Protein AF-A0A950TVG2-F1 (afdb_monomer_lite)

Structure (mmCIF, N/CA/C/O backbone):
data_AF-A0A950TVG2-F1
#
_entry.id   AF-A0A950TVG2-F1
#
loop_
_atom_site.group_PDB
_atom_site.id
_atom_site.type_symbol
_atom_site.label_atom_id
_atom_site.label_alt_id
_atom_site.label_comp_id
_atom_site.label_asym_id
_atom_site.label_entity_id
_atom_site.label_seq_id
_atom_site.pdbx_PDB_ins_code
_atom_site.Cartn_x
_atom_site.Cartn_y
_atom_site.Cartn_z
_atom_site.occupancy
_atom_site.B_iso_or_equiv
_atom_site.auth_seq_id
_atom_site.auth_comp_id
_atom_site.auth_asym_id
_atom_site.auth_atom_id
_atom_site.pdbx_PDB_model_num
ATOM 1 N N . MET A 1 1 ? 34.216 -17.137 -32.056 1.00 52.84 1 MET A N 1
ATOM 2 C CA . MET A 1 1 ? 33.214 -16.244 -32.670 1.00 52.84 1 MET A CA 1
ATOM 3 C C . MET A 1 1 ? 33.890 -15.614 -33.871 1.00 52.84 1 MET A C 1
ATOM 5 O O . MET A 1 1 ? 35.059 -15.266 -33.741 1.00 52.84 1 MET A O 1
ATOM 9 N N . GLY A 1 2 ? 33.256 -15.628 -35.041 1.00 78.75 2 GLY A N 1
ATOM 10 C CA . GLY A 1 2 ? 33.835 -15.012 -36.239 1.00 78.75 2 GLY A CA 1
ATOM 11 C C . GLY A 1 2 ? 33.693 -13.486 -36.206 1.00 78.75 2 GLY A C 1
ATOM 12 O O . GLY A 1 2 ? 33.194 -12.920 -35.232 1.00 78.75 2 GLY A O 1
ATOM 13 N N . GLN A 1 3 ? 34.116 -12.828 -37.278 1.00 86.56 3 GLN A N 1
ATOM 14 C CA . GLN A 1 3 ? 33.964 -11.392 -37.488 1.00 86.56 3 GLN A CA 1
ATOM 15 C C . GLN A 1 3 ? 33.377 -11.175 -38.884 1.00 86.56 3 GLN A C 1
ATOM 17 O O . GLN A 1 3 ? 33.799 -11.843 -39.829 1.00 86.56 3 GLN A O 1
ATOM 22 N N . VAL A 1 4 ? 32.410 -10.268 -39.004 1.00 89.62 4 VAL A N 1
ATOM 23 C CA . VAL A 1 4 ? 31.927 -9.765 -40.290 1.00 89.62 4 VAL A CA 1
ATOM 24 C C . VAL A 1 4 ? 32.723 -8.510 -40.616 1.00 89.62 4 VAL A C 1
ATOM 26 O O . VAL A 1 4 ? 32.740 -7.557 -39.838 1.00 89.62 4 VAL A O 1
ATOM 29 N N . THR A 1 5 ? 33.392 -8.501 -41.763 1.00 90.12 5 THR A N 1
ATOM 30 C CA . THR A 1 5 ? 34.040 -7.295 -42.282 1.00 90.12 5 THR A CA 1
ATOM 31 C C . THR A 1 5 ? 33.168 -6.716 -43.379 1.00 90.12 5 THR A C 1
ATOM 33 O O . THR A 1 5 ? 33.023 -7.319 -44.440 1.00 90.12 5 THR A O 1
ATOM 36 N N . VAL A 1 6 ? 32.605 -5.542 -43.118 1.00 88.25 6 VAL A N 1
ATOM 37 C CA . VAL A 1 6 ? 31.889 -4.749 -44.112 1.00 88.25 6 VAL A CA 1
ATOM 38 C C . VAL A 1 6 ? 32.933 -4.015 -44.958 1.00 88.25 6 VAL A C 1
ATOM 40 O O . VAL A 1 6 ? 33.687 -3.211 -44.406 1.00 88.25 6 VAL A O 1
ATOM 43 N N . PRO A 1 7 ? 33.051 -4.324 -46.263 1.00 83.06 7 PRO A N 1
ATOM 44 C CA . PRO A 1 7 ? 34.129 -3.817 -47.103 1.00 83.06 7 PRO A CA 1
ATOM 45 C C . PRO A 1 7 ? 34.011 -2.314 -47.364 1.00 83.06 7 PRO A C 1
ATOM 47 O O . PRO A 1 7 ? 32.918 -1.753 -47.374 1.00 83.06 7 PRO A O 1
ATOM 50 N N . GLY A 1 8 ? 35.167 -1.694 -47.609 1.00 77.81 8 GLY A N 1
ATOM 51 C CA . GLY A 1 8 ? 35.314 -0.251 -47.535 1.00 77.81 8 GLY A CA 1
ATOM 52 C C . GLY A 1 8 ? 36.521 0.336 -48.263 1.00 77.81 8 GLY A C 1
ATOM 53 O O . GLY A 1 8 ? 37.560 -0.329 -48.318 1.00 77.81 8 GLY A O 1
ATOM 54 N N . PRO A 1 9 ? 36.452 1.572 -48.806 1.00 73.00 9 PRO A N 1
ATOM 55 C CA . PRO A 1 9 ? 37.584 2.233 -49.450 1.00 73.00 9 PRO A CA 1
ATOM 56 C C . PRO A 1 9 ? 38.725 2.557 -48.473 1.00 73.00 9 PRO A C 1
ATOM 58 O O . PRO A 1 9 ? 39.849 2.758 -48.932 1.00 73.00 9 PRO A O 1
ATOM 61 N N . SER A 1 10 ? 38.473 2.569 -47.158 1.00 73.75 10 SER A N 1
ATOM 62 C CA . SER A 1 10 ? 39.481 2.798 -46.112 1.00 73.75 10 SER A CA 1
ATOM 63 C C . SER A 1 10 ? 39.837 1.529 -45.324 1.00 73.75 10 SER A C 1
ATOM 65 O O . SER A 1 10 ? 40.475 1.614 -44.276 1.00 73.75 10 SER A O 1
ATOM 67 N N . GLY A 1 11 ? 39.484 0.345 -45.835 1.00 77.69 11 GLY A N 1
ATOM 68 C CA . GLY A 1 11 ? 39.763 -0.943 -45.191 1.00 77.69 11 GLY A CA 1
ATOM 69 C C . GLY A 1 11 ? 38.554 -1.594 -44.516 1.00 77.69 11 GLY A C 1
ATOM 70 O O . GLY A 1 11 ? 38.667 -2.750 -44.108 1.00 77.69 11 GLY A O 1
ATOM 71 N N . GLY A 1 12 ? 37.402 -0.916 -44.476 1.00 84.00 12 GLY A N 1
ATOM 72 C CA . GLY A 1 12 ? 36.137 -1.472 -44.000 1.00 84.00 12 GLY A CA 1
ATOM 73 C C . GLY A 1 12 ? 35.923 -1.393 -42.488 1.00 84.00 12 GLY A C 1
ATOM 74 O O . GLY A 1 12 ? 36.811 -1.018 -41.721 1.00 84.00 12 GLY A O 1
ATOM 75 N N . ILE A 1 13 ? 34.718 -1.773 -42.058 1.00 87.50 13 ILE A N 1
ATOM 76 C CA . ILE A 1 13 ? 34.316 -1.846 -40.646 1.00 87.50 13 ILE A CA 1
ATOM 77 C C . ILE A 1 13 ? 34.235 -3.309 -40.236 1.00 87.50 13 ILE A C 1
ATOM 79 O O . ILE A 1 13 ? 33.638 -4.130 -40.929 1.00 87.50 13 ILE A O 1
ATOM 83 N N . ALA A 1 14 ? 34.824 -3.644 -39.094 1.00 88.12 14 ALA A N 1
ATOM 84 C CA . ALA A 1 14 ? 34.854 -5.008 -38.597 1.00 88.12 14 ALA A CA 1
ATOM 85 C C . ALA A 1 14 ? 33.947 -5.146 -37.364 1.00 88.12 14 ALA A C 1
ATOM 87 O O . ALA A 1 14 ? 34.221 -4.561 -36.319 1.00 88.12 14 ALA A O 1
ATOM 88 N N . VAL A 1 15 ? 32.884 -5.940 -37.487 1.00 86.94 15 VAL A N 1
ATOM 89 C CA . VAL A 1 15 ? 31.846 -6.149 -36.464 1.00 86.94 15 VAL A CA 1
ATOM 90 C C . VAL A 1 15 ? 31.840 -7.619 -36.046 1.00 86.94 15 VAL A C 1
ATOM 92 O O . VAL A 1 15 ? 32.118 -8.503 -36.855 1.00 86.94 15 VAL A O 1
ATOM 95 N N . ALA A 1 16 ? 31.571 -7.917 -34.775 1.00 82.56 16 ALA A N 1
ATOM 96 C CA . ALA A 1 16 ? 31.514 -9.301 -34.304 1.00 82.56 16 ALA A CA 1
ATOM 97 C C . ALA A 1 16 ? 30.439 -10.107 -35.064 1.00 82.56 16 ALA A C 1
ATOM 99 O O . ALA A 1 16 ? 29.314 -9.642 -35.222 1.00 82.56 16 ALA A O 1
ATOM 100 N N . SER A 1 17 ? 30.770 -11.322 -35.533 1.00 75.06 17 SER A N 1
ATOM 101 C CA . SER A 1 17 ? 29.791 -12.230 -36.151 1.00 75.06 17 SER A CA 1
ATOM 102 C C . SER A 1 17 ? 29.142 -13.088 -35.063 1.00 75.06 17 SER A C 1
ATOM 104 O O . SER A 1 17 ? 29.500 -14.253 -34.832 1.00 75.06 17 SER A O 1
ATOM 106 N N . ASP A 1 18 ? 28.232 -12.480 -34.328 1.00 76.12 18 ASP A N 1
ATOM 107 C CA . ASP A 1 18 ? 27.400 -13.139 -33.334 1.00 76.12 18 ASP A CA 1
ATOM 108 C C . ASP A 1 18 ? 25.918 -12.984 -33.704 1.00 76.12 18 ASP A C 1
ATOM 110 O O . ASP A 1 18 ? 25.566 -12.468 -34.764 1.00 76.12 18 ASP A O 1
ATOM 114 N N . SER A 1 19 ? 25.032 -13.488 -32.849 1.00 73.38 19 SER A N 1
ATOM 115 C CA . SER A 1 19 ? 23.588 -13.329 -33.026 1.00 73.38 19 SER A CA 1
ATOM 116 C C . SER A 1 19 ? 23.080 -11.956 -32.572 1.00 73.38 19 SER A C 1
ATOM 118 O O . SER A 1 19 ? 21.878 -11.808 -32.357 1.00 73.38 19 SER A O 1
ATOM 120 N N . SER A 1 20 ? 23.962 -10.973 -32.352 1.00 82.06 20 SER A N 1
ATOM 121 C CA . SER A 1 20 ? 23.538 -9.611 -32.037 1.00 82.06 20 SER A CA 1
ATOM 122 C C . SER A 1 20 ? 22.941 -8.929 -33.269 1.00 82.06 20 SER A C 1
ATOM 124 O O . SER A 1 20 ? 23.146 -9.336 -34.421 1.00 82.06 20 SER A O 1
ATOM 126 N N . GLN A 1 21 ? 22.191 -7.858 -33.019 1.00 84.12 21 GLN A N 1
ATOM 127 C CA . GLN A 1 21 ? 21.591 -7.068 -34.085 1.00 84.12 21 GLN A CA 1
ATOM 128 C C . GLN A 1 21 ? 22.659 -6.378 -34.939 1.00 84.12 21 GLN A C 1
ATOM 130 O O . GLN A 1 21 ? 22.559 -6.425 -36.160 1.00 84.12 21 GLN A O 1
ATOM 135 N N . SER A 1 22 ? 23.731 -5.874 -34.319 1.00 85.19 22 SER A N 1
ATOM 136 C CA . SER A 1 22 ? 24.897 -5.327 -35.020 1.00 85.19 22 SER A CA 1
ATOM 137 C C . SER A 1 22 ? 25.578 -6.354 -35.923 1.00 85.19 22 SER A C 1
ATOM 139 O O . SER A 1 22 ? 25.860 -6.061 -37.082 1.00 85.19 22 SER A O 1
ATOM 141 N N . GLY A 1 23 ? 25.778 -7.590 -35.447 1.00 86.94 23 GLY A N 1
ATOM 142 C CA . GLY A 1 23 ? 26.325 -8.675 -36.269 1.00 86.94 23 GLY A CA 1
ATOM 143 C C . GLY A 1 23 ? 25.435 -9.013 -37.473 1.00 86.94 23 GLY A C 1
ATOM 144 O O . GLY A 1 23 ? 25.929 -9.207 -38.584 1.00 86.94 23 GLY A O 1
ATOM 145 N N . THR A 1 24 ? 24.113 -9.011 -37.275 1.00 89.12 24 THR A N 1
ATOM 146 C CA . THR A 1 24 ? 23.127 -9.256 -38.342 1.00 89.12 24 THR A CA 1
ATOM 147 C C . THR A 1 24 ? 23.095 -8.117 -39.365 1.00 89.12 24 THR A C 1
ATOM 149 O O . THR A 1 24 ? 23.131 -8.384 -40.566 1.00 89.12 24 THR A O 1
ATOM 152 N N . ILE A 1 25 ? 23.070 -6.859 -38.909 1.00 89.69 25 ILE A N 1
ATOM 153 C CA . ILE A 1 25 ? 23.100 -5.659 -39.761 1.00 89.69 25 ILE A CA 1
ATOM 154 C C . ILE A 1 25 ? 24.397 -5.630 -40.571 1.00 89.69 25 ILE A C 1
ATOM 156 O O . ILE A 1 25 ? 24.358 -5.463 -41.788 1.00 89.69 25 ILE A O 1
ATOM 160 N N . ALA A 1 26 ? 25.543 -5.876 -39.932 1.00 89.81 26 ALA A N 1
ATOM 161 C CA . ALA A 1 26 ? 26.829 -5.943 -40.616 1.00 89.81 26 ALA A CA 1
ATOM 162 C C . ALA A 1 26 ? 26.844 -7.026 -41.705 1.00 89.81 26 ALA A C 1
ATOM 164 O O . ALA A 1 26 ? 27.325 -6.769 -42.807 1.00 89.81 26 ALA A O 1
ATOM 165 N N . GLN A 1 27 ? 26.289 -8.215 -41.436 1.00 89.94 27 GLN A N 1
ATOM 166 C CA . GLN A 1 27 ? 26.218 -9.287 -42.434 1.00 89.94 27 GLN A CA 1
ATOM 167 C C . GLN A 1 27 ? 25.320 -8.910 -43.617 1.00 89.94 27 GLN A C 1
ATOM 169 O O . GLN A 1 27 ? 25.718 -9.101 -44.763 1.00 89.94 27 GLN A O 1
ATOM 174 N N . GLN A 1 28 ? 24.150 -8.321 -43.354 1.00 88.50 28 GLN A N 1
ATOM 175 C CA . GLN A 1 28 ? 23.240 -7.846 -44.401 1.00 88.50 28 GLN A CA 1
ATOM 176 C C . GLN A 1 28 ? 23.903 -6.796 -45.296 1.00 88.50 28 GLN A C 1
ATOM 178 O O . GLN A 1 28 ? 23.812 -6.887 -46.519 1.00 88.50 28 GLN A O 1
ATOM 183 N N . ILE A 1 29 ? 24.607 -5.835 -44.695 1.00 87.94 29 ILE A N 1
ATOM 184 C CA . ILE A 1 29 ? 25.330 -4.799 -45.437 1.00 87.94 29 ILE A CA 1
ATOM 185 C C . ILE A 1 29 ? 26.474 -5.417 -46.252 1.00 87.94 29 ILE A C 1
ATOM 187 O O . ILE A 1 29 ? 26.649 -5.071 -47.418 1.00 87.94 29 ILE A O 1
ATOM 191 N N . ALA A 1 30 ? 27.251 -6.338 -45.672 1.00 88.12 30 ALA A N 1
ATOM 192 C CA . ALA A 1 30 ? 28.355 -6.993 -46.371 1.00 88.12 30 ALA A CA 1
ATOM 193 C C . ALA A 1 30 ? 27.876 -7.781 -47.605 1.00 88.12 30 ALA A C 1
ATOM 195 O O . ALA A 1 30 ? 28.489 -7.682 -48.671 1.00 88.12 30 ALA A O 1
ATOM 196 N N . ASP A 1 31 ? 26.768 -8.516 -47.476 1.00 87.56 31 ASP A N 1
ATOM 197 C CA . ASP A 1 31 ? 26.175 -9.287 -48.573 1.00 87.56 31 ASP A CA 1
ATOM 198 C C . ASP A 1 31 ? 25.616 -8.369 -49.676 1.00 87.56 31 ASP A C 1
ATOM 200 O O . ASP A 1 31 ? 25.844 -8.627 -50.863 1.00 87.56 31 ASP A O 1
ATOM 204 N N . ALA A 1 32 ? 24.946 -7.273 -49.299 1.00 83.31 32 ALA A N 1
ATOM 205 C CA . ALA A 1 32 ? 24.424 -6.278 -50.239 1.00 83.31 32 ALA A CA 1
ATOM 206 C C . ALA A 1 32 ? 25.548 -5.598 -51.034 1.00 83.31 32 ALA A C 1
ATOM 208 O O . ALA A 1 32 ? 25.529 -5.599 -52.267 1.00 83.31 32 ALA A O 1
ATOM 209 N N . ILE A 1 33 ? 26.607 -5.149 -50.350 1.00 82.38 33 ILE A N 1
ATOM 210 C CA . ILE A 1 33 ? 27.756 -4.519 -51.012 1.00 82.38 33 ILE A CA 1
ATOM 211 C C . ILE A 1 33 ? 28.419 -5.485 -52.000 1.00 82.38 33 ILE A C 1
ATOM 213 O O . ILE A 1 33 ? 28.783 -5.079 -53.109 1.00 82.38 33 ILE A O 1
ATOM 217 N N . ALA A 1 34 ? 28.562 -6.765 -51.643 1.00 84.25 34 ALA A N 1
ATOM 218 C CA . ALA A 1 34 ? 29.117 -7.772 -52.546 1.00 84.25 34 ALA A CA 1
ATOM 219 C C . ALA A 1 34 ? 28.264 -7.932 -53.819 1.00 84.25 34 ALA A C 1
ATOM 221 O O . ALA A 1 34 ? 28.804 -8.034 -54.929 1.00 84.25 34 ALA A O 1
ATOM 222 N N . LEU A 1 35 ? 26.936 -7.902 -53.681 1.00 82.25 35 LEU A N 1
ATOM 223 C CA . LEU A 1 35 ? 26.003 -7.982 -54.804 1.00 82.25 35 LEU A CA 1
ATOM 224 C C . LEU A 1 35 ? 26.043 -6.719 -55.679 1.00 82.25 35 LEU A C 1
ATOM 226 O O . LEU A 1 35 ? 26.136 -6.822 -56.909 1.00 82.25 35 LEU A O 1
ATOM 230 N N . ALA A 1 36 ? 26.041 -5.532 -55.072 1.00 79.12 36 ALA A N 1
ATOM 231 C CA . ALA A 1 36 ? 26.144 -4.257 -55.777 1.00 79.12 36 ALA A CA 1
ATOM 232 C C . ALA A 1 36 ? 27.475 -4.125 -56.532 1.00 79.12 36 ALA A C 1
ATOM 234 O O . ALA A 1 36 ? 27.498 -3.635 -57.668 1.00 79.12 36 ALA A O 1
ATOM 235 N N . GLN A 1 37 ? 28.577 -4.614 -55.953 1.00 81.19 37 GLN A N 1
ATOM 236 C CA . GLN A 1 37 ? 29.888 -4.647 -56.600 1.00 81.19 37 GLN A CA 1
ATOM 237 C C . GLN A 1 37 ? 29.888 -5.564 -57.828 1.00 81.19 37 GLN A C 1
ATOM 239 O O . GLN A 1 37 ? 30.325 -5.145 -58.902 1.00 81.19 37 GLN A O 1
ATOM 244 N N . ALA A 1 38 ? 29.352 -6.783 -57.709 1.00 82.19 38 ALA A N 1
ATOM 245 C CA . ALA A 1 38 ? 29.231 -7.711 -58.835 1.00 82.19 38 ALA A CA 1
ATOM 246 C C . ALA A 1 38 ? 28.334 -7.158 -59.960 1.00 82.19 38 ALA A C 1
ATOM 248 O O . ALA A 1 38 ? 28.569 -7.429 -61.138 1.00 82.19 38 ALA A O 1
ATOM 249 N N . GLY A 1 39 ? 27.321 -6.363 -59.602 1.00 75.56 39 GLY A N 1
ATOM 250 C CA . GLY A 1 39 ? 26.391 -5.727 -60.533 1.00 75.56 39 GLY A CA 1
ATOM 251 C C . GLY A 1 39 ? 26.840 -4.380 -61.113 1.00 75.56 39 GLY A C 1
ATOM 252 O O . GLY A 1 39 ? 26.119 -3.839 -61.950 1.00 75.56 39 GLY A O 1
ATOM 253 N N . GLY A 1 40 ? 27.978 -3.821 -60.680 1.00 74.62 40 GLY A N 1
ATOM 254 C CA . GLY A 1 40 ? 28.456 -2.496 -61.105 1.00 74.62 40 GLY A CA 1
ATOM 255 C C . GLY A 1 40 ? 27.598 -1.320 -60.613 1.00 74.62 40 GLY A C 1
ATOM 256 O O . GLY A 1 40 ? 27.560 -0.280 -61.267 1.00 74.62 40 GLY A O 1
ATOM 257 N N . LYS A 1 41 ? 26.881 -1.494 -59.495 1.00 73.88 41 LYS A N 1
ATOM 258 C CA . LYS A 1 41 ? 25.924 -0.525 -58.914 1.00 73.88 41 LYS A CA 1
ATOM 259 C C . LYS A 1 41 ? 26.393 0.085 -57.592 1.00 73.88 41 LYS A C 1
ATOM 261 O O . LYS A 1 41 ? 25.688 0.891 -56.994 1.00 73.88 41 LYS A O 1
ATOM 266 N N . LEU A 1 42 ? 27.583 -0.295 -57.138 1.00 76.81 42 LEU A N 1
ATOM 267 C CA . LEU A 1 42 ? 28.188 0.230 -55.923 1.00 76.81 42 LEU A CA 1
ATOM 268 C C . LEU A 1 42 ? 28.667 1.673 -56.131 1.00 76.81 42 LEU A C 1
ATOM 270 O O . LEU A 1 42 ? 29.474 1.925 -57.029 1.00 76.81 42 LEU A O 1
ATOM 274 N N . ASN A 1 43 ? 28.235 2.60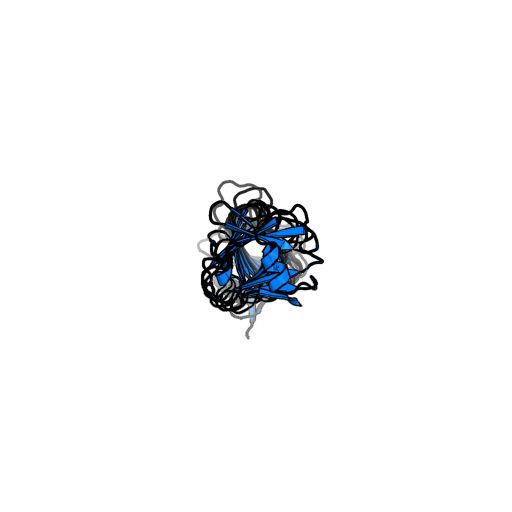1 -55.274 1.00 73.62 43 ASN A N 1
ATOM 275 C CA . ASN A 1 43 ? 28.821 3.935 -55.206 1.00 73.62 43 ASN A CA 1
ATOM 276 C C . ASN A 1 43 ? 29.764 4.033 -53.998 1.00 73.62 43 ASN A C 1
ATOM 278 O O . ASN A 1 43 ? 29.342 4.244 -52.861 1.00 73.62 43 ASN A O 1
ATOM 282 N N . SER A 1 44 ? 31.062 3.867 -54.248 1.00 74.38 44 SER A N 1
ATOM 283 C CA . SER A 1 44 ? 32.106 4.007 -53.232 1.00 74.38 44 SER A CA 1
ATOM 284 C C . SER A 1 44 ? 32.831 5.340 -53.398 1.00 74.38 44 SER A C 1
ATOM 286 O O . SER A 1 44 ? 33.485 5.553 -54.426 1.00 74.38 44 SER A O 1
ATOM 288 N N . GLN A 1 45 ? 32.765 6.217 -52.395 1.00 70.38 45 GLN A N 1
ATOM 289 C CA . GLN A 1 45 ? 33.484 7.491 -52.408 1.00 70.38 45 GLN A CA 1
ATOM 290 C C . GLN A 1 45 ? 34.264 7.712 -51.112 1.00 70.38 45 GLN A C 1
ATOM 292 O O . GLN A 1 45 ? 33.765 7.523 -50.003 1.00 70.38 45 GLN A O 1
ATOM 297 N N . LEU A 1 46 ? 35.509 8.163 -51.267 1.00 70.56 46 LEU A N 1
ATOM 298 C CA . LEU A 1 46 ? 36.252 8.786 -50.180 1.00 70.56 46 LEU A CA 1
ATOM 299 C C . LEU A 1 46 ? 35.773 10.239 -50.084 1.00 70.56 46 LEU A C 1
ATOM 301 O O . LEU A 1 46 ? 35.987 11.008 -51.021 1.00 70.56 46 LEU A O 1
ATOM 305 N N . VAL A 1 47 ? 35.102 10.607 -48.992 1.00 69.75 47 VAL A N 1
ATOM 306 C CA . VAL A 1 47 ? 34.478 11.932 -48.856 1.00 69.75 47 VAL A CA 1
ATOM 307 C C . VAL A 1 47 ? 35.305 12.793 -47.915 1.00 69.75 47 VAL A C 1
ATOM 309 O O . VAL A 1 47 ? 35.281 12.613 -46.702 1.00 69.75 47 VAL A O 1
ATOM 312 N N . THR A 1 48 ? 36.014 13.777 -48.464 1.00 62.34 48 THR A N 1
ATOM 313 C CA . THR A 1 48 ? 36.843 14.713 -47.692 1.00 62.34 48 THR A CA 1
ATOM 314 C C . THR A 1 48 ? 36.098 16.027 -47.421 1.00 62.34 48 THR A C 1
ATOM 316 O O . THR A 1 48 ? 36.508 17.077 -47.896 1.00 62.34 48 THR A O 1
ATOM 319 N N . GLY A 1 49 ? 34.999 15.944 -46.660 1.00 60.03 49 GLY A N 1
ATOM 320 C CA . GLY A 1 49 ? 34.319 17.058 -45.977 1.00 60.03 49 GLY A CA 1
ATOM 321 C C . GLY A 1 49 ? 33.504 18.058 -46.814 1.00 60.03 49 GLY A C 1
ATOM 322 O O . GLY A 1 49 ? 34.020 18.713 -47.710 1.00 60.03 49 GLY A O 1
ATOM 323 N N . GLY A 1 50 ? 32.233 18.260 -46.433 1.00 60.19 50 GLY A N 1
ATOM 324 C CA . GLY A 1 50 ? 31.372 19.346 -46.935 1.00 60.19 50 GLY A CA 1
ATOM 325 C C . GLY A 1 50 ? 30.583 19.046 -48.214 1.00 60.19 50 GLY A C 1
ATOM 326 O O . GLY A 1 50 ? 29.971 19.960 -48.767 1.00 60.19 50 GLY A O 1
ATOM 327 N N . GLU A 1 51 ? 30.574 17.797 -48.682 1.00 64.81 51 GLU A N 1
ATOM 328 C CA . GLU A 1 51 ? 29.946 17.416 -49.950 1.00 64.81 51 GLU A CA 1
ATOM 329 C C . GLU A 1 51 ? 28.641 16.624 -49.761 1.00 64.81 51 GLU A C 1
ATOM 331 O O . GLU A 1 51 ? 28.475 15.843 -48.821 1.00 64.81 51 GLU A O 1
ATOM 336 N N . SER A 1 52 ? 27.697 16.829 -50.684 1.00 69.31 52 SER A N 1
ATOM 337 C CA . SER A 1 52 ? 26.540 15.949 -50.862 1.00 69.31 52 SER A CA 1
ATOM 338 C C . SER A 1 52 ? 26.950 14.822 -51.800 1.00 69.31 52 SER A C 1
ATOM 340 O O . SER A 1 52 ? 27.471 15.102 -52.881 1.00 69.31 52 SER A O 1
ATOM 342 N N . LEU A 1 53 ? 26.664 13.568 -51.441 1.00 75.44 53 LEU A N 1
ATOM 343 C CA . LEU A 1 53 ? 26.876 12.460 -52.376 1.00 75.44 53 LEU A CA 1
ATOM 344 C C . LEU A 1 53 ? 26.057 12.683 -53.654 1.00 75.44 53 LEU A C 1
ATOM 346 O O . LEU A 1 53 ? 24.962 13.253 -53.621 1.00 75.44 53 LEU A O 1
ATOM 350 N N . ALA A 1 54 ? 26.576 12.200 -54.783 1.00 73.38 54 ALA A N 1
ATOM 351 C CA . ALA A 1 54 ? 25.804 12.133 -56.018 1.00 73.38 54 ALA A CA 1
ATOM 352 C C . ALA A 1 54 ? 24.581 11.215 -55.841 1.00 73.38 54 ALA A C 1
ATOM 354 O O . ALA A 1 54 ? 24.583 10.308 -55.005 1.00 73.38 54 ALA A O 1
ATOM 355 N N . ALA A 1 55 ? 23.537 11.426 -56.644 1.00 74.06 55 ALA A N 1
ATOM 356 C CA . ALA A 1 55 ? 22.390 10.523 -56.671 1.00 74.06 55 ALA A CA 1
ATOM 357 C C . ALA A 1 55 ? 22.824 9.092 -57.061 1.00 74.06 55 ALA A C 1
ATOM 359 O O . ALA A 1 55 ? 23.775 8.935 -57.834 1.00 74.06 55 ALA A O 1
ATOM 360 N N . PRO A 1 56 ? 22.142 8.056 -56.549 1.00 72.88 56 PRO A N 1
ATOM 361 C CA . PRO A 1 56 ? 22.487 6.672 -56.852 1.00 72.88 56 PRO A CA 1
ATOM 362 C C . PRO A 1 56 ? 22.315 6.343 -58.346 1.00 72.88 56 PRO A C 1
ATOM 364 O O . PRO A 1 56 ? 21.522 6.969 -59.055 1.00 72.88 56 PRO A O 1
ATOM 367 N N . ILE A 1 57 ? 23.048 5.340 -58.839 1.00 67.69 57 ILE A N 1
ATOM 368 C CA . ILE A 1 57 ? 23.007 4.920 -60.248 1.00 67.69 57 ILE A CA 1
ATOM 369 C C . ILE A 1 57 ? 21.711 4.131 -60.506 1.00 67.69 57 ILE A C 1
ATOM 371 O O . ILE A 1 57 ? 21.583 2.967 -60.156 1.00 67.69 57 ILE A O 1
ATOM 375 N N . THR A 1 58 ? 20.718 4.742 -61.154 1.00 62.28 58 THR A N 1
ATOM 376 C CA . THR A 1 58 ? 19.366 4.155 -61.290 1.00 62.28 58 THR A CA 1
ATOM 377 C C . THR A 1 58 ? 19.161 3.218 -62.490 1.00 62.28 58 THR A C 1
ATOM 379 O O . THR A 1 58 ? 18.031 2.803 -62.758 1.00 62.28 58 THR A O 1
ATOM 382 N N . SER A 1 59 ? 20.204 2.838 -63.240 1.00 53.28 59 SER A N 1
ATOM 383 C CA . SER A 1 59 ? 20.027 2.005 -64.439 1.00 53.28 59 SER A CA 1
ATOM 384 C C . SER A 1 59 ? 19.766 0.522 -64.105 1.00 53.28 59 SER A C 1
ATOM 386 O O . SER A 1 59 ? 20.676 -0.306 -64.097 1.00 53.28 59 SER A O 1
ATOM 388 N N . GLY A 1 60 ? 18.495 0.171 -63.882 1.00 48.25 60 GLY A N 1
ATOM 389 C CA . GLY A 1 60 ? 17.958 -1.174 -64.139 1.00 48.25 60 GLY A CA 1
ATOM 390 C C . GLY A 1 60 ? 18.133 -2.256 -63.062 1.00 48.25 60 GLY A C 1
ATOM 391 O O . GLY A 1 60 ? 18.159 -3.435 -63.405 1.00 48.25 60 GLY A O 1
ATOM 392 N N . GLY A 1 61 ? 18.231 -1.933 -61.768 1.00 51.16 61 GLY A N 1
ATOM 393 C CA . GLY A 1 61 ? 17.926 -2.929 -60.724 1.00 51.16 61 GLY A CA 1
ATOM 394 C C . GLY A 1 61 ? 17.856 -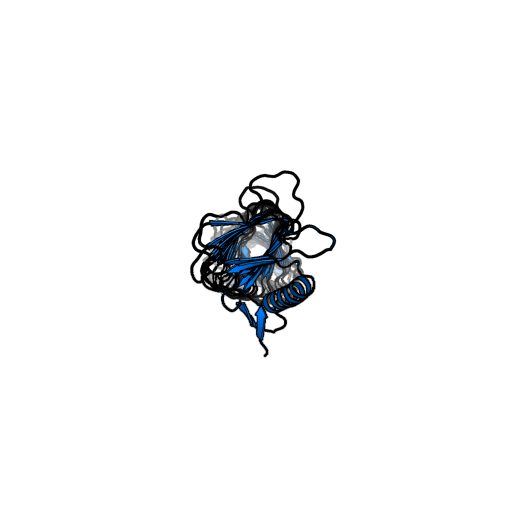2.371 -59.305 1.00 51.16 61 GLY A C 1
ATOM 395 O O . GLY A 1 61 ? 17.825 -1.160 -59.135 1.00 51.16 61 GLY A O 1
ATOM 396 N N . THR A 1 62 ? 17.752 -3.271 -58.323 1.00 50.03 62 THR A N 1
ATOM 397 C CA . THR A 1 62 ? 17.086 -3.012 -57.034 1.00 50.03 62 THR A CA 1
ATOM 398 C C . THR A 1 62 ? 17.952 -2.455 -55.903 1.00 50.03 62 THR A C 1
ATOM 400 O O . THR A 1 62 ? 17.371 -1.944 -54.955 1.00 50.03 62 THR A O 1
ATOM 403 N N . GLU A 1 63 ? 19.285 -2.497 -55.972 1.00 58.38 63 GLU A N 1
ATOM 404 C CA . GLU A 1 63 ? 20.164 -2.127 -54.845 1.00 58.38 63 GLU A CA 1
ATOM 405 C C . GLU A 1 63 ? 21.232 -1.114 -55.276 1.00 58.38 63 GLU A C 1
ATOM 407 O O . GLU A 1 63 ? 21.963 -1.346 -56.242 1.00 58.38 63 GLU A O 1
ATOM 412 N N . ASN A 1 64 ? 21.262 0.026 -54.580 1.00 63.41 64 ASN A N 1
ATOM 413 C CA . ASN A 1 64 ? 22.269 1.074 -54.694 1.00 63.41 64 ASN A CA 1
ATOM 414 C C . ASN A 1 64 ? 22.834 1.326 -53.295 1.00 63.41 64 ASN A C 1
ATOM 416 O O . ASN A 1 64 ? 22.086 1.722 -52.394 1.00 63.41 64 ASN A O 1
ATOM 420 N N . ASP A 1 65 ? 24.145 1.155 -53.146 1.00 67.06 65 ASP A N 1
ATOM 421 C CA . ASP A 1 65 ? 24.816 1.183 -51.845 1.00 67.06 65 ASP A CA 1
ATOM 422 C C . ASP A 1 65 ? 25.840 2.317 -51.799 1.00 67.06 65 ASP A C 1
ATOM 424 O O . ASP A 1 65 ? 26.562 2.547 -52.777 1.00 67.06 65 ASP A O 1
ATOM 428 N N . ALA A 1 66 ? 25.887 3.033 -50.674 1.00 63.91 66 ALA A N 1
ATOM 429 C CA . ALA A 1 66 ? 26.852 4.092 -50.411 1.00 63.91 66 ALA A CA 1
ATOM 430 C C . ALA A 1 66 ? 27.900 3.618 -49.403 1.00 63.91 66 ALA A C 1
ATOM 432 O O . ALA A 1 66 ? 27.577 3.193 -48.294 1.00 63.91 66 ALA A O 1
ATOM 433 N N . ILE A 1 67 ? 29.172 3.781 -49.755 1.00 65.44 67 ILE A N 1
ATOM 434 C CA . ILE A 1 67 ? 30.279 3.604 -48.814 1.00 65.44 67 ILE A CA 1
ATOM 435 C C . ILE A 1 67 ? 31.009 4.936 -48.653 1.00 65.44 67 ILE A C 1
ATOM 437 O O . ILE A 1 67 ? 31.498 5.493 -49.640 1.00 65.44 67 ILE A O 1
ATOM 441 N N . LEU A 1 68 ? 31.078 5.426 -47.414 1.00 66.38 68 LEU A N 1
ATOM 442 C CA . LEU A 1 68 ? 31.734 6.665 -47.011 1.00 66.38 68 LEU A CA 1
ATOM 443 C C . LEU A 1 68 ? 33.051 6.350 -46.286 1.00 66.38 68 LEU A C 1
ATOM 445 O O . LEU A 1 68 ? 33.061 5.915 -45.134 1.00 66.38 68 LEU A O 1
ATOM 449 N N . GLY A 1 69 ? 34.179 6.621 -46.944 1.00 62.47 69 GLY A N 1
ATOM 450 C CA . GLY A 1 69 ? 35.508 6.537 -46.328 1.00 62.47 69 GLY A CA 1
ATOM 451 C C . GLY A 1 69 ? 36.067 7.902 -45.931 1.00 62.47 69 GLY A C 1
ATOM 452 O O . GLY A 1 69 ? 35.959 8.854 -46.705 1.00 62.47 69 GLY A O 1
ATOM 453 N N . GLY A 1 70 ? 36.726 7.991 -44.766 1.00 57.56 70 GLY A N 1
ATOM 454 C CA . GLY A 1 70 ? 37.579 9.137 -44.407 1.00 57.56 70 GLY A CA 1
ATOM 455 C C . GLY A 1 70 ? 36.846 10.458 -44.138 1.00 57.56 70 GLY A C 1
ATOM 456 O O . GLY A 1 70 ? 37.432 11.524 -44.327 1.00 57.56 70 GLY A O 1
ATOM 457 N N . VAL A 1 71 ? 35.580 10.396 -43.715 1.00 61.75 71 VAL A N 1
ATOM 458 C CA . VAL A 1 71 ? 34.736 11.582 -43.525 1.00 61.75 71 VAL A CA 1
ATOM 459 C C . VAL A 1 71 ? 35.255 12.465 -42.390 1.00 61.75 71 VAL A C 1
ATOM 461 O O . VAL A 1 71 ? 35.392 12.024 -41.254 1.00 61.75 71 VAL A O 1
ATOM 464 N N . VAL A 1 72 ? 35.484 13.744 -42.693 1.00 59.81 72 VAL A N 1
ATOM 465 C CA . VAL A 1 72 ? 35.690 14.810 -41.704 1.00 59.81 72 VAL A CA 1
ATOM 466 C C . VAL A 1 72 ? 34.679 15.915 -42.005 1.00 59.81 72 VAL A C 1
ATOM 468 O O . VAL A 1 72 ? 34.760 16.549 -43.054 1.00 59.81 72 VAL A O 1
ATOM 471 N N . GLY A 1 73 ? 33.711 16.148 -41.114 1.00 71.62 73 GLY A N 1
ATOM 472 C CA . GLY A 1 73 ? 32.659 17.161 -41.291 1.00 71.62 73 GLY A CA 1
ATOM 473 C C . GLY A 1 73 ? 31.281 16.588 -41.650 1.00 71.62 73 GLY A C 1
ATOM 474 O O . GLY A 1 73 ? 30.977 15.444 -41.318 1.00 71.62 73 GLY A O 1
ATOM 475 N N . ALA A 1 74 ? 30.431 17.408 -42.282 1.00 84.31 74 ALA A N 1
ATOM 476 C CA . ALA A 1 74 ? 29.036 17.070 -42.578 1.00 84.31 74 ALA A CA 1
ATOM 477 C C . ALA A 1 74 ? 28.836 16.511 -43.994 1.00 84.31 74 ALA A C 1
ATOM 479 O O . ALA A 1 74 ? 29.345 17.078 -44.963 1.00 84.31 74 ALA A O 1
ATOM 480 N N . VAL A 1 75 ? 28.059 15.430 -44.098 1.00 86.25 75 VAL A N 1
ATOM 481 C CA . VAL A 1 75 ? 27.713 14.727 -45.340 1.00 86.25 75 VAL A CA 1
ATOM 482 C C . VAL A 1 75 ? 26.205 14.502 -45.399 1.00 86.25 75 VAL A C 1
ATOM 484 O O . VAL A 1 75 ? 25.586 14.058 -44.433 1.00 86.25 75 VAL A O 1
ATOM 487 N N . THR A 1 76 ? 25.606 14.787 -46.556 1.00 88.31 76 THR A N 1
ATOM 488 C CA . THR A 1 76 ? 24.203 14.452 -46.843 1.00 88.31 76 THR A CA 1
ATOM 489 C C . THR A 1 76 ? 24.145 13.346 -47.889 1.00 88.31 76 THR A C 1
ATOM 491 O O . THR A 1 76 ? 24.703 13.485 -48.980 1.00 88.31 76 THR A O 1
ATOM 494 N N . VAL A 1 77 ? 23.462 12.254 -47.551 1.00 86.94 77 VAL A N 1
ATOM 495 C CA . VAL A 1 77 ? 23.200 11.117 -48.434 1.00 86.94 77 VAL A CA 1
ATOM 496 C C . VAL A 1 77 ? 21.820 11.312 -49.078 1.00 86.94 77 VAL A C 1
ATOM 498 O O . VAL A 1 77 ? 20.819 11.356 -48.359 1.00 86.94 77 VAL A O 1
ATOM 501 N N . PRO A 1 78 ? 21.727 11.453 -50.414 1.00 84.81 78 PRO A N 1
ATOM 502 C CA . PRO A 1 78 ? 20.447 11.551 -51.112 1.00 84.81 78 PRO A CA 1
ATOM 503 C C . PRO A 1 78 ? 19.548 10.329 -50.888 1.00 84.81 78 PRO A C 1
ATOM 505 O O . PRO A 1 78 ? 20.019 9.234 -50.599 1.00 84.81 78 PRO A O 1
ATOM 508 N N . ALA A 1 79 ? 18.242 10.481 -51.104 1.00 83.62 79 ALA A N 1
ATOM 509 C CA . ALA A 1 79 ? 17.327 9.343 -51.081 1.00 83.62 79 ALA A CA 1
ATOM 510 C C . ALA A 1 79 ? 17.669 8.303 -52.171 1.00 83.62 79 ALA A C 1
ATOM 512 O O . ALA A 1 79 ? 18.126 8.651 -53.263 1.00 83.62 79 ALA A O 1
ATOM 513 N N . GLY A 1 80 ? 17.385 7.029 -51.884 1.00 79.50 80 GLY A N 1
ATOM 514 C CA . GLY A 1 80 ? 17.572 5.908 -52.813 1.00 79.50 80 GLY A CA 1
ATOM 515 C C . GLY A 1 80 ? 18.814 5.052 -52.554 1.00 79.50 80 GLY A C 1
ATOM 516 O O . GLY A 1 80 ? 18.961 4.023 -53.210 1.00 79.50 80 GLY A O 1
ATOM 517 N N . TYR A 1 81 ? 19.669 5.444 -51.606 1.00 81.62 81 TYR A N 1
ATOM 518 C CA . TYR A 1 81 ? 20.678 4.555 -51.030 1.00 81.62 81 TYR A CA 1
ATOM 519 C C . TYR A 1 81 ? 20.047 3.688 -49.942 1.00 81.62 81 TYR A C 1
ATOM 521 O O . TYR A 1 81 ? 19.404 4.224 -49.040 1.00 81.62 81 TYR A O 1
ATOM 529 N N . GLN A 1 82 ? 20.227 2.369 -50.025 1.00 82.31 82 GLN A N 1
ATOM 530 C CA . GLN A 1 82 ? 19.714 1.445 -49.006 1.00 82.31 82 GLN A CA 1
ATOM 531 C C . GLN A 1 82 ? 20.670 1.311 -47.823 1.00 82.31 82 GLN A C 1
ATOM 533 O O . GLN A 1 82 ? 20.226 1.300 -46.676 1.00 82.31 82 GLN A O 1
ATOM 538 N N . PHE A 1 83 ? 21.974 1.257 -48.100 1.00 86.38 83 PHE A N 1
ATOM 539 C CA . PHE A 1 83 ? 23.016 1.092 -47.094 1.00 86.38 83 PHE A CA 1
ATOM 540 C C . PHE A 1 83 ? 24.013 2.248 -47.136 1.00 86.38 83 PHE A C 1
ATOM 542 O O . PHE A 1 83 ? 24.381 2.721 -48.214 1.00 86.38 83 PHE A O 1
ATOM 549 N N . VAL A 1 84 ? 24.441 2.696 -45.956 1.00 87.12 84 VAL A N 1
ATOM 550 C CA . VAL A 1 84 ? 25.482 3.709 -45.761 1.00 87.12 84 VAL A CA 1
ATOM 551 C C . VAL A 1 84 ? 26.508 3.151 -44.779 1.00 87.12 84 VAL A C 1
ATOM 553 O O . VAL A 1 84 ? 26.148 2.723 -43.688 1.00 87.12 84 VAL A O 1
ATOM 556 N N . VAL A 1 85 ? 27.787 3.162 -45.142 1.00 88.56 85 VAL A N 1
ATOM 557 C CA . VAL A 1 85 ? 28.880 2.695 -44.270 1.00 88.56 85 VAL A CA 1
ATOM 558 C C . VAL A 1 85 ? 29.810 3.861 -43.963 1.00 88.56 85 VAL A C 1
ATOM 560 O O . VAL A 1 85 ? 30.323 4.470 -44.894 1.00 88.56 85 VAL A O 1
ATOM 563 N N . ASN A 1 86 ? 30.014 4.185 -42.685 1.00 86.50 86 ASN A N 1
ATOM 564 C CA . ASN A 1 86 ? 30.850 5.289 -42.212 1.00 86.50 86 ASN A CA 1
ATOM 565 C C . ASN A 1 86 ? 32.171 4.792 -41.601 1.00 86.50 86 ASN A C 1
ATOM 567 O O . ASN A 1 86 ? 32.234 4.432 -40.424 1.00 86.50 86 ASN A O 1
ATOM 571 N N . GLU A 1 87 ? 33.245 4.846 -42.388 1.00 84.06 87 GLU A N 1
ATOM 572 C CA . GLU A 1 87 ? 34.620 4.503 -41.982 1.00 84.06 87 GLU A CA 1
ATOM 573 C C . GLU A 1 87 ? 35.424 5.728 -41.511 1.00 84.06 87 GLU A C 1
ATOM 575 O O . GLU A 1 87 ? 36.645 5.800 -41.685 1.00 84.06 87 GLU A O 1
ATOM 580 N N . ALA A 1 88 ? 34.760 6.755 -40.980 1.00 78.56 88 ALA A N 1
ATOM 581 C CA . ALA A 1 88 ? 35.458 7.920 -40.455 1.00 78.56 88 ALA A CA 1
ATOM 582 C C . ALA A 1 88 ? 36.374 7.536 -39.280 1.00 78.56 88 ALA A C 1
ATOM 584 O O . ALA A 1 88 ? 35.991 6.798 -38.376 1.00 78.56 88 ALA A O 1
ATOM 585 N N . SER A 1 89 ? 37.592 8.079 -39.273 1.00 80.62 89 SER A N 1
ATOM 586 C CA . SER A 1 89 ? 38.544 7.930 -38.164 1.00 80.62 89 SER A CA 1
ATOM 587 C C . SER A 1 89 ? 38.371 8.998 -37.075 1.00 80.62 89 SER A C 1
ATOM 589 O O . SER A 1 89 ? 39.157 9.055 -36.132 1.00 80.62 89 SER A O 1
ATOM 591 N N . ALA A 1 90 ? 37.391 9.887 -37.236 1.00 84.69 90 ALA A N 1
ATOM 592 C CA . ALA A 1 90 ? 37.006 10.945 -36.310 1.00 84.69 90 ALA A CA 1
ATOM 593 C C . ALA A 1 90 ? 35.480 11.152 -36.393 1.00 84.69 90 ALA A C 1
ATOM 595 O O . ALA A 1 90 ? 34.888 10.751 -37.398 1.00 84.69 90 ALA A O 1
ATOM 596 N N . PRO A 1 91 ? 34.839 11.788 -35.395 1.00 87.69 91 PRO A N 1
ATOM 597 C CA . PRO A 1 91 ? 33.404 12.047 -35.438 1.00 87.69 91 PRO A CA 1
ATOM 598 C C . PRO A 1 91 ? 32.969 12.785 -36.711 1.00 87.69 91 PRO A C 1
ATOM 600 O O . PRO A 1 91 ? 33.517 13.836 -37.055 1.00 87.69 91 PRO A O 1
ATOM 603 N N . ALA A 1 92 ? 31.961 12.241 -37.392 1.00 85.75 92 ALA A N 1
ATOM 604 C CA . ALA A 1 92 ? 31.375 12.797 -38.610 1.00 85.75 92 ALA A CA 1
ATOM 605 C C . ALA A 1 92 ? 29.895 13.142 -38.404 1.00 85.75 92 ALA A C 1
ATOM 607 O O . ALA A 1 92 ? 29.238 12.563 -37.538 1.00 85.75 92 ALA A O 1
ATOM 608 N N . THR A 1 93 ? 29.364 14.053 -39.224 1.00 90.81 93 THR A N 1
ATOM 609 C CA . THR A 1 93 ? 27.928 14.363 -39.255 1.00 90.81 93 THR A CA 1
ATOM 610 C C . THR A 1 93 ? 27.302 13.771 -40.513 1.00 90.81 93 THR A C 1
ATOM 612 O O . THR A 1 93 ? 27.705 14.135 -41.616 1.00 90.81 93 THR A O 1
ATOM 615 N N . ILE A 1 94 ? 26.311 12.889 -40.376 1.00 90.69 94 ILE A N 1
ATOM 616 C CA . ILE A 1 94 ? 25.667 12.201 -41.505 1.00 90.69 94 ILE A CA 1
ATOM 617 C C . ILE A 1 94 ? 24.158 12.420 -41.468 1.00 90.69 94 ILE A C 1
ATOM 619 O O . ILE A 1 94 ? 23.508 12.160 -40.456 1.00 90.69 94 ILE A O 1
ATOM 623 N N . THR A 1 95 ? 23.602 12.836 -42.604 1.00 92.50 95 THR A N 1
ATOM 624 C CA . THR A 1 95 ? 22.156 12.951 -42.820 1.00 92.50 95 THR A CA 1
ATOM 625 C C . THR A 1 95 ? 21.702 11.968 -43.895 1.00 92.50 95 THR A C 1
ATOM 627 O O . THR A 1 95 ? 22.267 11.973 -44.990 1.00 92.50 95 THR A O 1
ATOM 630 N N . ALA A 1 96 ? 20.678 11.154 -43.619 1.00 91.00 96 ALA A N 1
ATOM 631 C CA . ALA A 1 96 ? 20.110 10.198 -44.578 1.00 91.00 96 ALA A CA 1
ATOM 632 C C . ALA A 1 96 ? 18.602 9.949 -44.352 1.00 91.00 96 ALA A C 1
ATOM 634 O O . ALA A 1 96 ? 18.017 10.372 -43.354 1.00 91.00 96 ALA A O 1
ATOM 635 N N . SER A 1 97 ? 17.946 9.265 -45.293 1.00 92.31 97 SER A N 1
ATOM 636 C CA . SER A 1 97 ? 16.514 8.934 -45.211 1.00 92.31 97 SER A CA 1
ATOM 637 C C . SER A 1 97 ? 16.218 7.553 -45.789 1.00 92.31 97 SER A C 1
ATOM 639 O O . SER A 1 97 ? 16.686 7.266 -46.892 1.00 92.31 97 SER A O 1
ATOM 641 N N . ASN A 1 98 ? 15.381 6.762 -45.112 1.00 90.88 98 ASN A N 1
ATOM 642 C CA . ASN A 1 98 ? 15.032 5.380 -45.478 1.00 90.88 98 ASN A CA 1
ATOM 643 C C . ASN A 1 98 ? 16.266 4.515 -45.788 1.00 90.88 98 ASN A C 1
ATOM 645 O O . ASN A 1 98 ? 16.301 3.826 -46.807 1.00 90.88 98 ASN A O 1
ATOM 649 N N . ALA A 1 99 ? 17.287 4.606 -44.935 1.00 89.25 99 ALA A N 1
ATOM 650 C CA . ALA A 1 99 ? 18.568 3.938 -45.129 1.00 89.25 99 ALA A CA 1
ATOM 651 C C . ALA A 1 99 ? 19.019 3.210 -43.858 1.00 89.25 99 ALA A C 1
ATOM 653 O O . ALA A 1 99 ? 18.664 3.594 -42.742 1.00 89.25 99 ALA A O 1
ATOM 654 N N . THR A 1 100 ? 19.837 2.179 -44.039 1.00 91.56 100 THR A N 1
ATOM 655 C CA . THR A 1 100 ? 20.550 1.479 -42.969 1.00 91.56 100 THR A CA 1
ATOM 656 C C . THR A 1 100 ? 21.989 1.990 -42.923 1.00 91.56 100 THR A C 1
ATOM 658 O O . THR A 1 100 ? 22.759 1.775 -43.856 1.00 91.56 100 THR A O 1
ATOM 661 N N . LEU A 1 101 ? 22.342 2.699 -41.855 1.00 92.25 101 LEU A N 1
ATOM 662 C CA . LEU A 1 101 ? 23.649 3.303 -41.622 1.00 92.25 101 LEU A CA 1
ATOM 663 C C . LEU A 1 101 ? 24.439 2.472 -40.605 1.00 92.25 101 LEU A C 1
ATOM 665 O O . LEU A 1 101 ? 23.961 2.273 -39.495 1.00 92.25 101 LEU A O 1
ATOM 669 N N . LEU A 1 102 ? 25.651 2.048 -40.964 1.00 91.88 102 LEU A N 1
ATOM 670 C CA . LEU A 1 102 ? 26.626 1.425 -40.065 1.00 91.88 102 LEU A CA 1
ATOM 671 C C . LEU A 1 102 ? 27.836 2.346 -39.892 1.00 91.88 102 LEU A C 1
ATOM 673 O O . LEU A 1 102 ? 28.420 2.787 -40.881 1.00 91.88 102 LEU A O 1
ATOM 677 N N . SER A 1 103 ? 28.241 2.611 -38.653 1.00 90.00 103 SER A N 1
ATOM 678 C CA . SER A 1 103 ? 29.374 3.472 -38.308 1.00 90.00 103 SER A CA 1
ATOM 679 C C . SER A 1 103 ? 30.419 2.751 -37.460 1.00 90.00 103 SER A C 1
ATOM 681 O O . SER A 1 103 ? 30.126 1.798 -36.742 1.00 90.00 103 SER A O 1
ATOM 683 N N . GLY A 1 104 ? 31.668 3.214 -37.560 1.00 84.81 104 GLY A N 1
ATOM 684 C CA . GLY A 1 104 ? 32.753 2.811 -36.666 1.00 84.81 104 GLY A CA 1
ATOM 685 C C . GLY A 1 104 ? 32.631 3.420 -35.261 1.00 84.81 104 GLY A C 1
ATOM 686 O O . GLY A 1 104 ? 31.757 4.233 -34.989 1.00 84.81 104 GLY A O 1
ATOM 687 N N . THR A 1 105 ? 33.565 3.074 -34.373 1.00 87.00 105 THR A N 1
ATOM 688 C CA . THR A 1 105 ? 33.472 3.305 -32.915 1.00 87.00 105 THR A CA 1
ATOM 689 C C . THR A 1 105 ? 33.968 4.671 -32.420 1.00 87.00 105 THR A C 1
ATOM 691 O O . THR A 1 105 ? 34.304 4.817 -31.246 1.00 87.00 105 THR A O 1
ATOM 694 N N . VAL A 1 106 ? 34.146 5.653 -33.304 1.00 87.56 106 VAL A N 1
ATOM 695 C CA . VAL A 1 106 ? 34.758 6.951 -32.953 1.00 87.56 106 VAL A CA 1
ATOM 696 C C . VAL A 1 106 ? 33.741 8.000 -32.491 1.00 87.56 106 VAL A C 1
ATOM 698 O O . VAL A 1 106 ? 34.146 9.107 -32.141 1.00 87.56 106 VAL A O 1
ATOM 701 N N . GLY A 1 107 ? 32.449 7.664 -32.465 1.00 88.69 107 GLY A N 1
ATOM 702 C CA . GLY A 1 107 ? 31.354 8.604 -32.236 1.00 88.69 107 GLY A CA 1
ATOM 703 C C . GLY A 1 107 ? 30.918 9.342 -33.509 1.00 88.69 107 GLY A C 1
ATOM 704 O O . GLY A 1 107 ? 31.581 9.290 -34.549 1.00 88.69 107 GLY A O 1
ATOM 705 N N . GLY A 1 108 ? 29.809 10.077 -33.437 1.00 91.56 108 GLY A N 1
ATOM 706 C CA . GLY A 1 108 ? 29.285 10.825 -34.580 1.00 91.56 108 GLY A CA 1
ATOM 707 C C . GLY A 1 108 ? 27.997 11.590 -34.296 1.00 91.56 108 GLY A C 1
ATOM 708 O O . GLY A 1 108 ? 27.425 11.516 -33.212 1.00 91.56 108 GLY A O 1
ATOM 709 N N . THR A 1 109 ? 27.559 12.368 -35.284 1.00 94.12 109 THR A N 1
ATOM 710 C CA . THR A 1 109 ? 26.266 13.063 -35.288 1.00 94.12 109 THR A CA 1
ATOM 711 C C . THR A 1 109 ? 25.405 12.521 -36.428 1.00 94.12 109 THR A C 1
ATOM 713 O O . THR A 1 109 ? 25.794 12.618 -37.590 1.00 94.12 109 THR A O 1
ATOM 716 N N . PHE A 1 110 ? 24.228 11.981 -36.135 1.00 94.81 110 PHE A N 1
ATOM 717 C CA . PHE A 1 110 ? 23.394 11.296 -37.125 1.00 94.81 110 PHE A CA 1
ATOM 718 C C . PHE A 1 110 ? 21.996 11.905 -37.186 1.00 94.81 110 PHE A C 1
ATOM 720 O O . PHE A 1 110 ? 21.337 12.052 -36.162 1.00 94.81 110 PHE A O 1
ATOM 727 N N . PHE A 1 111 ? 21.529 12.234 -38.389 1.00 94.31 111 PHE A N 1
ATOM 728 C CA . PHE A 1 111 ? 20.171 12.712 -38.649 1.00 94.31 111 PHE A CA 1
ATOM 729 C C . PHE A 1 111 ? 19.497 11.779 -39.652 1.00 94.31 111 PHE A C 1
ATOM 731 O O . PHE A 1 111 ? 19.816 11.808 -40.843 1.00 94.31 111 PHE A O 1
ATOM 738 N N . LEU A 1 112 ? 18.565 10.950 -39.190 1.00 94.19 112 LEU A N 1
ATOM 739 C CA . LEU A 1 112 ? 17.870 9.986 -40.039 1.00 94.19 112 LEU A CA 1
ATOM 740 C C . LEU A 1 112 ? 16.370 10.249 -40.067 1.00 94.19 112 LEU A C 1
ATOM 742 O O . LEU A 1 112 ? 15.773 10.669 -39.080 1.00 94.19 112 LEU A O 1
ATOM 746 N N . THR A 1 113 ? 15.747 9.971 -41.208 1.00 92.50 113 THR A N 1
ATOM 747 C CA . THR A 1 113 ? 14.291 10.082 -41.364 1.00 92.50 113 THR A CA 1
ATOM 748 C C . THR A 1 113 ? 13.681 8.842 -42.011 1.00 92.50 113 THR A C 1
ATOM 750 O O . THR A 1 113 ? 14.366 8.083 -42.702 1.00 92.50 113 THR A O 1
ATOM 753 N N . GLY A 1 114 ? 12.382 8.628 -41.809 1.00 89.50 114 GLY A N 1
ATOM 754 C CA . GLY A 1 114 ? 11.647 7.497 -42.378 1.00 89.50 114 GLY A CA 1
ATOM 755 C C . GLY A 1 114 ? 12.004 6.158 -41.725 1.00 89.50 114 GLY A C 1
ATOM 756 O O . GLY A 1 114 ? 12.393 6.113 -40.559 1.00 89.50 114 GLY A O 1
ATOM 757 N N . ALA A 1 115 ? 11.865 5.062 -42.470 1.00 91.00 115 ALA A N 1
ATOM 758 C CA . ALA A 1 115 ? 12.174 3.711 -41.992 1.00 91.00 115 ALA A CA 1
ATOM 759 C C . ALA A 1 115 ? 13.691 3.452 -42.046 1.00 91.00 115 ALA A C 1
ATOM 761 O O . ALA A 1 115 ? 14.173 2.694 -42.886 1.00 91.00 115 ALA A O 1
ATOM 762 N N . SER A 1 116 ? 14.448 4.160 -41.206 1.00 93.06 116 SER A N 1
ATOM 763 C CA . SER A 1 116 ? 15.913 4.086 -41.165 1.00 93.06 116 SER A CA 1
ATOM 764 C C . SER A 1 116 ? 16.421 3.222 -40.012 1.00 93.06 116 SER A C 1
ATOM 766 O O . SER A 1 116 ? 15.814 3.174 -38.943 1.00 93.06 116 SER A O 1
ATOM 768 N N . THR A 1 117 ? 17.573 2.587 -40.219 1.00 93.88 117 THR A N 1
ATOM 769 C CA . THR A 1 117 ? 18.314 1.860 -39.180 1.00 93.88 117 THR A CA 1
ATOM 770 C C . THR A 1 117 ? 19.661 2.541 -38.955 1.00 93.88 117 THR A C 1
ATOM 772 O O . THR A 1 117 ? 20.370 2.806 -39.919 1.00 93.88 117 THR A O 1
ATOM 775 N N . LEU A 1 118 ? 20.022 2.834 -37.708 1.00 94.44 118 LEU A N 1
ATOM 776 C CA . LEU A 1 118 ? 21.356 3.281 -37.306 1.00 94.44 118 LEU A CA 1
ATOM 777 C C . LEU A 1 118 ? 22.011 2.187 -36.476 1.00 94.44 118 LEU A C 1
ATOM 779 O O . LEU A 1 118 ? 21.463 1.814 -35.447 1.00 94.44 118 LEU A O 1
ATOM 783 N N . ASP A 1 119 ? 23.200 1.759 -36.865 1.00 93.94 119 ASP A N 1
ATOM 784 C CA . ASP A 1 119 ? 24.175 1.141 -35.977 1.00 93.94 119 ASP A CA 1
ATOM 785 C C . ASP A 1 119 ? 25.391 2.068 -35.890 1.00 93.94 119 ASP A C 1
ATOM 787 O O . ASP A 1 119 ? 26.185 2.173 -36.825 1.00 93.94 119 ASP A O 1
ATOM 791 N N . ALA A 1 120 ? 25.497 2.812 -34.791 1.00 91.69 120 ALA A N 1
ATOM 792 C CA . ALA A 1 120 ? 26.576 3.763 -34.563 1.00 91.69 120 ALA A CA 1
ATOM 793 C C . ALA A 1 120 ? 27.877 3.080 -34.101 1.00 91.69 120 ALA A C 1
ATOM 795 O O . ALA A 1 120 ? 28.915 3.737 -34.038 1.00 91.69 120 ALA A O 1
ATOM 796 N N . GLY A 1 121 ? 27.838 1.777 -33.797 1.00 85.25 121 GLY A N 1
ATOM 797 C CA . GLY A 1 121 ? 28.971 0.997 -33.311 1.00 85.25 121 GLY A CA 1
ATOM 798 C C . GLY A 1 121 ? 29.372 1.339 -31.872 1.00 85.25 121 GLY A C 1
ATOM 799 O O . GLY A 1 121 ? 29.217 0.516 -30.973 1.00 85.25 121 GLY A O 1
ATOM 800 N N . GLY A 1 122 ? 29.932 2.527 -31.644 1.00 85.19 122 GLY A N 1
ATOM 801 C CA . GLY A 1 122 ? 30.329 3.012 -30.318 1.00 85.19 122 GLY A CA 1
ATOM 802 C C . GLY A 1 122 ? 30.996 4.390 -30.352 1.00 85.19 122 GLY A C 1
ATOM 803 O O . GLY A 1 122 ? 31.034 5.053 -31.388 1.00 85.19 122 GLY A O 1
ATOM 804 N N . GLY A 1 123 ? 31.561 4.809 -29.220 1.00 90.06 123 GLY A N 1
ATOM 805 C CA . GLY A 1 123 ? 31.964 6.198 -28.989 1.00 90.06 123 GLY A CA 1
ATOM 806 C C . GLY A 1 123 ? 30.769 7.047 -28.548 1.00 90.06 123 GLY A C 1
ATOM 807 O O . GLY A 1 123 ? 29.672 6.531 -28.411 1.00 90.06 123 GLY A O 1
ATOM 808 N N . ASN A 1 124 ? 30.977 8.344 -28.312 1.00 93.62 124 ASN A N 1
ATOM 809 C CA . ASN A 1 124 ? 29.897 9.231 -27.865 1.00 93.62 124 ASN A CA 1
ATOM 810 C C . ASN A 1 124 ? 29.147 9.785 -29.080 1.00 93.62 124 ASN A C 1
ATOM 812 O O . ASN A 1 124 ? 29.720 10.538 -29.878 1.00 93.62 124 ASN A O 1
ATOM 816 N N . ASN A 1 125 ? 27.878 9.424 -29.222 1.00 94.00 125 ASN A N 1
ATOM 817 C CA . ASN A 1 125 ? 27.053 9.760 -30.372 1.00 94.00 125 ASN A CA 1
ATOM 818 C C . ASN A 1 125 ? 25.960 10.763 -30.020 1.00 94.00 125 ASN A C 1
ATOM 820 O O . ASN A 1 125 ? 25.362 10.741 -28.947 1.00 94.00 125 ASN A O 1
ATOM 824 N N . TRP A 1 126 ? 25.634 11.616 -30.983 1.00 96.06 126 TRP A N 1
ATOM 825 C CA . TRP A 1 126 ? 24.392 12.374 -30.989 1.00 96.06 126 TRP A CA 1
ATOM 826 C C . TRP A 1 126 ? 23.557 11.887 -32.170 1.00 96.06 126 TRP A C 1
ATOM 828 O O . TRP A 1 126 ? 23.972 12.028 -33.318 1.00 96.06 126 TRP A O 1
ATOM 838 N N . ALA A 1 127 ? 22.396 11.292 -31.927 1.00 94.88 127 ALA A N 1
ATOM 839 C CA . ALA A 1 127 ? 21.565 10.745 -32.993 1.00 94.88 127 ALA A CA 1
ATOM 840 C C . ALA A 1 127 ? 20.137 11.264 -32.883 1.00 94.88 127 ALA A C 1
ATOM 842 O O . ALA A 1 127 ? 19.529 11.226 -31.817 1.00 94.88 127 ALA A O 1
ATOM 843 N N . HIS A 1 128 ? 19.587 11.712 -34.005 1.00 93.75 128 HIS A N 1
ATOM 844 C CA . HIS A 1 128 ? 18.181 12.032 -34.146 1.00 93.75 128 HIS A CA 1
ATOM 845 C C . HIS A 1 128 ? 17.562 11.193 -35.259 1.00 93.75 128 HIS A C 1
ATOM 847 O O . HIS A 1 128 ? 18.044 11.216 -36.394 1.00 93.75 128 HIS A O 1
ATOM 853 N N . VAL A 1 129 ? 16.488 10.473 -34.940 1.00 90.38 129 VAL A N 1
ATOM 854 C CA . VAL A 1 129 ? 15.726 9.690 -35.913 1.00 90.38 129 VAL A CA 1
ATOM 855 C C . VAL A 1 129 ? 14.250 10.056 -35.840 1.00 90.38 129 VAL A C 1
ATOM 857 O O . VAL A 1 129 ? 13.648 9.979 -34.770 1.00 90.38 129 VAL A O 1
ATOM 860 N N . ASP A 1 130 ? 13.675 10.432 -36.982 1.00 88.94 130 ASP A N 1
ATOM 861 C CA . ASP A 1 130 ? 12.252 10.757 -37.120 1.00 88.94 130 ASP A CA 1
ATOM 862 C C . ASP A 1 130 ? 11.575 9.869 -38.172 1.00 88.94 130 ASP A C 1
ATOM 864 O O . ASP A 1 130 ? 11.841 9.981 -39.372 1.00 88.94 130 ASP A O 1
ATOM 868 N N . GLY A 1 131 ? 10.691 8.964 -37.756 1.00 85.19 131 GLY A N 1
ATOM 869 C CA . GLY A 1 131 ? 10.009 8.077 -38.697 1.00 85.19 131 GLY A CA 1
ATOM 870 C C . GLY A 1 131 ? 9.212 6.943 -38.063 1.00 85.19 131 GLY A C 1
ATOM 871 O O . GLY A 1 131 ? 8.979 6.894 -36.861 1.00 85.19 131 GLY A O 1
ATOM 872 N N . SER A 1 132 ? 8.762 6.004 -38.891 1.00 83.31 132 SER A N 1
ATOM 873 C CA . SER A 1 132 ? 8.060 4.795 -38.444 1.00 83.31 132 SER A CA 1
ATOM 874 C C . SER A 1 132 ? 8.887 3.558 -38.775 1.00 83.31 132 SER A C 1
ATOM 876 O O . SER A 1 132 ? 9.459 3.477 -39.859 1.00 83.31 132 SER A O 1
ATOM 878 N N . ASN A 1 133 ? 8.902 2.589 -37.860 1.00 85.25 133 ASN A N 1
ATOM 879 C CA . ASN A 1 133 ? 9.716 1.374 -37.903 1.00 85.25 133 ASN A CA 1
ATOM 880 C C . ASN A 1 133 ? 11.228 1.640 -37.960 1.00 85.25 133 ASN A C 1
ATOM 882 O O . ASN A 1 133 ? 11.955 0.898 -38.620 1.00 85.25 133 ASN A O 1
ATOM 886 N N . TYR A 1 134 ? 11.707 2.693 -37.294 1.00 90.12 134 TYR A N 1
ATOM 887 C CA . TYR A 1 134 ? 13.145 2.928 -37.195 1.00 90.12 134 TYR A CA 1
ATOM 888 C C . TYR A 1 134 ? 13.807 1.976 -36.188 1.00 90.12 134 TYR A C 1
ATOM 890 O O . TYR A 1 134 ? 13.162 1.461 -35.269 1.00 90.12 134 TYR A O 1
ATOM 898 N N . GLN A 1 135 ? 15.115 1.781 -36.330 1.00 91.50 135 GLN A N 1
ATOM 899 C CA . GLN A 1 135 ? 15.949 1.082 -35.351 1.00 91.50 135 GLN A CA 1
ATOM 900 C C . GLN A 1 135 ? 17.212 1.900 -35.076 1.00 91.50 135 GLN A C 1
ATOM 902 O O . GLN A 1 135 ? 17.845 2.386 -36.008 1.00 91.50 135 GLN A O 1
ATOM 907 N N . MET A 1 136 ? 17.582 2.083 -33.814 1.00 92.38 136 MET A N 1
ATOM 908 C CA . MET A 1 136 ? 18.747 2.874 -33.422 1.00 92.38 136 MET A CA 1
ATOM 909 C C . MET A 1 136 ? 19.586 2.096 -32.414 1.00 92.38 136 MET A C 1
ATOM 911 O O . MET A 1 136 ? 19.110 1.831 -31.319 1.00 92.38 136 MET A O 1
ATOM 915 N N . TYR A 1 137 ? 20.817 1.753 -32.774 1.00 92.88 137 TYR A N 1
ATOM 916 C CA . TYR A 1 137 ? 21.802 1.067 -31.941 1.00 92.88 137 TYR A CA 1
ATOM 917 C C . TYR A 1 137 ? 22.990 2.008 -31.755 1.00 92.88 137 TYR A C 1
ATOM 919 O O . TYR A 1 137 ? 23.718 2.264 -32.709 1.00 92.88 137 TYR A O 1
ATOM 927 N N . ALA A 1 138 ? 23.154 2.581 -30.563 1.00 90.88 138 ALA A N 1
ATOM 928 C CA . ALA A 1 138 ? 24.209 3.568 -30.310 1.00 90.88 138 ALA A CA 1
ATOM 929 C C . ALA A 1 138 ? 25.551 2.917 -29.919 1.00 90.88 138 ALA A C 1
ATOM 931 O O . ALA A 1 138 ? 26.619 3.384 -30.312 1.00 90.88 138 ALA A O 1
ATOM 932 N N . GLY A 1 139 ? 25.482 1.759 -29.253 1.00 88.06 139 GLY A N 1
ATOM 933 C CA . GLY A 1 139 ? 26.654 0.976 -28.875 1.00 88.06 139 GLY A CA 1
ATOM 934 C C . GLY A 1 139 ? 27.182 1.339 -27.490 1.00 88.06 139 GLY A C 1
ATOM 935 O O . GLY A 1 139 ? 26.415 1.517 -26.556 1.00 88.06 139 GLY A O 1
ATOM 936 N N . SER A 1 140 ? 28.500 1.337 -27.307 1.00 88.81 140 SER A N 1
ATOM 937 C CA . SER A 1 140 ? 29.112 1.788 -26.049 1.00 88.81 140 SER A CA 1
ATOM 938 C C . SER A 1 140 ? 29.511 3.258 -26.132 1.00 88.81 140 SER A C 1
ATOM 940 O O . SER A 1 140 ? 30.190 3.616 -27.093 1.00 88.81 140 SER A O 1
ATOM 942 N N . GLY A 1 141 ? 29.264 4.042 -25.091 1.00 88.75 141 GLY A N 1
ATOM 943 C CA . GLY A 1 141 ? 29.619 5.458 -25.023 1.00 88.75 141 GLY A CA 1
ATOM 944 C C . GLY A 1 141 ? 28.551 6.255 -24.286 1.00 88.75 141 GLY A C 1
ATOM 945 O O . GLY A 1 141 ? 27.529 5.711 -23.888 1.00 88.75 141 GLY A O 1
ATOM 946 N N . ASP A 1 142 ? 28.807 7.543 -24.077 1.00 92.31 142 ASP A N 1
ATOM 947 C CA . ASP A 1 142 ? 27.797 8.452 -23.533 1.00 92.31 142 ASP A CA 1
ATOM 948 C C . ASP A 1 142 ? 27.036 9.081 -24.704 1.00 92.31 142 ASP A C 1
ATOM 950 O O . ASP A 1 142 ? 27.524 10.022 -25.346 1.00 92.31 142 ASP A O 1
ATOM 954 N N . ASP A 1 143 ? 25.861 8.537 -25.011 1.00 92.25 143 ASP A N 1
ATOM 955 C CA . ASP A 1 143 ? 25.081 8.914 -26.184 1.00 92.25 143 ASP A CA 1
ATOM 956 C C . ASP A 1 143 ? 23.914 9.852 -25.854 1.00 92.25 143 ASP A C 1
ATOM 958 O O . ASP A 1 143 ? 23.300 9.818 -24.788 1.00 92.25 143 ASP A O 1
ATOM 962 N N . THR A 1 144 ? 23.558 10.708 -26.808 1.00 94.19 144 THR A N 1
ATOM 963 C CA . THR A 1 144 ? 22.342 11.528 -26.780 1.00 94.19 144 THR A CA 1
ATOM 964 C C . THR A 1 144 ? 21.447 11.134 -27.947 1.00 94.19 144 THR A C 1
ATOM 966 O O . THR A 1 144 ? 21.757 11.425 -29.103 1.00 94.19 144 THR A O 1
ATOM 969 N N . LEU A 1 145 ? 20.329 10.476 -27.649 1.00 92.50 145 LEU A N 1
ATOM 970 C CA . LEU A 1 145 ? 19.452 9.851 -28.638 1.00 92.50 145 LEU A CA 1
ATOM 971 C C . LEU A 1 145 ? 18.079 10.518 -28.620 1.00 92.50 145 LEU A C 1
ATOM 973 O O . LEU A 1 145 ? 17.398 10.533 -27.597 1.00 92.50 145 LEU A O 1
ATOM 977 N N . LEU A 1 146 ? 17.663 11.073 -29.753 1.00 90.94 146 LEU A N 1
ATOM 978 C CA . LEU A 1 146 ? 16.368 11.718 -29.936 1.00 90.94 146 LEU A CA 1
ATOM 979 C C . LEU A 1 146 ? 15.560 10.932 -30.961 1.00 90.94 146 LEU A C 1
ATOM 981 O O . LEU A 1 146 ? 15.880 10.949 -32.148 1.00 90.94 146 LEU A O 1
ATOM 985 N N . ALA A 1 147 ? 14.482 10.294 -30.532 1.00 87.38 147 ALA A N 1
ATOM 986 C CA . ALA A 1 147 ? 13.680 9.446 -31.399 1.00 87.38 147 ALA A CA 1
ATOM 987 C C . ALA A 1 147 ? 12.221 9.918 -31.449 1.00 87.38 147 ALA A C 1
ATOM 989 O O . ALA A 1 147 ? 11.565 10.053 -30.414 1.00 87.38 147 ALA A O 1
ATOM 990 N N . SER A 1 148 ? 11.696 10.167 -32.648 1.00 84.88 148 SER A N 1
ATOM 991 C CA . SER A 1 148 ? 10.293 10.525 -32.873 1.00 84.88 148 SER A CA 1
ATOM 992 C C . SER A 1 148 ? 9.616 9.578 -33.860 1.00 84.88 148 SER A C 1
ATOM 994 O O . SER A 1 148 ? 10.215 9.093 -34.817 1.00 84.88 148 SER A O 1
ATOM 996 N N . GLY A 1 149 ? 8.337 9.301 -33.594 1.00 81.19 149 GLY A N 1
ATOM 997 C CA . GLY A 1 149 ? 7.538 8.330 -34.335 1.00 81.19 149 GLY A CA 1
ATOM 998 C C . GLY A 1 149 ? 7.523 6.963 -33.651 1.00 81.19 149 GLY A C 1
ATOM 999 O O . GLY A 1 149 ? 7.249 6.909 -32.458 1.00 81.19 149 GLY A O 1
ATOM 1000 N N . ALA A 1 150 ? 7.750 5.879 -34.395 1.00 83.06 150 ALA A N 1
ATOM 1001 C CA . ALA A 1 150 ? 7.665 4.502 -33.894 1.00 83.06 150 ALA A CA 1
ATOM 1002 C C . ALA A 1 150 ? 8.940 3.726 -34.208 1.00 83.06 150 ALA A C 1
ATOM 1004 O O . ALA A 1 150 ? 9.326 3.655 -35.377 1.00 83.06 150 ALA A O 1
ATOM 1005 N N . GLY A 1 151 ? 9.547 3.086 -33.215 1.00 85.69 151 GLY A N 1
ATOM 1006 C CA . GLY A 1 151 ? 10.746 2.289 -33.449 1.00 85.69 151 GLY A CA 1
ATOM 1007 C C . GLY A 1 151 ? 11.411 1.772 -32.184 1.00 85.69 151 GLY A C 1
ATOM 1008 O O . GLY A 1 151 ? 10.846 1.822 -31.087 1.00 85.69 151 GLY A O 1
ATOM 1009 N N . THR A 1 152 ? 12.621 1.255 -32.363 1.00 89.19 152 THR A N 1
ATOM 1010 C CA . THR A 1 152 ? 13.462 0.729 -31.285 1.00 89.19 152 THR A CA 1
ATOM 1011 C C . THR A 1 152 ? 14.659 1.642 -31.058 1.00 89.19 152 THR A C 1
ATOM 1013 O O . THR A 1 152 ? 15.358 1.997 -32.007 1.00 89.19 152 THR A O 1
ATOM 1016 N N . VAL A 1 153 ? 14.920 1.977 -29.796 1.00 91.38 153 VAL A N 1
ATOM 1017 C CA . VAL A 1 153 ? 16.143 2.653 -29.354 1.00 91.38 153 VAL A CA 1
ATOM 1018 C C . VAL A 1 153 ? 16.901 1.717 -28.424 1.00 91.38 153 VAL A C 1
ATOM 1020 O O . VAL A 1 153 ? 16.406 1.357 -27.361 1.00 91.38 153 VAL A O 1
ATOM 1023 N N . ALA A 1 154 ? 18.100 1.327 -28.826 1.00 90.75 154 ALA A N 1
ATOM 1024 C CA . ALA A 1 154 ? 19.051 0.557 -28.050 1.00 90.75 154 ALA A CA 1
ATOM 1025 C C . ALA A 1 154 ? 20.287 1.429 -27.804 1.00 90.75 154 ALA A C 1
ATOM 1027 O O . ALA A 1 154 ? 21.170 1.535 -28.657 1.00 90.75 154 ALA A O 1
ATOM 1028 N N . ALA A 1 155 ? 20.342 2.076 -26.642 1.00 87.56 155 ALA A N 1
ATOM 1029 C CA . ALA A 1 155 ? 21.449 2.976 -26.320 1.00 87.56 155 ALA A CA 1
ATOM 1030 C C . ALA A 1 155 ? 22.739 2.234 -25.955 1.00 87.56 155 ALA A C 1
ATOM 1032 O O . ALA A 1 155 ? 23.805 2.820 -25.971 1.00 87.56 155 ALA A O 1
ATOM 1033 N N . GLY A 1 156 ? 22.648 0.930 -25.672 1.00 85.62 156 GLY A N 1
ATOM 1034 C CA . GLY A 1 156 ? 23.799 0.133 -25.276 1.00 85.62 156 GLY A CA 1
ATOM 1035 C C . GLY A 1 156 ? 24.295 0.539 -23.892 1.00 85.62 156 GLY A C 1
ATOM 1036 O O . GLY A 1 156 ? 23.484 0.560 -22.967 1.00 85.62 156 GLY A O 1
ATOM 1037 N N . GLY A 1 157 ? 25.600 0.740 -23.715 1.00 82.69 157 GLY A N 1
ATOM 1038 C CA . GLY A 1 157 ? 26.214 0.948 -22.399 1.00 82.69 157 GLY A CA 1
ATOM 1039 C C . GLY A 1 157 ? 26.899 2.301 -22.275 1.00 82.69 157 GLY A C 1
ATOM 1040 O O . GLY A 1 157 ? 27.566 2.720 -23.208 1.00 82.69 157 GLY A O 1
ATOM 1041 N N . GLY A 1 158 ? 26.812 2.928 -21.105 1.00 86.75 158 GLY A N 1
ATOM 1042 C CA . GLY A 1 158 ? 27.393 4.244 -20.819 1.00 86.75 158 GLY A CA 1
ATOM 1043 C C . GLY A 1 158 ? 26.442 5.075 -19.966 1.00 86.75 158 GLY A C 1
ATOM 1044 O O . GLY A 1 158 ? 25.600 4.493 -19.275 1.00 86.75 158 GLY A O 1
ATOM 1045 N N . LEU A 1 159 ? 26.606 6.402 -19.986 1.00 88.50 159 LEU A N 1
ATOM 1046 C CA . LEU A 1 159 ? 25.628 7.365 -19.481 1.00 88.50 159 LEU A CA 1
ATOM 1047 C C . LEU A 1 159 ? 24.902 8.031 -20.646 1.00 88.50 159 LEU A C 1
ATOM 1049 O O . LEU A 1 159 ? 25.352 9.034 -21.202 1.00 88.50 159 LEU A O 1
ATOM 1053 N N . ASN A 1 160 ? 23.744 7.484 -20.990 1.00 87.44 160 ASN A N 1
ATOM 1054 C CA . ASN A 1 160 ? 22.964 7.934 -22.129 1.00 87.44 160 ASN A CA 1
ATOM 1055 C C . ASN A 1 160 ? 21.848 8.889 -21.709 1.00 87.44 160 ASN A C 1
ATOM 1057 O O . ASN A 1 160 ? 21.203 8.735 -20.669 1.00 87.44 160 ASN A O 1
ATOM 1061 N N . THR A 1 161 ? 21.577 9.870 -22.567 1.00 90.25 161 THR A N 1
ATOM 1062 C CA . THR A 1 161 ? 20.361 10.685 -22.524 1.00 90.25 161 THR A CA 1
ATOM 1063 C C . THR A 1 161 ? 19.465 10.284 -23.683 1.00 90.25 161 THR A C 1
ATOM 1065 O O . THR A 1 161 ? 19.786 10.535 -24.844 1.00 90.25 161 THR A O 1
ATOM 1068 N N . ILE A 1 162 ? 18.318 9.691 -23.377 1.00 89.81 162 ILE A N 1
ATOM 1069 C CA . ILE A 1 162 ? 17.357 9.227 -24.376 1.00 89.81 162 ILE A CA 1
ATOM 1070 C C . ILE A 1 162 ? 16.104 10.089 -24.271 1.00 89.81 162 ILE A C 1
ATOM 1072 O O . ILE A 1 162 ? 15.487 10.188 -23.214 1.00 89.81 162 ILE A O 1
ATOM 1076 N N . VAL A 1 163 ? 15.701 10.706 -25.375 1.00 88.25 163 VAL A N 1
ATOM 1077 C CA . VAL A 1 163 ? 14.443 11.443 -25.490 1.00 88.25 163 VAL A CA 1
ATOM 1078 C C . VAL A 1 163 ? 13.615 10.770 -26.568 1.00 88.25 163 VAL A C 1
ATOM 1080 O O . VAL A 1 163 ? 13.975 10.797 -27.743 1.00 88.25 163 VAL A O 1
ATOM 1083 N N . SER A 1 164 ? 12.499 10.172 -26.171 1.00 81.50 164 SER A N 1
ATOM 1084 C CA . SER A 1 164 ? 11.622 9.441 -27.080 1.00 81.50 164 SER A CA 1
ATOM 1085 C C . SER A 1 164 ? 10.222 10.061 -27.121 1.00 81.50 164 SER A C 1
ATOM 1087 O O . SER A 1 164 ? 9.696 10.543 -26.113 1.00 81.50 164 SER A O 1
ATOM 1089 N N . GLY A 1 165 ? 9.630 10.096 -28.313 1.00 71.12 165 GLY A N 1
ATOM 1090 C CA . GLY A 1 165 ? 8.288 10.621 -28.550 1.00 71.12 165 GLY A CA 1
ATOM 1091 C C . GLY A 1 165 ? 8.240 12.095 -28.969 1.00 71.12 165 GLY A C 1
ATOM 1092 O O . GLY A 1 165 ? 9.210 12.850 -28.903 1.00 71.12 165 GLY A O 1
ATOM 1093 N N . SER A 1 166 ? 7.064 12.519 -29.438 1.00 60.72 166 SER A N 1
ATOM 1094 C CA . SER A 1 166 ? 6.835 13.876 -29.958 1.00 60.72 166 SER A CA 1
ATOM 1095 C C . SER A 1 166 ? 6.325 14.823 -28.870 1.00 60.72 166 SER A C 1
ATOM 1097 O O . SER A 1 166 ? 5.512 14.436 -28.036 1.00 60.72 166 SER A O 1
ATOM 1099 N N . SER A 1 167 ? 6.734 16.096 -28.915 1.00 50.16 167 SER A N 1
ATOM 1100 C CA . SER A 1 167 ? 6.327 17.113 -27.931 1.00 50.16 167 SER A CA 1
ATOM 1101 C C . SER A 1 167 ? 4.826 17.441 -27.918 1.00 50.16 167 SER A C 1
ATOM 1103 O O . SER A 1 167 ? 4.356 17.951 -26.905 1.00 50.16 167 SER A O 1
ATOM 1105 N N . SER A 1 168 ? 4.088 17.226 -29.019 1.00 45.16 168 SER A N 1
ATOM 1106 C CA . SER A 1 168 ? 2.696 17.709 -29.152 1.00 45.16 168 SER A CA 1
ATOM 1107 C C . SER A 1 168 ? 1.958 17.295 -30.445 1.00 45.16 168 SER A C 1
ATOM 1109 O O . SER A 1 168 ? 1.089 18.031 -30.915 1.00 45.16 168 SER A O 1
ATOM 1111 N N . VAL A 1 169 ? 2.257 16.150 -31.070 1.00 35.12 169 VAL A N 1
ATOM 1112 C CA . VAL A 1 169 ? 1.605 15.798 -32.350 1.00 35.12 169 VAL A CA 1
ATOM 1113 C C . VAL A 1 169 ? 0.375 14.919 -32.115 1.00 35.12 169 VAL A C 1
ATOM 1115 O O . VAL A 1 169 ? 0.487 13.731 -31.828 1.00 35.12 169 VAL A O 1
ATOM 1118 N N . ALA A 1 170 ? -0.815 15.504 -32.267 1.00 37.28 170 ALA A N 1
ATOM 1119 C CA . ALA A 1 170 ? -2.059 14.750 -32.367 1.00 37.28 170 ALA A CA 1
ATOM 1120 C C . ALA A 1 170 ? -1.991 13.810 -33.587 1.00 37.28 170 ALA A C 1
ATOM 1122 O O . ALA A 1 170 ? -1.921 14.283 -34.720 1.00 37.28 170 ALA A O 1
ATOM 1123 N N . GLY A 1 171 ? -2.004 12.491 -33.360 1.00 41.91 171 GLY A N 1
ATOM 1124 C CA . GLY A 1 171 ? -2.113 11.486 -34.427 1.00 41.91 171 GLY A CA 1
ATOM 1125 C C . GLY A 1 171 ? -1.009 10.426 -34.502 1.00 41.91 171 GLY A C 1
ATOM 1126 O O . GLY A 1 171 ? -1.141 9.510 -35.308 1.00 41.91 171 GLY A O 1
ATOM 1127 N N . VAL A 1 172 ? 0.039 10.484 -33.672 1.00 42.56 172 VAL A N 1
ATOM 1128 C CA . VAL A 1 172 ? 0.978 9.357 -33.511 1.00 42.56 172 VAL A CA 1
ATOM 1129 C C . VAL A 1 172 ? 0.479 8.430 -32.402 1.00 42.56 172 VAL A C 1
ATOM 1131 O O . VAL A 1 172 ? 0.567 8.745 -31.222 1.00 42.56 172 VAL A O 1
ATOM 1134 N N . SER A 1 173 ? -0.110 7.299 -32.794 1.00 51.56 173 SER A N 1
ATOM 1135 C CA . SER A 1 173 ? -0.656 6.274 -31.888 1.00 51.56 173 SER A CA 1
ATOM 1136 C C . SER A 1 173 ? 0.341 5.163 -31.541 1.00 51.56 173 SER A C 1
ATOM 1138 O O . SER A 1 173 ? -0.037 4.165 -30.933 1.00 51.56 173 SER A O 1
ATOM 1140 N N . SER A 1 174 ? 1.581 5.272 -32.008 1.00 62.94 174 SER A N 1
ATOM 1141 C CA . SER A 1 174 ? 2.595 4.222 -31.957 1.00 62.94 174 SER A CA 1
ATOM 1142 C C . SER A 1 174 ? 3.686 4.565 -30.952 1.00 62.94 174 SER A C 1
ATOM 1144 O O . SER A 1 174 ? 4.175 5.693 -30.945 1.00 62.94 174 SER A O 1
ATOM 1146 N N . GLY A 1 175 ? 4.046 3.583 -30.132 1.00 71.25 175 GLY A N 1
ATOM 1147 C CA . GLY A 1 175 ? 5.025 3.722 -29.066 1.00 71.25 175 GLY A CA 1
ATOM 1148 C C . GLY A 1 175 ? 6.466 3.442 -29.448 1.00 71.25 175 GLY A C 1
ATOM 1149 O O . GLY A 1 175 ? 6.723 2.858 -30.506 1.00 71.25 175 GLY A O 1
ATOM 1150 N N . ASN A 1 176 ? 7.396 3.799 -28.561 1.00 81.56 176 ASN A N 1
ATOM 1151 C CA . ASN A 1 176 ? 8.798 3.408 -28.680 1.00 81.56 176 ASN A CA 1
ATOM 1152 C C . ASN A 1 176 ? 9.118 2.223 -27.771 1.00 81.56 176 ASN A C 1
ATOM 1154 O O . ASN A 1 176 ? 8.583 2.095 -26.669 1.00 81.56 176 ASN A O 1
ATOM 1158 N N . TRP A 1 177 ? 10.031 1.370 -28.232 1.00 84.81 177 TRP A N 1
ATOM 1159 C CA . TRP A 1 177 ? 10.665 0.351 -27.402 1.00 84.81 177 TRP A CA 1
ATOM 1160 C C . TRP A 1 177 ? 12.090 0.796 -27.084 1.00 84.81 177 TRP A C 1
ATOM 1162 O O . TRP A 1 177 ? 12.932 0.873 -27.981 1.00 84.81 177 TRP A O 1
ATOM 1172 N N . ILE A 1 178 ? 12.378 1.055 -25.813 1.00 86.12 178 ILE A N 1
ATOM 1173 C CA . ILE A 1 178 ? 13.692 1.490 -25.342 1.00 86.12 178 ILE A CA 1
ATOM 1174 C C . ILE A 1 178 ? 14.361 0.341 -24.598 1.00 86.12 178 ILE A C 1
ATOM 1176 O O . ILE A 1 178 ? 13.808 -0.183 -23.631 1.00 86.12 178 ILE A O 1
ATOM 1180 N N . VAL A 1 179 ? 15.562 -0.026 -25.036 1.00 84.56 179 VAL A N 1
ATOM 1181 C CA . VAL A 1 179 ? 16.458 -0.936 -24.320 1.00 84.56 179 VAL A CA 1
ATOM 1182 C C . VAL A 1 179 ? 17.720 -0.186 -23.938 1.00 84.56 179 VAL A C 1
ATOM 1184 O O . VAL A 1 179 ? 18.372 0.413 -24.793 1.00 84.56 179 VAL A O 1
ATOM 1187 N N . SER A 1 180 ? 18.081 -0.226 -22.660 1.00 85.44 180 SER A N 1
ATOM 1188 C CA . SER A 1 180 ? 19.273 0.469 -22.175 1.00 85.44 180 SER A CA 1
ATOM 1189 C C . SER A 1 180 ? 19.994 -0.318 -21.094 1.00 85.44 180 SER A C 1
ATOM 1191 O O . SER A 1 180 ? 19.365 -1.043 -20.319 1.00 85.44 180 SER A O 1
ATOM 1193 N N . THR A 1 181 ? 21.316 -0.176 -21.044 1.00 82.50 181 THR A N 1
ATOM 1194 C CA . THR A 1 181 ? 22.169 -0.774 -20.015 1.00 82.50 181 THR A CA 1
ATOM 1195 C C . THR A 1 181 ? 23.075 0.295 -19.415 1.00 82.50 181 THR A C 1
ATOM 1197 O O . THR A 1 181 ? 23.501 1.206 -20.110 1.00 82.50 181 THR A O 1
ATOM 1200 N N . GLY A 1 182 ? 23.431 0.167 -18.139 1.00 81.12 182 GLY A N 1
ATOM 1201 C CA . GLY A 1 182 ? 24.285 1.159 -17.476 1.00 81.12 182 GLY A CA 1
ATOM 1202 C C . GLY A 1 182 ? 23.470 2.170 -16.681 1.00 81.12 182 GLY A C 1
ATOM 1203 O O . GLY A 1 182 ? 22.474 1.784 -16.076 1.00 81.12 182 GLY A O 1
ATOM 1204 N N . GLN A 1 183 ? 23.915 3.423 -16.615 1.00 87.94 183 GLN A N 1
ATOM 1205 C CA . GLN A 1 183 ? 23.240 4.471 -15.848 1.00 87.94 183 GLN A CA 1
ATOM 1206 C C . GLN A 1 183 ? 22.670 5.498 -16.809 1.00 87.94 183 GLN A C 1
ATOM 1208 O O . GLN A 1 183 ? 23.443 6.287 -17.316 1.00 87.94 183 GLN A O 1
ATOM 1213 N N . ASP A 1 184 ? 21.362 5.524 -17.056 1.00 86.81 184 ASP A N 1
ATOM 1214 C CA . ASP A 1 184 ? 20.809 6.369 -18.128 1.00 86.81 184 ASP A CA 1
ATOM 1215 C C . ASP A 1 184 ? 19.662 7.260 -17.656 1.00 86.81 184 ASP A C 1
ATOM 1217 O O . ASP A 1 184 ? 18.926 6.934 -16.718 1.00 86.81 184 ASP A O 1
ATOM 1221 N N . VAL A 1 185 ? 19.480 8.377 -18.359 1.00 88.31 185 VAL A N 1
ATOM 1222 C CA . VAL A 1 185 ? 18.335 9.275 -18.203 1.00 88.31 185 VAL A CA 1
ATOM 1223 C C . VAL A 1 185 ? 17.425 9.125 -19.415 1.00 88.31 185 VAL A C 1
ATOM 1225 O O . VAL A 1 185 ? 17.849 9.340 -20.552 1.00 88.31 185 VAL A O 1
ATOM 1228 N N . ILE A 1 186 ? 16.160 8.784 -19.183 1.00 89.50 186 ILE A N 1
ATOM 1229 C CA . ILE A 1 186 ? 15.180 8.543 -20.244 1.00 89.50 186 ILE A CA 1
ATOM 1230 C C . ILE A 1 186 ? 13.977 9.454 -20.033 1.00 89.50 186 ILE A C 1
ATOM 1232 O O . ILE A 1 186 ? 13.307 9.413 -19.002 1.00 89.50 186 ILE A O 1
ATOM 1236 N N . PHE A 1 187 ? 13.686 10.246 -21.056 1.00 85.56 187 PHE A N 1
ATOM 1237 C CA . PHE A 1 187 ? 12.489 11.062 -21.158 1.00 85.56 187 PHE A CA 1
ATOM 1238 C C . PHE A 1 187 ? 11.550 10.424 -22.180 1.00 85.56 187 PHE A C 1
ATOM 1240 O O . PHE A 1 187 ? 11.774 10.523 -23.390 1.00 85.56 187 PHE A O 1
ATOM 1247 N N . ALA A 1 188 ? 10.498 9.774 -21.699 1.00 81.00 188 ALA A N 1
ATOM 1248 C CA . ALA A 1 188 ? 9.443 9.204 -22.534 1.00 81.00 188 ALA A CA 1
ATOM 1249 C C . ALA A 1 188 ? 8.233 10.142 -22.494 1.00 81.00 188 ALA A C 1
ATOM 1251 O O . ALA A 1 188 ? 7.746 10.510 -21.424 1.00 81.00 188 ALA A O 1
ATOM 1252 N N . ARG A 1 189 ? 7.854 10.680 -23.658 1.00 79.50 189 ARG A N 1
ATOM 1253 C CA . ARG A 1 189 ? 6.999 11.875 -23.736 1.00 79.50 189 ARG A CA 1
ATOM 1254 C C . ARG A 1 189 ? 5.521 11.526 -23.777 1.00 79.50 189 ARG A C 1
ATOM 1256 O O . ARG A 1 189 ? 5.038 11.053 -22.774 1.00 79.50 189 ARG A O 1
ATOM 1263 N N . ALA A 1 190 ? 4.780 11.895 -24.823 1.00 70.38 190 ALA A N 1
ATOM 1264 C CA . ALA A 1 190 ? 3.308 11.892 -24.816 1.00 70.38 190 ALA A CA 1
ATOM 1265 C C . ALA A 1 190 ? 2.663 10.635 -25.437 1.00 70.38 190 ALA A C 1
ATOM 1267 O O . ALA A 1 190 ? 1.446 10.602 -25.631 1.00 70.38 190 ALA A O 1
ATOM 1268 N N . VAL A 1 191 ? 3.467 9.652 -25.839 1.00 72.12 191 VAL A N 1
ATOM 1269 C CA . VAL A 1 191 ? 3.011 8.425 -26.504 1.00 72.12 191 VAL A CA 1
ATOM 1270 C C . VAL A 1 191 ? 3.201 7.239 -25.567 1.00 72.12 191 VAL A C 1
ATOM 1272 O O . VAL A 1 191 ? 3.923 7.334 -24.585 1.00 72.12 191 VAL A O 1
ATOM 1275 N N . ALA A 1 192 ? 2.526 6.125 -25.850 1.00 79.50 192 ALA A N 1
ATOM 1276 C CA . ALA A 1 192 ? 2.724 4.925 -25.050 1.00 79.50 192 ALA A CA 1
ATOM 1277 C C . ALA A 1 192 ? 4.149 4.397 -25.253 1.00 79.50 192 ALA A C 1
ATOM 1279 O O . ALA A 1 192 ? 4.512 4.144 -26.389 1.00 79.50 192 ALA A O 1
ATOM 1280 N N . ASP A 1 193 ? 4.942 4.197 -24.208 1.00 83.12 193 ASP A N 1
ATOM 1281 C CA . ASP A 1 193 ? 6.341 3.774 -24.343 1.00 83.12 193 ASP A CA 1
ATOM 1282 C C . ASP A 1 193 ? 6.599 2.488 -23.547 1.00 83.12 193 ASP A C 1
ATOM 1284 O O . ASP A 1 193 ? 6.043 2.271 -22.469 1.00 83.12 193 ASP A O 1
ATOM 1288 N N . THR A 1 194 ? 7.438 1.606 -24.092 1.00 86.62 194 THR A N 1
ATOM 1289 C CA . THR A 1 194 ? 7.938 0.415 -23.394 1.00 86.62 194 THR A CA 1
ATOM 1290 C C . THR A 1 194 ? 9.420 0.589 -23.109 1.00 86.62 194 THR A C 1
ATOM 1292 O O . THR A 1 194 ? 10.206 0.805 -24.029 1.00 86.62 194 THR A O 1
ATOM 1295 N N . VAL A 1 195 ? 9.813 0.474 -21.844 1.00 89.81 195 VAL A N 1
ATOM 1296 C CA . VAL A 1 195 ? 11.209 0.580 -21.410 1.00 89.81 195 VAL A CA 1
ATOM 1297 C C . VAL A 1 195 ? 11.616 -0.723 -20.745 1.00 89.81 195 VAL A C 1
ATOM 1299 O O . VAL A 1 195 ? 11.022 -1.124 -19.749 1.00 89.81 195 VAL A O 1
ATOM 1302 N N . GLN A 1 196 ? 12.647 -1.372 -21.271 1.00 90.25 196 GLN A N 1
ATOM 1303 C CA . GLN A 1 196 ? 13.269 -2.534 -20.649 1.00 90.25 196 GLN A CA 1
ATOM 1304 C C . GLN A 1 196 ? 14.742 -2.233 -20.416 1.00 90.25 196 GLN A C 1
ATOM 1306 O O . GLN A 1 196 ? 15.496 -2.033 -21.364 1.00 90.25 196 GLN A O 1
ATOM 1311 N N . SER A 1 197 ? 15.174 -2.189 -19.162 1.00 87.50 197 SER A N 1
ATOM 1312 C CA . SER A 1 197 ? 16.509 -1.684 -18.857 1.00 87.50 197 SER A CA 1
ATOM 1313 C C . SER A 1 197 ? 17.181 -2.404 -17.694 1.00 87.50 197 SER A C 1
ATOM 1315 O O . SER A 1 197 ? 16.533 -2.791 -16.723 1.00 87.50 197 SER A O 1
ATOM 1317 N N . SER A 1 198 ? 18.507 -2.508 -17.781 1.00 86.62 198 SER A N 1
ATOM 1318 C CA . SER A 1 198 ? 19.376 -2.961 -16.696 1.00 86.62 198 SER A CA 1
ATOM 1319 C C . SER A 1 198 ? 20.338 -1.861 -16.240 1.00 86.62 198 SER A C 1
ATOM 1321 O O . SER A 1 198 ? 20.695 -0.963 -17.006 1.00 86.62 198 SER A O 1
ATOM 1323 N N . GLY A 1 199 ? 20.770 -1.931 -14.979 1.00 86.62 199 GLY A N 1
ATOM 1324 C CA . GLY A 1 199 ? 21.497 -0.841 -14.322 1.00 86.62 199 GLY A CA 1
ATOM 1325 C C . GLY A 1 199 ? 20.583 0.339 -13.988 1.00 86.62 199 GLY A C 1
ATOM 1326 O O . GLY A 1 199 ? 19.431 0.370 -14.420 1.00 86.62 199 GLY A O 1
ATOM 1327 N N . ASP A 1 200 ? 21.095 1.297 -13.222 1.00 88.81 200 ASP A N 1
ATOM 1328 C CA . ASP A 1 200 ? 20.270 2.348 -12.619 1.00 88.81 200 ASP A CA 1
ATOM 1329 C C . ASP A 1 200 ? 19.699 3.314 -13.668 1.00 88.81 200 ASP A C 1
ATOM 1331 O O . ASP A 1 200 ? 20.346 3.636 -14.668 1.00 88.81 200 ASP A O 1
ATOM 1335 N N . LYS A 1 201 ? 18.467 3.777 -13.471 1.00 91.44 201 LYS A N 1
ATOM 1336 C CA . LYS A 1 201 ? 17.798 4.708 -14.384 1.00 91.44 201 LYS A CA 1
ATOM 1337 C C . LYS A 1 201 ? 17.196 5.899 -13.684 1.00 91.44 201 LYS A C 1
ATOM 1339 O O . LYS A 1 201 ? 16.708 5.811 -12.569 1.00 91.44 201 LYS A O 1
ATOM 1344 N N . THR A 1 202 ? 17.159 7.013 -14.401 1.00 91.88 202 THR A N 1
ATOM 1345 C CA . THR A 1 202 ? 16.235 8.111 -14.124 1.00 91.88 202 THR A CA 1
ATOM 1346 C C . THR A 1 202 ? 15.237 8.197 -15.271 1.00 91.88 202 THR A C 1
ATOM 1348 O O . THR A 1 202 ? 15.591 8.562 -16.390 1.00 91.88 202 THR A O 1
ATOM 1351 N N . LEU A 1 203 ? 13.990 7.834 -14.996 1.00 90.50 203 LEU A N 1
ATOM 1352 C CA . LEU A 1 203 ? 12.888 7.762 -15.946 1.00 90.50 203 LEU A CA 1
ATOM 1353 C C . LEU A 1 203 ? 11.873 8.859 -15.639 1.00 90.50 203 LEU A C 1
ATOM 1355 O O . LEU A 1 203 ? 11.269 8.860 -14.569 1.00 90.50 203 LEU A O 1
ATOM 1359 N N . LEU A 1 204 ? 11.676 9.789 -16.572 1.00 87.56 204 LEU A N 1
ATOM 1360 C CA . LEU A 1 204 ? 10.650 10.825 -16.468 1.00 87.56 204 LEU A CA 1
ATOM 1361 C C . LEU A 1 204 ? 9.648 10.664 -17.607 1.00 87.56 204 LEU A C 1
ATOM 1363 O O . LEU A 1 204 ? 9.995 10.813 -18.783 1.00 87.56 204 LEU A O 1
ATOM 1367 N N . PHE A 1 205 ? 8.401 10.402 -17.237 1.00 82.12 205 PHE A N 1
ATOM 1368 C CA . PHE A 1 205 ? 7.301 10.214 -18.165 1.00 82.12 205 PHE A CA 1
ATOM 1369 C C . PHE A 1 205 ? 6.432 11.466 -18.254 1.00 82.12 205 PHE A C 1
ATOM 1371 O O . PHE A 1 205 ? 6.108 12.102 -17.253 1.00 82.12 205 PHE A O 1
ATOM 1378 N N . GLY A 1 206 ? 6.070 11.843 -19.479 1.00 74.75 206 GLY A N 1
ATOM 1379 C CA . GLY A 1 206 ? 5.142 12.939 -19.736 1.00 74.75 206 GLY A CA 1
ATOM 1380 C C . GLY A 1 206 ? 3.691 12.470 -19.669 1.00 74.75 206 GLY A C 1
ATOM 1381 O O . GLY A 1 206 ? 2.963 12.798 -18.735 1.00 74.75 206 GLY A O 1
ATOM 1382 N N . GLY A 1 207 ? 3.258 11.714 -20.676 1.00 76.69 207 GLY A N 1
ATOM 1383 C CA . GLY A 1 207 ? 1.932 11.109 -20.715 1.00 76.69 207 GLY A CA 1
ATOM 1384 C C . GLY A 1 207 ? 1.799 9.986 -21.747 1.00 76.69 207 GLY A C 1
ATOM 1385 O O . GLY A 1 207 ? 2.749 9.650 -22.437 1.00 76.69 207 GLY A O 1
ATOM 1386 N N . GLY A 1 208 ? 0.606 9.416 -21.887 1.00 81.69 208 GLY A N 1
ATOM 1387 C CA . GLY A 1 208 ? 0.438 8.127 -22.561 1.00 81.69 208 GLY A CA 1
ATOM 1388 C C . GLY A 1 208 ? 0.754 6.961 -21.620 1.00 81.69 208 GLY A C 1
ATOM 1389 O O . GLY A 1 208 ? 1.249 7.154 -20.519 1.00 81.69 208 GLY A O 1
ATOM 1390 N N . ASN A 1 209 ? 0.405 5.744 -22.036 1.00 86.50 209 ASN A N 1
ATOM 1391 C CA . ASN A 1 209 ? 0.549 4.558 -21.189 1.00 86.50 209 ASN A CA 1
ATOM 1392 C C . ASN A 1 209 ? 1.985 4.040 -21.209 1.00 86.50 209 ASN A C 1
ATOM 1394 O O . ASN A 1 209 ? 2.500 3.702 -22.276 1.00 86.50 209 ASN A O 1
ATOM 1398 N N . VAL A 1 210 ? 2.593 3.878 -20.047 1.00 85.06 210 VAL A N 1
ATOM 1399 C CA . VAL A 1 210 ? 3.960 3.371 -19.933 1.00 85.06 210 VAL A CA 1
ATOM 1400 C C . VAL A 1 210 ? 3.976 1.906 -19.515 1.00 85.06 210 VAL A C 1
ATOM 1402 O O . VAL A 1 210 ? 3.212 1.488 -18.649 1.00 85.06 210 VAL A O 1
ATOM 1405 N N . ASN A 1 211 ? 4.895 1.126 -20.083 1.00 90.88 211 ASN A N 1
ATOM 1406 C CA . ASN A 1 211 ? 5.281 -0.181 -19.555 1.00 90.88 211 ASN A CA 1
ATOM 1407 C C . ASN A 1 211 ? 6.794 -0.218 -19.291 1.00 90.88 211 ASN A C 1
ATOM 1409 O O . ASN A 1 211 ? 7.585 -0.320 -20.228 1.00 90.88 211 ASN A O 1
ATOM 1413 N N . ALA A 1 212 ? 7.204 -0.111 -18.029 1.00 93.00 212 ALA A N 1
ATOM 1414 C CA . ALA A 1 212 ? 8.608 -0.098 -17.628 1.00 93.00 212 ALA A CA 1
ATOM 1415 C C . ALA A 1 212 ? 8.976 -1.374 -16.862 1.00 93.00 212 ALA A C 1
ATOM 1417 O O . ALA A 1 212 ? 8.306 -1.741 -15.901 1.00 93.00 212 ALA A O 1
ATOM 1418 N N . SER A 1 213 ? 10.069 -2.023 -17.257 1.00 95.62 213 SER A N 1
ATOM 1419 C CA . SER A 1 213 ? 10.688 -3.146 -16.551 1.00 95.62 213 SER A CA 1
ATOM 1420 C C . SER A 1 213 ? 12.163 -2.835 -16.320 1.00 95.62 213 SER A C 1
ATOM 1422 O O . SER A 1 213 ? 12.944 -2.725 -17.272 1.00 95.62 213 SER A O 1
ATOM 1424 N N . LEU A 1 214 ? 12.528 -2.638 -15.056 1.00 94.69 214 LEU A N 1
ATOM 1425 C CA . LEU A 1 214 ? 13.822 -2.111 -14.636 1.00 94.69 214 LEU A CA 1
ATOM 1426 C C . LEU A 1 214 ? 14.442 -3.017 -13.572 1.00 94.69 214 LEU A C 1
ATOM 1428 O O . LEU A 1 214 ? 13.754 -3.504 -12.673 1.00 94.69 214 LEU A O 1
ATOM 1432 N N . SER A 1 215 ? 15.747 -3.250 -13.683 1.00 95.06 215 SER A N 1
ATOM 1433 C CA . SER A 1 215 ? 16.496 -4.108 -12.759 1.00 95.06 215 SER A CA 1
ATOM 1434 C C . SER A 1 215 ? 17.682 -3.401 -12.095 1.00 95.06 215 SER A C 1
ATOM 1436 O O . SER A 1 215 ? 18.589 -4.080 -11.605 1.00 95.06 215 SER A O 1
ATOM 1438 N N . GLY A 1 216 ? 17.747 -2.070 -12.165 1.00 93.06 216 GLY A N 1
ATOM 1439 C CA . GLY A 1 216 ? 18.766 -1.265 -11.500 1.00 93.06 216 GLY A CA 1
ATOM 1440 C C . GLY A 1 216 ? 18.519 -1.193 -9.995 1.00 93.06 216 GLY A C 1
ATOM 1441 O O . GLY A 1 216 ? 17.403 -1.378 -9.524 1.00 93.06 216 GLY A O 1
ATOM 1442 N N . ALA A 1 217 ? 19.576 -0.951 -9.227 1.00 93.62 217 ALA A N 1
ATOM 1443 C CA . ALA A 1 217 ? 19.518 -0.865 -7.769 1.00 93.62 217 ALA A CA 1
ATOM 1444 C C . ALA A 1 217 ? 19.195 0.545 -7.250 1.00 93.62 217 ALA A C 1
ATOM 1446 O O . ALA A 1 217 ? 19.083 0.727 -6.042 1.00 93.62 217 ALA A O 1
ATOM 1447 N N . ASN A 1 218 ? 19.126 1.554 -8.121 1.00 94.25 218 ASN A N 1
ATOM 1448 C CA . ASN A 1 218 ? 18.771 2.931 -7.754 1.00 94.25 218 ASN A CA 1
ATOM 1449 C C . ASN A 1 218 ? 17.868 3.575 -8.815 1.00 94.25 218 ASN A C 1
ATOM 1451 O O . ASN A 1 218 ? 18.051 4.736 -9.190 1.00 94.25 218 ASN A O 1
ATOM 1455 N N . ASP A 1 219 ? 16.918 2.807 -9.347 1.00 95.38 219 ASP A N 1
ATOM 1456 C CA . ASP A 1 219 ? 16.003 3.310 -10.367 1.00 95.38 219 ASP A CA 1
ATOM 1457 C C . ASP A 1 219 ? 15.073 4.384 -9.784 1.00 95.38 219 ASP A C 1
ATOM 1459 O O . ASP A 1 219 ? 14.350 4.142 -8.824 1.00 95.38 219 ASP A O 1
ATOM 1463 N N . THR A 1 220 ? 15.060 5.574 -10.379 1.00 95.88 220 THR A N 1
ATOM 1464 C CA . THR A 1 220 ? 14.099 6.645 -10.101 1.00 95.88 220 THR A CA 1
ATOM 1465 C C . THR A 1 220 ? 13.124 6.760 -11.260 1.00 95.88 220 THR A C 1
ATOM 1467 O O . THR A 1 220 ? 13.533 6.971 -12.399 1.00 95.88 220 THR A O 1
ATOM 1470 N N . ILE A 1 221 ? 11.832 6.664 -10.975 1.00 94.75 221 ILE A N 1
ATOM 1471 C CA . ILE A 1 221 ? 10.752 6.711 -11.954 1.00 94.75 221 ILE A CA 1
ATOM 1472 C C . ILE A 1 221 ? 9.744 7.774 -11.538 1.00 94.75 221 ILE A C 1
ATOM 1474 O O . ILE A 1 221 ? 9.263 7.776 -10.408 1.00 94.75 221 ILE A O 1
ATOM 1478 N N . VAL A 1 222 ? 9.386 8.650 -12.468 1.00 93.12 222 VAL A N 1
ATOM 1479 C CA . VAL A 1 222 ? 8.273 9.592 -12.333 1.00 93.12 222 VAL A CA 1
ATOM 1480 C C . VAL A 1 222 ? 7.293 9.306 -13.459 1.00 93.12 222 VAL A C 1
ATOM 1482 O O . VAL A 1 222 ? 7.553 9.662 -14.608 1.00 93.12 222 VAL A O 1
ATOM 1485 N N . ALA A 1 223 ? 6.203 8.619 -13.130 1.00 89.38 223 ALA A N 1
ATOM 1486 C CA . ALA A 1 223 ? 5.097 8.338 -14.031 1.00 89.38 223 ALA A CA 1
ATOM 1487 C C . ALA A 1 223 ? 4.344 9.627 -14.386 1.00 89.38 223 ALA A C 1
ATOM 1489 O O . ALA A 1 223 ? 4.254 10.570 -13.595 1.00 89.38 223 ALA A O 1
ATOM 1490 N N . GLY A 1 224 ? 3.852 9.656 -15.618 1.00 86.56 224 GLY A N 1
ATOM 1491 C CA . GLY A 1 224 ? 3.146 10.785 -16.199 1.00 86.56 224 GLY A CA 1
ATOM 1492 C C . GLY A 1 224 ? 1.657 10.489 -16.293 1.00 86.56 224 GLY A C 1
ATOM 1493 O O . GLY A 1 224 ? 1.145 9.571 -15.665 1.00 86.56 224 GLY A O 1
ATOM 1494 N N . GLY A 1 225 ? 0.934 11.254 -17.104 1.00 84.88 225 GLY A N 1
ATOM 1495 C CA . GLY A 1 225 ? -0.486 10.972 -17.306 1.00 84.88 225 GLY A CA 1
ATOM 1496 C C . GLY A 1 225 ? -0.708 9.744 -18.188 1.00 84.88 225 GLY A C 1
ATOM 1497 O O . GLY A 1 225 ? -0.388 9.790 -19.364 1.00 84.88 225 GLY A O 1
ATOM 1498 N N . GLY A 1 226 ? -1.346 8.685 -17.709 1.00 87.56 226 GLY A N 1
ATOM 1499 C CA . GLY A 1 226 ? -1.613 7.497 -18.521 1.00 87.56 226 GLY A CA 1
ATOM 1500 C C . GLY A 1 226 ? -2.045 6.314 -17.672 1.00 87.56 226 GLY A C 1
ATOM 1501 O O . GLY A 1 226 ? -2.225 6.443 -16.469 1.00 87.56 226 GLY A O 1
ATOM 1502 N N . ALA A 1 227 ? -2.265 5.161 -18.294 1.00 90.44 227 ALA A N 1
ATOM 1503 C CA . ALA A 1 227 ? -2.363 3.902 -17.566 1.00 90.44 227 ALA A CA 1
ATOM 1504 C C . ALA A 1 227 ? -0.976 3.254 -17.518 1.00 90.44 227 ALA A C 1
ATOM 1506 O O . ALA A 1 227 ? -0.581 2.581 -18.473 1.00 90.44 227 ALA A O 1
ATOM 1507 N N . ASP A 1 228 ? -0.253 3.472 -16.425 1.00 92.00 228 ASP A N 1
ATOM 1508 C CA . ASP A 1 228 ? 1.153 3.090 -16.310 1.00 92.00 228 ASP A CA 1
ATOM 1509 C C . ASP A 1 228 ? 1.321 1.739 -15.619 1.00 92.00 228 ASP A C 1
ATOM 1511 O O . ASP A 1 228 ? 0.620 1.402 -14.665 1.00 92.00 228 ASP A O 1
ATOM 1515 N N . THR A 1 229 ? 2.264 0.944 -16.112 1.00 94.50 229 THR A N 1
ATOM 1516 C CA . THR A 1 229 ? 2.692 -0.330 -15.534 1.00 94.50 229 THR A CA 1
ATOM 1517 C C . THR A 1 229 ? 4.198 -0.295 -15.316 1.00 94.50 229 THR A C 1
ATOM 1519 O O . THR A 1 229 ? 4.961 -0.101 -16.259 1.00 94.50 229 THR A O 1
ATOM 1522 N N . ILE A 1 230 ? 4.636 -0.463 -14.072 1.00 95.94 230 ILE A N 1
ATOM 1523 C CA . ILE A 1 230 ? 6.037 -0.339 -13.667 1.00 95.94 230 ILE A CA 1
ATOM 1524 C C . ILE A 1 230 ? 6.430 -1.585 -12.879 1.00 95.94 230 ILE A C 1
ATOM 1526 O O . ILE A 1 230 ? 5.779 -1.937 -11.903 1.00 95.94 230 ILE A O 1
ATOM 1530 N N . GLN A 1 231 ? 7.508 -2.240 -13.284 1.00 97.00 231 GLN A N 1
ATOM 1531 C CA . GLN A 1 231 ? 8.147 -3.335 -12.562 1.00 97.00 231 GLN A CA 1
ATOM 1532 C C . GLN A 1 231 ? 9.585 -2.916 -12.260 1.00 97.00 231 GLN A C 1
ATOM 1534 O O . GLN A 1 231 ? 10.371 -2.719 -13.188 1.00 97.00 231 GLN A O 1
ATOM 1539 N N . ALA A 1 232 ? 9.927 -2.771 -10.983 1.00 96.69 232 ALA A N 1
ATOM 1540 C CA . ALA A 1 232 ? 11.273 -2.420 -10.538 1.00 96.69 232 ALA A CA 1
ATOM 1541 C C . ALA A 1 232 ? 11.799 -3.501 -9.588 1.00 96.69 232 ALA A C 1
ATOM 1543 O O . ALA A 1 232 ? 11.322 -3.656 -8.461 1.00 96.69 232 ALA A O 1
ATOM 1544 N N . SER A 1 233 ? 12.757 -4.296 -10.065 1.00 96.06 233 SER A N 1
ATOM 1545 C CA . SER A 1 233 ? 13.185 -5.504 -9.356 1.00 96.06 233 SER A CA 1
ATOM 1546 C C . SER A 1 233 ? 14.445 -5.338 -8.511 1.00 96.06 233 SER A C 1
ATOM 1548 O O . SER A 1 233 ? 14.719 -6.200 -7.676 1.00 96.06 233 SER A O 1
ATOM 1550 N N . GLY A 1 234 ? 15.243 -4.298 -8.758 1.00 94.62 234 GLY A N 1
ATOM 1551 C CA . GLY A 1 234 ? 16.425 -4.015 -7.950 1.00 94.62 234 GLY A CA 1
ATOM 1552 C C . GLY A 1 234 ? 16.083 -3.294 -6.648 1.00 94.62 234 GLY A C 1
ATOM 1553 O O . GLY A 1 234 ? 14.926 -2.970 -6.371 1.00 94.62 234 GLY A O 1
ATOM 1554 N N . ASP A 1 235 ? 17.108 -3.096 -5.823 1.00 95.81 235 ASP A N 1
ATOM 1555 C CA . ASP A 1 235 ? 16.975 -2.378 -4.558 1.00 95.81 235 ASP A CA 1
ATOM 1556 C C . ASP A 1 235 ? 16.660 -0.891 -4.795 1.00 95.81 235 ASP A C 1
ATOM 1558 O O . ASP A 1 235 ? 16.705 -0.404 -5.918 1.00 95.81 235 ASP A O 1
ATOM 1562 N N . SER A 1 236 ? 16.294 -0.183 -3.728 1.00 96.69 236 SER A N 1
ATOM 1563 C CA . SER A 1 236 ? 16.142 1.275 -3.612 1.00 96.69 236 SER A CA 1
ATOM 1564 C C . SER A 1 236 ? 15.389 1.972 -4.751 1.00 96.69 236 SER A C 1
ATOM 1566 O O . SER A 1 236 ? 15.604 3.160 -4.995 1.00 96.69 236 SER A O 1
ATOM 1568 N N . ALA A 1 237 ? 14.489 1.258 -5.432 1.00 97.38 237 ALA A N 1
ATOM 1569 C CA . ALA A 1 237 ? 13.659 1.831 -6.477 1.00 97.38 237 ALA A CA 1
ATOM 1570 C C . ALA A 1 237 ? 12.790 2.952 -5.893 1.00 97.38 237 ALA A C 1
ATOM 1572 O O . ALA A 1 237 ? 12.101 2.757 -4.892 1.00 97.38 237 ALA A O 1
ATOM 1573 N N . LEU A 1 238 ? 12.807 4.118 -6.526 1.00 97.75 238 LEU A N 1
ATOM 1574 C CA . LEU A 1 238 ? 12.014 5.279 -6.163 1.00 97.75 238 LEU A CA 1
ATOM 1575 C C . LEU A 1 238 ? 10.985 5.539 -7.260 1.00 97.75 238 LEU A C 1
ATOM 1577 O O . LEU A 1 238 ? 11.329 6.008 -8.339 1.00 97.75 238 LEU A O 1
ATOM 1581 N N . VAL A 1 239 ? 9.719 5.244 -6.989 1.00 97.31 239 VAL A N 1
ATOM 1582 C CA . VAL A 1 239 ? 8.633 5.324 -7.969 1.00 97.31 239 VAL A CA 1
ATOM 1583 C C . VAL A 1 239 ? 7.618 6.373 -7.535 1.00 97.31 239 VAL A C 1
ATOM 1585 O O . VAL A 1 239 ? 7.002 6.249 -6.481 1.00 97.31 239 VAL A O 1
ATOM 1588 N N . PHE A 1 240 ? 7.393 7.383 -8.365 1.00 95.06 240 PHE A N 1
ATOM 1589 C CA . PHE A 1 240 ? 6.317 8.357 -8.210 1.00 95.06 240 PHE A CA 1
ATOM 1590 C C . PHE A 1 240 ? 5.290 8.145 -9.317 1.00 95.06 240 PHE A C 1
ATOM 1592 O O . PHE A 1 240 ? 5.667 8.062 -10.480 1.00 95.06 240 PHE A O 1
ATOM 1599 N N . GLY A 1 241 ? 4.009 8.054 -8.973 1.00 93.12 241 GLY A N 1
ATOM 1600 C CA . GLY A 1 241 ? 2.915 8.078 -9.943 1.00 93.12 241 GLY A CA 1
ATOM 1601 C C . GLY A 1 241 ? 2.596 9.490 -10.437 1.00 93.12 241 GLY A C 1
ATOM 1602 O O . GLY A 1 241 ? 3.260 10.460 -10.072 1.00 93.12 241 GLY A O 1
ATOM 1603 N N . ASP A 1 242 ? 1.529 9.610 -11.226 1.00 91.31 242 ASP A N 1
ATOM 1604 C CA . ASP A 1 242 ? 1.042 10.898 -11.718 1.00 91.31 242 ASP A CA 1
ATOM 1605 C C . ASP A 1 242 ? 0.543 11.791 -10.571 1.00 91.31 242 ASP A C 1
ATOM 1607 O O . ASP A 1 242 ? -0.457 11.493 -9.914 1.00 91.31 242 ASP A O 1
ATOM 1611 N N . LEU A 1 243 ? 1.222 12.917 -10.345 1.00 87.44 243 LEU A N 1
ATOM 1612 C CA . LEU A 1 243 ? 0.861 13.911 -9.328 1.00 87.44 243 LEU A CA 1
ATOM 1613 C C . LEU A 1 243 ? 0.143 15.142 -9.909 1.00 87.44 243 LEU A C 1
ATOM 1615 O O . LEU A 1 243 ? -0.052 16.131 -9.200 1.00 87.44 243 LEU A O 1
ATOM 1619 N N . SER A 1 244 ? -0.266 15.104 -11.180 1.00 87.81 244 SER A N 1
ATOM 1620 C CA . SER A 1 244 ? -0.928 16.224 -11.867 1.00 87.81 244 SER A CA 1
ATOM 1621 C C . SER A 1 244 ? -2.376 16.472 -11.429 1.00 87.81 244 SER A C 1
ATOM 1623 O O . SER A 1 244 ? -2.946 17.517 -11.749 1.00 87.81 244 SER A O 1
ATOM 1625 N N . GLY A 1 245 ? -2.983 15.527 -10.704 1.00 85.38 245 GLY A N 1
ATOM 1626 C CA . GLY A 1 245 ? -4.401 15.550 -10.337 1.00 85.38 245 GLY A CA 1
ATOM 1627 C C . GLY A 1 245 ? -5.313 14.780 -11.298 1.00 85.38 245 GLY A C 1
ATOM 1628 O O . GLY A 1 245 ? -6.517 14.691 -11.048 1.00 85.38 245 GLY A O 1
ATOM 1629 N N . ALA A 1 246 ? -4.780 14.234 -12.395 1.00 87.62 246 ALA A N 1
ATOM 1630 C CA . ALA A 1 246 ? -5.545 13.399 -13.315 1.00 87.62 246 ALA A CA 1
ATOM 1631 C C . ALA A 1 246 ? -5.864 12.025 -12.699 1.00 87.62 246 ALA A C 1
ATOM 1633 O O . ALA A 1 246 ? -5.096 11.480 -11.922 1.00 87.62 246 ALA A O 1
ATOM 1634 N N . ASN A 1 247 ? -7.020 11.450 -13.041 1.00 88.81 247 ASN A N 1
ATOM 1635 C CA . ASN A 1 247 ? -7.406 10.114 -12.577 1.00 88.81 247 ASN A CA 1
ATOM 1636 C C . ASN A 1 247 ? -6.811 9.045 -13.505 1.00 88.81 247 ASN A C 1
ATOM 1638 O O . ASN A 1 247 ? -7.493 8.546 -14.405 1.00 88.81 247 ASN A O 1
ATOM 1642 N N . THR A 1 248 ? -5.531 8.752 -13.314 1.00 89.69 248 THR A N 1
ATOM 1643 C CA . THR A 1 248 ? -4.698 7.911 -14.179 1.00 89.69 248 THR A CA 1
ATOM 1644 C C . THR A 1 248 ? -4.280 6.655 -13.411 1.00 89.69 248 THR A C 1
ATOM 1646 O O . THR A 1 248 ? -3.706 6.749 -12.330 1.00 89.69 248 THR A O 1
ATOM 1649 N N . PRO A 1 249 ? -4.648 5.446 -13.875 1.00 92.62 249 PRO A N 1
ATOM 1650 C CA . PRO A 1 249 ? -4.364 4.248 -13.106 1.00 92.62 249 PRO A CA 1
ATOM 1651 C C . PRO A 1 249 ? -2.882 3.876 -13.174 1.00 92.62 249 PRO A C 1
ATOM 1653 O O . PRO A 1 249 ? -2.259 3.963 -14.228 1.00 92.62 249 PRO A O 1
ATOM 1656 N N . MET A 1 250 ? -2.346 3.380 -12.063 1.00 95.00 250 MET A N 1
ATOM 1657 C CA . MET A 1 250 ? -0.951 2.956 -11.954 1.00 95.00 250 MET A CA 1
ATOM 1658 C C . MET A 1 250 ? -0.883 1.534 -11.401 1.00 95.00 250 MET A C 1
ATOM 1660 O O . MET A 1 250 ? -1.454 1.243 -10.352 1.00 95.00 250 MET A O 1
ATOM 1664 N N . ASN A 1 251 ? -0.162 0.652 -12.084 1.00 96.56 251 ASN A N 1
ATOM 1665 C CA . ASN A 1 251 ? 0.149 -0.696 -11.625 1.00 96.56 251 ASN A CA 1
ATOM 1666 C C . ASN A 1 251 ? 1.651 -0.790 -11.376 1.00 96.56 251 ASN A C 1
ATOM 1668 O O . ASN A 1 251 ? 2.437 -0.635 -12.304 1.00 96.56 251 ASN A O 1
ATOM 1672 N N . THR A 1 252 ? 2.058 -1.042 -10.137 1.00 97.50 252 THR A N 1
ATOM 1673 C CA . THR A 1 252 ? 3.476 -1.086 -9.761 1.00 97.50 252 THR A CA 1
ATOM 1674 C C . THR A 1 252 ? 3.812 -2.402 -9.085 1.00 97.50 252 THR A C 1
ATOM 1676 O O . THR A 1 252 ? 3.093 -2.831 -8.188 1.00 97.50 252 THR A O 1
ATOM 1679 N N . GLU A 1 253 ? 4.919 -3.017 -9.473 1.00 98.00 253 GLU A N 1
ATOM 1680 C CA . GLU A 1 253 ? 5.515 -4.161 -8.794 1.00 98.00 253 GLU A CA 1
ATOM 1681 C C . GLU A 1 253 ? 6.942 -3.813 -8.363 1.00 98.00 253 GLU A C 1
ATOM 1683 O O . GLU A 1 253 ? 7.751 -3.367 -9.180 1.00 98.00 253 GLU A O 1
ATOM 1688 N N . VAL A 1 254 ? 7.245 -4.004 -7.078 1.00 97.62 254 VAL A N 1
ATOM 1689 C CA . VAL A 1 254 ? 8.581 -3.793 -6.505 1.00 97.62 254 VAL A CA 1
ATOM 1690 C C . VAL A 1 254 ? 9.037 -5.018 -5.715 1.00 97.62 254 VAL A C 1
ATOM 1692 O O . VAL A 1 254 ? 8.311 -5.512 -4.850 1.00 97.62 254 VAL A O 1
ATOM 1695 N N . SER A 1 255 ? 10.247 -5.515 -5.986 1.00 96.06 255 SER A N 1
ATOM 1696 C CA . SER A 1 255 ? 10.751 -6.748 -5.351 1.00 96.06 255 SER A CA 1
ATOM 1697 C C . SER A 1 255 ? 12.075 -6.614 -4.595 1.00 96.06 255 SER A C 1
ATOM 1699 O O . SER A 1 255 ? 12.399 -7.507 -3.815 1.00 96.06 255 SER A O 1
ATOM 1701 N N . GLY A 1 256 ? 12.845 -5.543 -4.806 1.00 95.06 256 GLY A N 1
ATOM 1702 C CA . GLY A 1 256 ? 14.100 -5.300 -4.084 1.00 95.06 256 GLY A CA 1
ATOM 1703 C C . GLY A 1 256 ? 13.905 -4.686 -2.695 1.00 95.06 256 GLY A C 1
ATOM 1704 O O . GLY A 1 256 ? 12.794 -4.357 -2.274 1.00 95.06 256 GLY A O 1
ATOM 1705 N N . ALA A 1 257 ? 14.997 -4.538 -1.950 1.00 96.44 257 ALA A N 1
ATOM 1706 C CA . ALA A 1 257 ? 14.983 -3.879 -0.647 1.00 96.44 257 ALA A CA 1
ATOM 1707 C C . ALA A 1 257 ? 14.839 -2.354 -0.779 1.00 96.44 257 ALA A C 1
ATOM 1709 O O . ALA A 1 257 ? 15.307 -1.769 -1.746 1.00 96.44 257 ALA A O 1
ATOM 1710 N N . ASN A 1 258 ? 14.272 -1.689 0.227 1.00 97.00 258 ASN A N 1
ATOM 1711 C CA . ASN A 1 258 ? 14.202 -0.227 0.362 1.00 97.00 258 ASN A CA 1
ATOM 1712 C C . ASN A 1 258 ? 13.458 0.507 -0.769 1.00 97.00 258 ASN A C 1
ATOM 1714 O O . ASN A 1 258 ? 13.708 1.689 -1.007 1.00 97.00 258 ASN A O 1
ATOM 1718 N N . ALA A 1 259 ? 12.544 -0.167 -1.473 1.00 97.38 259 ALA A N 1
ATOM 1719 C CA . ALA A 1 259 ? 11.734 0.487 -2.493 1.00 97.38 259 ALA A CA 1
ATOM 1720 C C . ALA A 1 259 ? 10.816 1.552 -1.867 1.00 97.38 259 ALA A C 1
ATOM 1722 O O . ALA A 1 259 ? 10.133 1.294 -0.875 1.00 97.38 259 ALA A O 1
ATOM 1723 N N . THR A 1 260 ? 10.769 2.739 -2.461 1.00 97.94 260 THR A N 1
ATOM 1724 C CA . THR A 1 260 ? 9.816 3.796 -2.118 1.00 97.94 260 THR A CA 1
ATOM 1725 C C . THR A 1 260 ? 8.846 3.993 -3.271 1.00 97.94 260 THR A C 1
ATOM 1727 O O . THR A 1 260 ? 9.262 4.294 -4.386 1.00 97.94 260 THR A O 1
ATOM 1730 N N . VAL A 1 261 ? 7.550 3.861 -3.008 1.00 97.69 261 VAL A N 1
ATOM 1731 C CA . VAL A 1 261 ? 6.488 4.077 -3.993 1.00 97.69 261 VAL A CA 1
ATOM 1732 C C . VAL A 1 261 ? 5.536 5.141 -3.467 1.00 97.69 261 VAL A C 1
ATOM 1734 O O . VAL A 1 261 ? 4.937 4.977 -2.408 1.00 97.69 261 VAL A O 1
ATOM 1737 N N . VAL A 1 262 ? 5.360 6.218 -4.222 1.00 96.25 262 VAL A N 1
ATOM 1738 C CA . VAL A 1 262 ? 4.324 7.227 -3.998 1.00 96.25 262 VAL A CA 1
ATOM 1739 C C . VAL A 1 262 ? 3.333 7.118 -5.143 1.00 96.25 262 VAL A C 1
ATOM 1741 O O . VAL A 1 262 ? 3.596 7.572 -6.254 1.00 96.25 262 VAL A O 1
ATOM 1744 N N . ALA A 1 263 ? 2.195 6.488 -4.883 1.00 93.69 263 ALA A N 1
ATOM 1745 C CA . ALA A 1 263 ? 1.148 6.302 -5.872 1.00 93.69 263 ALA A CA 1
ATOM 1746 C C . ALA A 1 263 ? 0.542 7.642 -6.316 1.00 93.69 263 ALA A C 1
ATOM 1748 O O . ALA A 1 263 ? 0.360 8.564 -5.516 1.00 93.69 263 ALA A O 1
ATOM 1749 N N . GLY A 1 264 ? 0.209 7.732 -7.601 1.00 91.19 264 GLY A N 1
ATOM 1750 C CA . GLY A 1 264 ? -0.419 8.907 -8.197 1.00 91.19 264 GLY A CA 1
ATOM 1751 C C . GLY A 1 264 ? -1.897 9.055 -7.837 1.00 91.19 264 GLY A C 1
ATOM 1752 O O . GLY A 1 264 ? -2.470 8.252 -7.095 1.00 91.19 264 GLY A O 1
ATOM 1753 N N . TYR A 1 265 ? -2.516 10.092 -8.395 1.00 91.00 265 TYR A N 1
ATOM 1754 C CA . TYR A 1 265 ? -3.962 10.287 -8.337 1.00 91.00 265 TYR A CA 1
ATOM 1755 C C . TYR A 1 265 ? -4.685 9.170 -9.099 1.00 91.00 265 TYR A C 1
ATOM 1757 O O . TYR A 1 265 ? -4.260 8.745 -10.165 1.00 91.00 265 TYR A O 1
ATOM 1765 N N . GLY A 1 266 ? -5.831 8.731 -8.585 1.00 91.94 266 GLY A N 1
ATOM 1766 C CA . GLY A 1 266 ? -6.675 7.747 -9.256 1.00 91.94 266 GLY A CA 1
ATOM 1767 C C . GLY A 1 266 ? -6.564 6.350 -8.660 1.00 91.94 266 GLY A C 1
ATOM 1768 O O . GLY A 1 266 ? -6.406 6.195 -7.454 1.00 91.94 266 GLY A O 1
ATOM 1769 N N . THR A 1 267 ? -6.768 5.310 -9.472 1.00 94.75 267 THR A N 1
ATOM 1770 C CA . THR A 1 267 ? -6.691 3.927 -8.968 1.00 94.75 267 THR A CA 1
ATOM 1771 C C . THR A 1 267 ? -5.271 3.400 -9.076 1.00 94.75 267 THR A C 1
ATOM 1773 O O . THR A 1 267 ? -4.793 3.151 -10.179 1.00 94.75 267 THR A O 1
ATOM 1776 N N . SER A 1 268 ? -4.631 3.161 -7.939 1.00 95.94 268 SER A N 1
ATOM 1777 C CA . SER A 1 268 ? -3.266 2.646 -7.884 1.00 95.94 268 SER A CA 1
ATOM 1778 C C . SER A 1 268 ? -3.233 1.249 -7.276 1.00 95.94 268 SER A C 1
ATOM 1780 O O . SER A 1 268 ? -3.782 1.024 -6.198 1.00 95.94 268 SER A O 1
ATOM 1782 N N . ASN A 1 269 ? -2.584 0.317 -7.967 1.00 97.06 269 ASN A N 1
ATOM 1783 C CA . ASN A 1 269 ? -2.331 -1.044 -7.512 1.00 97.06 269 ASN A CA 1
ATOM 1784 C C . ASN A 1 269 ? -0.824 -1.220 -7.318 1.00 97.06 269 ASN A C 1
ATOM 1786 O O . ASN A 1 269 ? -0.060 -1.046 -8.267 1.00 97.06 269 ASN A O 1
ATOM 1790 N N . VAL A 1 270 ? -0.394 -1.584 -6.112 1.00 97.44 270 VAL A N 1
ATOM 1791 C CA . VAL A 1 270 ? 1.015 -1.837 -5.797 1.00 97.44 270 VAL A CA 1
ATOM 1792 C C . VAL A 1 270 ? 1.178 -3.255 -5.269 1.00 97.44 270 VAL A C 1
ATOM 1794 O O . VAL A 1 270 ? 0.520 -3.646 -4.310 1.00 97.44 270 VAL A O 1
ATOM 1797 N N . THR A 1 271 ? 2.068 -4.023 -5.885 1.00 96.94 271 THR A N 1
ATOM 1798 C CA . THR A 1 271 ? 2.536 -5.309 -5.367 1.00 96.94 271 THR A CA 1
ATOM 1799 C C . THR A 1 271 ? 3.963 -5.138 -4.868 1.00 96.94 271 THR A C 1
ATOM 1801 O O . THR A 1 271 ? 4.822 -4.654 -5.602 1.00 96.94 271 THR A O 1
ATOM 1804 N N . ALA A 1 272 ? 4.218 -5.517 -3.623 1.00 95.31 272 ALA A N 1
ATOM 1805 C CA . ALA A 1 272 ? 5.530 -5.447 -3.006 1.00 95.31 272 ALA A CA 1
ATOM 1806 C C . ALA A 1 272 ? 5.929 -6.819 -2.466 1.00 95.31 272 ALA A C 1
ATOM 1808 O O . ALA A 1 272 ? 5.176 -7.449 -1.728 1.00 95.31 272 ALA A O 1
ATOM 1809 N N . SER A 1 273 ? 7.118 -7.289 -2.832 1.00 95.19 273 SER A N 1
ATOM 1810 C CA . SER A 1 273 ? 7.658 -8.570 -2.355 1.00 95.19 273 SER A CA 1
ATOM 1811 C C . SER A 1 273 ? 9.043 -8.450 -1.716 1.00 95.19 273 SER A C 1
ATOM 1813 O O . SER A 1 273 ? 9.632 -9.462 -1.341 1.00 95.19 273 SER A O 1
ATOM 1815 N N . GLY A 1 274 ? 9.579 -7.230 -1.643 1.00 94.00 274 GLY A N 1
ATOM 1816 C CA . GLY A 1 274 ? 10.912 -6.930 -1.130 1.00 94.00 274 GLY A CA 1
ATOM 1817 C C . GLY A 1 274 ? 10.978 -6.774 0.388 1.00 94.00 274 GLY A C 1
ATOM 1818 O O . GLY A 1 274 ? 10.230 -7.395 1.138 1.00 94.00 274 GLY A O 1
ATOM 1819 N N . SER A 1 275 ? 11.899 -5.942 0.870 1.00 94.25 275 SER A N 1
ATOM 1820 C CA . SER A 1 275 ? 12.002 -5.636 2.305 1.00 94.25 275 SER A CA 1
ATOM 1821 C C . SER A 1 275 ? 12.203 -4.151 2.564 1.00 94.25 275 SER A C 1
ATOM 1823 O O . SER A 1 275 ? 12.753 -3.457 1.715 1.00 94.25 275 SER A O 1
ATOM 1825 N N . ASN A 1 276 ? 11.799 -3.661 3.737 1.00 94.38 276 ASN A N 1
ATOM 1826 C CA . ASN A 1 276 ? 11.993 -2.269 4.167 1.00 94.38 276 ASN A CA 1
ATOM 1827 C C . ASN A 1 276 ? 11.392 -1.231 3.200 1.00 94.38 276 ASN A C 1
ATOM 1829 O O . ASN A 1 276 ? 11.956 -0.153 3.015 1.00 94.38 276 ASN A O 1
ATOM 1833 N N . GLY A 1 277 ? 10.286 -1.569 2.532 1.00 94.94 277 GLY A N 1
ATOM 1834 C CA . GLY A 1 277 ? 9.643 -0.662 1.586 1.00 94.94 277 GLY A CA 1
ATOM 1835 C C . GLY A 1 277 ? 8.890 0.478 2.277 1.00 94.94 277 GLY A C 1
ATOM 1836 O O . GLY A 1 277 ? 8.419 0.329 3.404 1.00 94.94 277 GLY A O 1
ATOM 1837 N N . LEU A 1 278 ? 8.721 1.601 1.584 1.00 96.38 278 LEU A N 1
ATOM 1838 C CA . LEU A 1 278 ? 7.793 2.673 1.950 1.00 96.38 278 LEU A CA 1
ATOM 1839 C C . LEU A 1 278 ? 6.796 2.869 0.810 1.00 96.38 278 LEU A C 1
ATOM 1841 O O . LEU A 1 278 ? 7.175 3.289 -0.278 1.00 96.38 278 LEU A O 1
ATOM 1845 N N . ILE A 1 279 ? 5.520 2.584 1.048 1.00 96.12 279 ILE A N 1
ATOM 1846 C CA . ILE A 1 279 ? 4.489 2.622 0.009 1.00 96.12 279 ILE A CA 1
ATOM 1847 C C . ILE A 1 279 ? 3.370 3.557 0.454 1.00 96.12 279 ILE A C 1
ATOM 1849 O O . ILE A 1 279 ? 2.676 3.278 1.424 1.00 96.12 279 ILE A O 1
ATOM 1853 N N . GLY A 1 280 ? 3.181 4.666 -0.252 1.00 94.50 280 GLY A N 1
ATOM 1854 C CA . GLY A 1 280 ? 2.188 5.681 0.080 1.00 94.50 280 GLY A CA 1
ATOM 1855 C C . GLY A 1 280 ? 1.163 5.891 -1.023 1.00 94.50 280 GLY A C 1
ATOM 1856 O O . GLY A 1 280 ? 1.519 6.079 -2.184 1.00 94.50 280 GLY A O 1
ATOM 1857 N N . GLY A 1 281 ? -0.111 5.913 -0.646 1.00 93.06 281 GLY A N 1
ATOM 1858 C CA . GLY A 1 281 ? -1.202 6.415 -1.471 1.00 93.06 281 GLY A CA 1
ATOM 1859 C C . GLY A 1 281 ? -1.284 7.943 -1.447 1.00 93.06 281 GLY A C 1
ATOM 1860 O O . GLY A 1 281 ? -0.938 8.574 -0.451 1.00 93.06 281 GLY A O 1
ATOM 1861 N N . THR A 1 282 ? -1.802 8.553 -2.516 1.00 92.19 282 THR A N 1
ATOM 1862 C CA . THR A 1 282 ? -2.167 9.981 -2.521 1.00 92.19 282 THR A CA 1
ATOM 1863 C C . THR A 1 282 ? -3.686 10.143 -2.498 1.00 92.19 282 THR A C 1
ATOM 1865 O O . THR A 1 282 ? -4.286 10.286 -1.430 1.00 92.19 282 THR A O 1
ATOM 1868 N N . SER A 1 283 ? -4.349 10.059 -3.650 1.00 90.38 283 SER A N 1
ATOM 1869 C CA . SER A 1 283 ? -5.807 10.136 -3.750 1.00 90.38 283 SER A CA 1
ATOM 1870 C C . SER A 1 283 ? -6.380 9.135 -4.740 1.00 90.38 283 SER A C 1
ATOM 1872 O O . SER A 1 283 ? -5.694 8.666 -5.641 1.00 90.38 283 SER A O 1
ATOM 1874 N N . GLY A 1 284 ? -7.668 8.840 -4.579 1.00 91.50 284 GLY A N 1
ATOM 1875 C CA . GLY A 1 284 ? -8.340 7.785 -5.328 1.00 91.50 284 GLY A CA 1
ATOM 1876 C C . GLY A 1 284 ? -8.237 6.433 -4.625 1.00 91.50 284 GLY A C 1
ATOM 1877 O O . GLY A 1 284 ? -8.003 6.369 -3.423 1.00 91.50 284 GLY A O 1
ATOM 1878 N N . ARG A 1 285 ? -8.521 5.347 -5.344 1.00 93.62 285 ARG A N 1
ATOM 1879 C CA . ARG A 1 285 ? -8.521 4.003 -4.755 1.00 93.62 285 ARG A CA 1
ATOM 1880 C C . ARG A 1 285 ? -7.095 3.472 -4.695 1.00 93.62 285 ARG A C 1
ATOM 1882 O O . ARG A 1 285 ? -6.402 3.487 -5.706 1.00 93.62 285 ARG A O 1
ATOM 1889 N N . PHE A 1 286 ? -6.693 2.925 -3.556 1.00 95.31 286 PHE A N 1
ATOM 1890 C CA . PHE A 1 286 ? -5.335 2.428 -3.363 1.00 95.31 286 PHE A CA 1
ATOM 1891 C C . PHE A 1 286 ? -5.329 0.970 -2.910 1.00 95.31 286 PHE A C 1
ATOM 1893 O O . PHE A 1 286 ? -5.825 0.646 -1.836 1.00 95.31 286 PHE A O 1
ATOM 1900 N N . ASN A 1 287 ? -4.783 0.081 -3.733 1.00 95.88 287 ASN A N 1
ATOM 1901 C CA . ASN A 1 287 ? -4.724 -1.348 -3.455 1.00 95.88 287 ASN A CA 1
ATOM 1902 C C . ASN A 1 287 ? -3.265 -1.777 -3.292 1.00 95.88 287 ASN A C 1
ATOM 1904 O O . ASN A 1 287 ? -2.461 -1.552 -4.195 1.00 95.88 287 ASN A O 1
ATOM 1908 N N . VAL A 1 288 ? -2.931 -2.421 -2.176 1.00 96.06 288 VAL A N 1
ATOM 1909 C CA . VAL A 1 288 ? -1.582 -2.925 -1.898 1.00 96.06 288 VAL A CA 1
ATOM 1910 C C . VAL A 1 288 ? -1.626 -4.416 -1.598 1.00 96.06 288 VAL A C 1
ATOM 1912 O O . VAL A 1 288 ? -2.407 -4.866 -0.758 1.00 96.06 288 VAL A O 1
ATOM 1915 N N . VAL A 1 289 ? -0.760 -5.175 -2.260 1.00 95.38 289 VAL A N 1
ATOM 1916 C CA . VAL A 1 289 ? -0.444 -6.565 -1.923 1.00 95.38 289 VAL A CA 1
ATOM 1917 C C . VAL A 1 289 ? 1.015 -6.613 -1.499 1.00 95.38 289 VAL A C 1
ATOM 1919 O O . VAL A 1 289 ? 1.904 -6.447 -2.324 1.00 95.38 289 VAL A O 1
ATOM 1922 N N . ASP A 1 290 ? 1.257 -6.828 -0.213 1.00 94.12 290 ASP A N 1
ATOM 1923 C CA . ASP A 1 290 ? 2.585 -6.923 0.378 1.00 94.12 290 ASP A CA 1
ATOM 1924 C C . ASP A 1 290 ? 2.861 -8.358 0.853 1.00 94.12 290 ASP A C 1
ATOM 1926 O O . ASP A 1 290 ? 2.269 -8.878 1.811 1.00 94.12 290 ASP A O 1
ATOM 1930 N N . THR A 1 291 ? 3.766 -9.020 0.144 1.00 92.56 291 THR A N 1
ATOM 1931 C CA . THR A 1 291 ? 4.365 -10.304 0.531 1.00 92.56 291 THR A CA 1
ATOM 1932 C C . THR A 1 291 ? 5.794 -10.136 1.035 1.00 92.56 291 THR A C 1
ATOM 1934 O O . THR A 1 291 ? 6.461 -11.135 1.308 1.00 92.56 291 THR A O 1
ATOM 1937 N N . GLY A 1 292 ? 6.277 -8.895 1.098 1.00 91.38 292 GLY A N 1
ATOM 1938 C CA . GLY A 1 292 ? 7.583 -8.528 1.606 1.00 91.38 292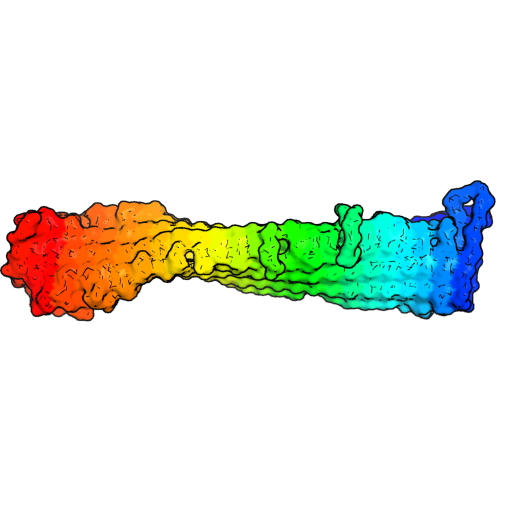 GLY A CA 1
ATOM 1939 C C . GLY A 1 292 ? 7.636 -8.481 3.129 1.00 91.38 292 GLY A C 1
ATOM 1940 O O . GLY A 1 292 ? 6.747 -8.979 3.818 1.00 91.38 292 GLY A O 1
ATOM 1941 N N . THR A 1 293 ? 8.706 -7.891 3.662 1.00 91.00 293 THR A N 1
ATOM 1942 C CA . THR A 1 293 ? 8.903 -7.736 5.113 1.00 91.00 293 THR A CA 1
ATOM 1943 C C . THR A 1 293 ? 9.288 -6.311 5.496 1.00 91.00 293 THR A C 1
ATOM 1945 O O . THR A 1 293 ? 10.011 -5.626 4.775 1.00 91.00 293 THR A O 1
ATOM 1948 N N . ASN A 1 294 ? 8.856 -5.869 6.675 1.00 90.31 294 ASN A N 1
ATOM 1949 C CA . ASN A 1 294 ? 9.175 -4.559 7.245 1.00 90.31 294 ASN A CA 1
ATOM 1950 C C . ASN A 1 294 ? 8.764 -3.371 6.350 1.00 90.31 294 ASN A C 1
ATOM 1952 O O . ASN A 1 294 ? 9.430 -2.336 6.328 1.00 90.31 294 ASN A O 1
ATOM 1956 N N . THR A 1 295 ? 7.681 -3.522 5.587 1.00 92.25 295 THR A N 1
ATOM 1957 C CA . THR A 1 295 ? 7.140 -2.456 4.738 1.00 92.25 295 THR A CA 1
ATOM 1958 C C . THR A 1 295 ? 6.324 -1.481 5.584 1.00 92.25 295 THR A C 1
ATOM 1960 O O . THR A 1 295 ? 5.482 -1.891 6.381 1.00 92.25 295 THR A O 1
ATOM 1963 N N . THR A 1 296 ? 6.540 -0.181 5.407 1.00 94.44 296 THR A N 1
ATOM 1964 C CA . THR A 1 296 ? 5.621 0.849 5.898 1.00 94.44 296 THR A CA 1
ATOM 1965 C C . THR A 1 296 ? 4.651 1.218 4.788 1.00 94.44 296 THR A C 1
ATOM 1967 O O . THR A 1 296 ? 5.070 1.630 3.707 1.00 94.44 296 THR A O 1
ATOM 1970 N N . ILE A 1 297 ? 3.356 1.091 5.053 1.00 94.44 297 ILE A N 1
ATOM 1971 C CA . ILE A 1 297 ? 2.294 1.432 4.111 1.00 94.44 297 ILE A CA 1
ATOM 1972 C C . ILE A 1 297 ? 1.528 2.630 4.664 1.00 94.44 297 ILE A C 1
ATOM 1974 O O . ILE A 1 297 ? 1.178 2.664 5.840 1.00 94.44 297 ILE A O 1
ATOM 1978 N N . ILE A 1 298 ? 1.262 3.617 3.816 1.00 93.44 298 ILE A N 1
ATOM 1979 C CA . ILE A 1 298 ? 0.445 4.787 4.129 1.00 93.44 298 ILE A CA 1
ATOM 1980 C C . ILE A 1 298 ? -0.745 4.770 3.174 1.00 93.44 298 ILE A C 1
ATOM 1982 O O . ILE A 1 298 ? -0.569 4.814 1.954 1.00 93.44 298 ILE A O 1
ATOM 1986 N N . GLY A 1 299 ? -1.957 4.680 3.715 1.00 91.31 299 GLY A N 1
ATOM 1987 C CA . GLY A 1 299 ? -3.180 4.705 2.922 1.00 91.31 299 GLY A CA 1
ATOM 1988 C C . GLY A 1 299 ? -3.374 6.024 2.165 1.00 91.31 299 GLY A C 1
ATOM 1989 O O . GLY A 1 299 ? -2.719 7.035 2.422 1.00 91.31 299 GLY A O 1
ATOM 1990 N N . SER A 1 300 ? -4.305 6.022 1.214 1.00 91.31 300 SER A N 1
ATOM 1991 C CA . SER A 1 300 ? -4.651 7.222 0.443 1.00 91.31 300 SER A CA 1
ATOM 1992 C C . SER A 1 300 ? -5.791 8.015 1.097 1.00 91.31 300 SER A C 1
ATOM 1994 O O . SER A 1 300 ? -6.394 7.581 2.077 1.00 91.31 300 SER A O 1
ATOM 1996 N N . THR A 1 301 ? -6.129 9.178 0.542 1.00 91.25 301 THR A N 1
ATOM 1997 C CA . THR A 1 301 ? -7.358 9.912 0.908 1.00 91.25 301 THR A CA 1
ATOM 1998 C C . THR A 1 301 ? -8.641 9.225 0.419 1.00 91.25 301 THR A C 1
ATOM 2000 O O . THR A 1 301 ? -9.723 9.519 0.928 1.00 91.25 301 THR A O 1
ATOM 2003 N N . GLY A 1 302 ? -8.551 8.310 -0.551 1.00 91.50 302 GLY A N 1
ATOM 2004 C CA . GLY A 1 302 ? -9.669 7.466 -0.965 1.00 91.50 302 GLY A CA 1
ATOM 2005 C C . GLY A 1 302 ? -9.626 6.076 -0.328 1.00 91.50 302 GLY A C 1
ATOM 2006 O O . GLY A 1 302 ? -8.790 5.770 0.524 1.00 91.50 302 GLY A O 1
ATOM 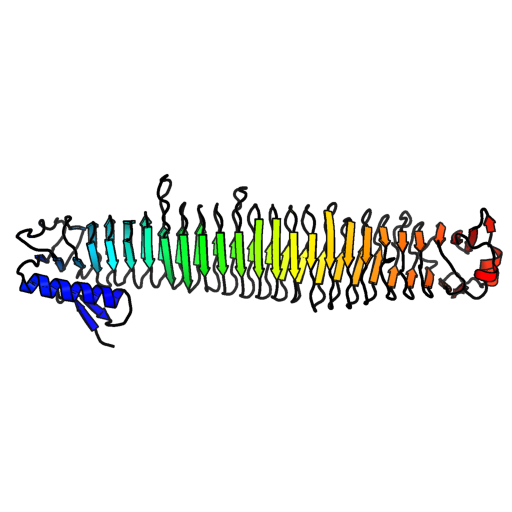2007 N N . ALA A 1 303 ? -10.571 5.224 -0.735 1.00 92.25 303 ALA A N 1
ATOM 2008 C CA . ALA A 1 303 ? -10.692 3.875 -0.193 1.00 92.25 303 ALA A CA 1
ATOM 2009 C C . ALA A 1 303 ? -9.410 3.066 -0.439 1.00 92.25 303 ALA A C 1
ATOM 2011 O O . ALA A 1 303 ? -8.928 2.993 -1.575 1.00 92.25 303 ALA A O 1
ATOM 2012 N N . SER A 1 304 ? -8.887 2.444 0.615 1.00 93.81 304 SER A N 1
ATOM 2013 C CA . SER A 1 304 ? -7.643 1.681 0.571 1.00 93.81 304 SER A CA 1
ATOM 2014 C C . SER A 1 304 ? -7.889 0.211 0.919 1.00 93.81 304 SER A C 1
ATOM 2016 O O . SER A 1 304 ? -8.596 -0.104 1.873 1.00 93.81 304 SER A O 1
ATOM 2018 N N . THR A 1 305 ? -7.326 -0.709 0.137 1.00 94.75 305 THR A N 1
ATOM 2019 C CA . THR A 1 305 ? -7.327 -2.151 0.421 1.00 94.75 305 THR A CA 1
ATOM 2020 C C . THR A 1 305 ? -5.892 -2.635 0.531 1.00 94.75 305 THR A C 1
ATOM 2022 O O . THR A 1 305 ? -5.130 -2.510 -0.422 1.00 94.75 305 THR A O 1
ATOM 2025 N N . VAL A 1 306 ? -5.513 -3.199 1.672 1.00 94.31 306 VAL A N 1
ATOM 2026 C CA . VAL A 1 306 ? -4.142 -3.649 1.935 1.00 94.31 306 VAL A CA 1
ATOM 2027 C C . VAL A 1 306 ? -4.166 -5.113 2.342 1.00 94.31 306 VAL A C 1
ATOM 2029 O O . VAL A 1 306 ? -4.856 -5.482 3.284 1.00 94.31 306 VAL A O 1
ATOM 2032 N N . THR A 1 307 ? -3.409 -5.952 1.644 1.00 93.69 307 THR A N 1
ATOM 2033 C CA . THR A 1 307 ? -3.134 -7.339 2.039 1.00 93.69 307 THR A CA 1
ATOM 2034 C C . THR A 1 307 ? -1.665 -7.435 2.415 1.00 93.69 307 THR A C 1
ATOM 2036 O O . THR A 1 307 ? -0.829 -7.365 1.523 1.00 93.69 307 THR A O 1
ATOM 2039 N N . ALA A 1 308 ? -1.340 -7.573 3.700 1.00 87.94 308 ALA A N 1
ATOM 2040 C CA . ALA A 1 308 ? 0.041 -7.587 4.189 1.00 87.94 308 ALA A CA 1
ATOM 2041 C C . ALA A 1 308 ? 0.336 -8.891 4.936 1.00 87.94 308 ALA A C 1
ATOM 2043 O O . ALA A 1 308 ? -0.131 -9.121 6.053 1.00 87.94 308 ALA A O 1
ATOM 2044 N N . SER A 1 309 ? 1.108 -9.769 4.299 1.00 78.69 309 SER A N 1
ATOM 2045 C CA . SER A 1 309 ? 1.320 -11.142 4.773 1.00 78.69 309 SER A CA 1
ATOM 2046 C C . SER A 1 309 ? 2.642 -11.370 5.516 1.00 78.69 309 SER A C 1
ATOM 2048 O O . SER A 1 309 ? 2.712 -12.311 6.309 1.00 78.69 309 SER A O 1
ATOM 2050 N N . GLY A 1 310 ? 3.660 -10.524 5.305 1.00 70.88 310 GLY A N 1
ATOM 2051 C CA . GLY A 1 310 ? 5.038 -10.743 5.774 1.00 70.88 310 GLY A CA 1
ATOM 2052 C C . GLY A 1 310 ? 5.580 -9.737 6.800 1.00 70.88 310 GLY A C 1
ATOM 2053 O O . GLY A 1 310 ? 6.791 -9.636 6.961 1.00 70.88 310 GLY A O 1
ATOM 2054 N N . HIS A 1 311 ? 4.704 -9.078 7.564 1.00 70.25 311 HIS A N 1
ATOM 2055 C CA . HIS A 1 311 ? 5.000 -8.010 8.538 1.00 70.25 311 HIS A CA 1
ATOM 2056 C C . HIS A 1 311 ? 5.245 -6.631 7.911 1.00 70.25 311 HIS A C 1
ATOM 2058 O O . HIS A 1 311 ? 6.167 -6.438 7.122 1.00 70.25 311 HIS A O 1
ATOM 2064 N N . GLY A 1 312 ? 4.473 -5.649 8.370 1.00 69.88 312 GLY A N 1
ATOM 2065 C CA . GLY A 1 312 ? 4.604 -4.244 8.012 1.00 69.88 312 GLY A CA 1
ATOM 2066 C C . GLY A 1 312 ? 3.858 -3.350 9.002 1.00 69.88 312 GLY A C 1
ATOM 2067 O O . GLY A 1 312 ? 3.022 -3.822 9.776 1.00 69.88 312 GLY A O 1
ATOM 2068 N N . LEU A 1 313 ? 4.195 -2.067 8.980 1.00 84.25 313 LEU A N 1
ATOM 2069 C CA . LEU A 1 313 ? 3.507 -1.004 9.704 1.00 84.25 313 LEU A CA 1
ATOM 2070 C C . LEU A 1 313 ? 2.525 -0.335 8.741 1.00 84.25 313 LEU A C 1
ATOM 2072 O O . LEU A 1 313 ? 2.941 0.156 7.693 1.00 84.25 313 LEU A O 1
ATOM 2076 N N . LEU A 1 314 ? 1.241 -0.291 9.081 1.00 87.44 314 LEU A N 1
ATOM 2077 C CA . LEU A 1 314 ? 0.230 0.390 8.280 1.00 87.44 314 LEU A CA 1
ATOM 2078 C C . LEU A 1 314 ? -0.268 1.642 8.999 1.00 87.44 314 LEU A C 1
ATOM 2080 O O . LEU A 1 314 ? -0.800 1.569 10.102 1.00 87.44 314 LEU A O 1
ATOM 2084 N N . PHE A 1 315 ? -0.175 2.775 8.319 1.00 82.31 315 PHE A N 1
ATOM 2085 C CA . PHE A 1 315 ? -0.985 3.948 8.606 1.00 82.31 315 PHE A CA 1
ATOM 2086 C C . PHE A 1 315 ? -2.202 3.917 7.685 1.00 82.31 315 PHE A C 1
ATOM 2088 O O . PHE A 1 315 ? -2.064 3.818 6.463 1.00 82.31 315 PHE A O 1
ATOM 2095 N N . GLY A 1 316 ? -3.387 3.960 8.278 1.00 77.25 316 GLY A N 1
ATOM 2096 C CA . GLY A 1 316 ? -4.672 3.863 7.609 1.00 77.25 316 GLY A CA 1
ATOM 2097 C C . GLY A 1 316 ? -4.889 4.962 6.575 1.00 77.25 316 GLY A C 1
ATOM 2098 O O . GLY A 1 316 ? -4.074 5.865 6.373 1.00 77.25 316 GLY A O 1
ATOM 2099 N N . ALA A 1 317 ? -6.002 4.859 5.859 1.00 74.81 317 ALA A N 1
ATOM 2100 C CA . ALA A 1 317 ? -6.362 5.834 4.839 1.00 74.81 317 ALA A CA 1
ATOM 2101 C C . ALA A 1 317 ? -6.560 7.218 5.470 1.00 74.81 317 ALA A C 1
ATOM 2103 O O . ALA A 1 317 ? -7.238 7.338 6.477 1.00 74.81 317 ALA A O 1
ATOM 2104 N N . GLN A 1 318 ? -6.011 8.281 4.880 1.00 75.56 318 GLN A N 1
ATOM 2105 C CA . GLN A 1 318 ? -6.041 9.626 5.478 1.00 75.56 318 GLN A CA 1
ATOM 2106 C C . GLN A 1 318 ? -7.469 10.173 5.668 1.00 75.56 318 GLN A C 1
ATOM 2108 O O . GLN A 1 318 ? -7.702 10.991 6.553 1.00 75.56 318 GLN A O 1
ATOM 2113 N N . SER A 1 319 ? -8.416 9.733 4.830 1.00 77.50 319 SER A N 1
ATOM 2114 C CA . SER A 1 319 ? -9.835 10.121 4.905 1.00 77.50 319 SER A CA 1
ATOM 2115 C C . SER A 1 319 ? -10.822 9.111 4.301 1.00 77.50 319 SER A C 1
ATOM 2117 O O . SER A 1 319 ? -12.027 9.343 4.352 1.00 77.50 319 SER A O 1
ATOM 2119 N N . GLY A 1 320 ? -10.339 8.042 3.663 1.00 84.25 320 GLY A N 1
ATOM 2120 C CA . GLY A 1 320 ? -11.178 7.025 3.022 1.00 84.25 320 GLY A CA 1
ATOM 2121 C C . GLY A 1 320 ? -11.333 5.775 3.884 1.00 84.25 320 GLY A C 1
ATOM 2122 O O . GLY A 1 320 ? -10.622 5.616 4.867 1.00 84.25 320 GLY A O 1
ATOM 2123 N N . ASP A 1 321 ? -12.234 4.873 3.496 1.00 91.25 321 ASP A N 1
ATOM 2124 C CA . ASP A 1 321 ? -12.394 3.586 4.182 1.00 91.25 321 ASP A CA 1
ATOM 2125 C C . ASP A 1 321 ? -11.155 2.693 4.012 1.00 91.25 321 ASP A C 1
ATOM 2127 O O . ASP A 1 321 ? -10.505 2.700 2.957 1.00 91.25 321 ASP A O 1
ATOM 2131 N N . LEU A 1 322 ? -10.863 1.877 5.026 1.00 92.94 322 LEU A N 1
ATOM 2132 C CA . LEU A 1 322 ? -9.775 0.899 5.007 1.00 92.94 322 LEU A CA 1
ATOM 2133 C C . LEU A 1 322 ? -10.319 -0.530 5.062 1.00 92.94 322 LEU A C 1
ATOM 2135 O O . LEU A 1 322 ? -11.099 -0.878 5.946 1.00 92.94 322 LEU A O 1
ATOM 2139 N N . VAL A 1 323 ? -9.821 -1.391 4.174 1.00 94.31 323 VAL A N 1
ATOM 2140 C CA . VAL A 1 323 ? -9.925 -2.848 4.316 1.00 94.31 323 VAL A CA 1
ATOM 2141 C C . VAL A 1 323 ? -8.523 -3.440 4.418 1.00 94.31 323 VAL A C 1
ATOM 2143 O O . VAL A 1 323 ? -7.739 -3.352 3.473 1.00 94.31 323 VAL A O 1
ATOM 2146 N N . PHE A 1 324 ? -8.205 -4.048 5.556 1.00 94.19 324 PHE A N 1
ATOM 2147 C CA . PHE A 1 324 ? -6.899 -4.639 5.835 1.00 94.19 324 PHE A CA 1
ATOM 2148 C C . PHE A 1 324 ? -6.989 -6.155 6.013 1.00 94.19 324 PHE A C 1
ATOM 2150 O O . PHE A 1 324 ? -7.734 -6.635 6.863 1.00 94.19 324 PHE A O 1
ATOM 2157 N N . TYR A 1 325 ? -6.177 -6.904 5.270 1.00 93.31 325 TYR A N 1
ATOM 2158 C CA . TYR A 1 325 ? -6.007 -8.348 5.400 1.00 93.31 325 TYR A CA 1
ATOM 2159 C C . TYR A 1 325 ? -4.603 -8.671 5.921 1.00 93.31 325 TYR A C 1
ATOM 2161 O O . TYR A 1 325 ? -3.617 -8.536 5.194 1.00 93.31 325 TYR A O 1
ATOM 2169 N N . GLY A 1 326 ? -4.523 -9.109 7.176 1.00 89.94 326 GLY A N 1
ATOM 2170 C CA . GLY A 1 326 ? -3.308 -9.615 7.809 1.00 89.94 326 GLY A CA 1
ATOM 2171 C C . GLY A 1 326 ? -2.992 -11.065 7.432 1.00 89.94 326 GLY A C 1
ATOM 2172 O O . GLY A 1 326 ? -3.792 -11.766 6.805 1.00 89.94 326 GLY A O 1
ATOM 2173 N N . GLY A 1 327 ? -1.800 -11.520 7.823 1.00 88.12 327 GLY A N 1
ATOM 2174 C CA . GLY A 1 327 ? -1.272 -12.848 7.501 1.00 88.12 327 GLY A CA 1
ATOM 2175 C C . GLY A 1 327 ? -0.999 -13.737 8.718 1.00 88.12 327 GLY A C 1
ATOM 2176 O O . GLY A 1 327 ? -1.676 -13.684 9.744 1.00 88.12 327 GLY A O 1
ATOM 2177 N N . ALA A 1 328 ? 0.013 -14.600 8.592 1.00 88.12 328 ALA A N 1
ATOM 2178 C CA . ALA A 1 328 ? 0.524 -15.402 9.713 1.00 88.12 328 ALA A CA 1
ATOM 2179 C C . ALA A 1 328 ? 1.296 -14.555 10.743 1.00 88.12 328 ALA A C 1
ATOM 2181 O O . ALA A 1 328 ? 1.471 -14.949 11.892 1.00 88.12 328 ALA A O 1
ATOM 2182 N N . ALA A 1 329 ? 1.755 -13.397 10.288 1.00 87.38 329 ALA A N 1
ATOM 2183 C CA . ALA A 1 329 ? 2.436 -12.345 11.007 1.00 87.38 329 ALA A CA 1
ATOM 2184 C C . ALA A 1 329 ? 1.447 -11.388 11.686 1.00 87.38 329 ALA A C 1
ATOM 2186 O O . ALA A 1 329 ? 0.467 -11.000 11.051 1.00 87.38 329 ALA A O 1
ATOM 2187 N N . SER A 1 330 ? 1.728 -10.957 12.924 1.00 85.75 330 SER A N 1
ATOM 2188 C CA . SER A 1 330 ? 1.017 -9.806 13.501 1.00 85.75 330 SER A CA 1
ATOM 2189 C C . SER A 1 330 ? 1.381 -8.533 12.734 1.00 85.75 330 SER A C 1
ATOM 2191 O O . SER A 1 330 ? 2.538 -8.364 12.326 1.00 85.75 330 SER A O 1
ATOM 2193 N N . ALA A 1 331 ? 0.395 -7.660 12.542 1.00 87.94 331 ALA A N 1
ATOM 2194 C CA . ALA A 1 331 ? 0.543 -6.366 11.888 1.00 87.94 331 ALA A CA 1
ATOM 2195 C C . ALA A 1 331 ? 0.109 -5.237 12.825 1.00 87.94 331 ALA A C 1
ATOM 2197 O O . ALA A 1 331 ? -0.870 -5.383 13.558 1.00 87.94 331 ALA A O 1
ATOM 2198 N N . THR A 1 332 ? 0.812 -4.107 12.752 1.00 92.12 332 THR A N 1
ATOM 2199 C CA . THR A 1 332 ? 0.434 -2.878 13.457 1.00 92.12 332 THR A CA 1
ATOM 2200 C C . THR A 1 332 ? -0.306 -1.960 12.491 1.00 92.12 332 THR A C 1
ATOM 2202 O O . THR A 1 332 ? 0.219 -1.628 11.425 1.00 92.12 332 THR A O 1
ATOM 2205 N N . VAL A 1 333 ? -1.518 -1.553 12.859 1.00 93.44 333 VAL A N 1
ATOM 2206 C CA . VAL A 1 333 ? -2.397 -0.700 12.059 1.00 93.44 333 VAL A CA 1
ATOM 2207 C C . VAL A 1 333 ? -2.810 0.517 12.879 1.00 93.44 333 VAL A C 1
ATOM 2209 O O . VAL A 1 333 ? -3.445 0.393 13.920 1.00 93.44 333 VAL A O 1
ATOM 2212 N N . PHE A 1 334 ? -2.491 1.702 12.384 1.00 91.50 334 PHE A N 1
ATOM 2213 C CA . PHE A 1 334 ? -3.035 2.960 12.885 1.00 91.50 334 PHE A CA 1
ATOM 2214 C C . PHE A 1 334 ? -4.238 3.328 12.023 1.00 91.50 334 PHE A C 1
ATOM 2216 O O . PHE A 1 334 ? -4.089 3.450 10.812 1.00 91.50 334 PHE A O 1
ATOM 2223 N N . GLY A 1 335 ? -5.423 3.456 12.607 1.00 88.12 335 GLY A N 1
ATOM 2224 C CA . GLY A 1 335 ? -6.642 3.858 11.910 1.00 88.12 335 GLY A CA 1
ATOM 2225 C C . GLY A 1 335 ? -6.649 5.338 11.527 1.00 88.12 335 GLY A C 1
ATOM 2226 O O . GLY A 1 335 ? -5.643 6.045 11.631 1.00 88.12 335 GLY A O 1
ATOM 2227 N N . SER A 1 336 ? -7.798 5.835 11.088 1.00 83.94 336 SER A N 1
ATOM 2228 C CA . SER A 1 336 ? -8.008 7.243 10.774 1.00 83.94 336 SER A CA 1
ATOM 2229 C C . SER A 1 336 ? -9.361 7.763 11.235 1.00 83.94 336 SER A C 1
ATOM 2231 O O . SER A 1 336 ? -10.399 7.115 11.122 1.00 83.94 336 SER A O 1
ATOM 2233 N N . ALA A 1 337 ? -9.367 8.995 11.739 1.00 79.50 337 ALA A N 1
ATOM 2234 C CA . ALA A 1 337 ? -10.594 9.623 12.204 1.00 79.50 337 ALA A CA 1
ATOM 2235 C C . ALA A 1 337 ? -11.626 9.758 11.068 1.00 79.50 337 ALA A C 1
ATOM 2237 O O . ALA A 1 337 ? -11.332 10.289 9.995 1.00 79.50 337 ALA A O 1
ATOM 2238 N N . GLY A 1 338 ? -12.869 9.353 11.339 1.00 73.62 338 GLY A N 1
ATOM 2239 C CA . GLY A 1 338 ? -14.017 9.607 10.462 1.00 73.62 338 GLY A CA 1
ATOM 2240 C C . GLY A 1 338 ? -14.209 8.642 9.286 1.00 73.62 338 GLY A C 1
ATOM 2241 O O . GLY A 1 338 ? -15.170 8.826 8.537 1.00 73.62 338 GLY A O 1
ATOM 2242 N N . SER A 1 339 ? -13.364 7.620 9.134 1.00 82.06 339 SER A N 1
ATOM 2243 C CA . SER A 1 339 ? -13.537 6.546 8.147 1.00 82.06 339 SER A CA 1
ATOM 2244 C C . SER A 1 339 ? -14.155 5.283 8.772 1.00 82.06 339 SER A C 1
ATOM 2246 O O . SER A 1 339 ? -14.213 5.139 10.001 1.00 82.06 339 SER A O 1
ATOM 2248 N N . SER A 1 340 ? -14.675 4.378 7.932 1.00 88.75 340 SER A N 1
ATOM 2249 C CA . SER A 1 340 ? -15.024 3.018 8.360 1.00 88.75 340 SER A CA 1
ATOM 2250 C C . SER A 1 340 ? -13.897 2.052 8.022 1.00 88.75 340 SER A C 1
ATOM 2252 O O . SER A 1 340 ? -13.378 2.043 6.903 1.00 88.75 340 SER A O 1
ATOM 2254 N N . GLU A 1 341 ? -13.543 1.197 8.974 1.00 93.50 341 GLU A N 1
ATOM 2255 C CA . GLU A 1 341 ? -12.377 0.326 8.849 1.00 93.50 341 GLU A CA 1
ATOM 2256 C C . GLU A 1 341 ? -12.763 -1.132 9.084 1.00 93.50 341 GLU A C 1
ATOM 2258 O O . GLU A 1 341 ? -13.530 -1.464 9.987 1.00 93.50 341 GLU A O 1
ATOM 2263 N N . THR A 1 342 ? -12.258 -2.030 8.245 1.00 94.88 342 THR A N 1
ATOM 2264 C CA . THR A 1 342 ? -12.433 -3.477 8.398 1.00 94.88 342 THR A CA 1
ATOM 2265 C C . THR A 1 342 ? -11.073 -4.149 8.392 1.00 94.88 342 THR A C 1
ATOM 2267 O O . THR A 1 342 ? -10.342 -4.066 7.408 1.00 94.88 342 THR A O 1
ATOM 2270 N N . LEU A 1 343 ? -10.736 -4.829 9.481 1.00 94.88 343 LEU A N 1
ATOM 2271 C CA . LEU A 1 343 ? -9.423 -5.421 9.693 1.00 94.88 343 LEU A CA 1
ATOM 2272 C C . LEU A 1 343 ? -9.557 -6.927 9.917 1.00 94.88 343 LEU A C 1
ATOM 2274 O O . LEU A 1 343 ? -10.355 -7.357 10.741 1.00 94.88 343 LEU A O 1
ATOM 2278 N N . PHE A 1 344 ? -8.763 -7.735 9.220 1.00 93.88 344 PHE A N 1
ATOM 2279 C CA . PHE A 1 344 ? -8.739 -9.192 9.358 1.00 93.88 344 PHE A CA 1
ATOM 2280 C C . PHE A 1 344 ? -7.383 -9.642 9.908 1.00 93.88 344 PHE A C 1
ATOM 2282 O O . PHE A 1 344 ? -6.384 -9.569 9.200 1.00 93.88 344 PHE A O 1
ATOM 2289 N N . GLY A 1 345 ? -7.334 -10.119 11.154 1.00 89.12 345 GLY A N 1
ATOM 2290 C CA . GLY A 1 345 ? -6.080 -10.458 11.845 1.00 89.12 345 GLY A CA 1
ATOM 2291 C C . GLY A 1 345 ? -5.503 -11.838 11.566 1.00 89.12 345 GLY A C 1
ATOM 2292 O O . GLY A 1 345 ? -4.331 -12.082 11.843 1.00 89.12 345 GLY A O 1
ATOM 2293 N N . ALA A 1 346 ? -6.301 -12.733 10.982 1.00 89.81 346 ALA A N 1
ATOM 2294 C CA . ALA A 1 346 ? -5.877 -14.077 10.595 1.00 89.81 346 ALA A CA 1
ATOM 2295 C C . ALA A 1 346 ? -5.115 -14.815 11.725 1.00 89.81 346 ALA A C 1
ATOM 2297 O O . ALA A 1 346 ? -5.598 -14.881 12.855 1.00 89.81 346 ALA A O 1
ATOM 2298 N N . ALA A 1 347 ? -3.972 -15.442 11.430 1.00 91.25 347 ALA A N 1
ATOM 2299 C CA . ALA A 1 347 ? -3.232 -16.225 12.422 1.00 91.25 347 ALA A CA 1
ATOM 2300 C C . ALA A 1 347 ? -2.261 -15.384 13.267 1.00 91.25 347 ALA A C 1
ATOM 2302 O O . ALA A 1 347 ? -1.933 -15.795 14.379 1.00 91.25 347 ALA A O 1
ATOM 2303 N N . GLY A 1 348 ? -1.827 -14.227 12.761 1.00 89.12 348 GLY A N 1
ATOM 2304 C CA . GLY A 1 348 ? -0.905 -13.333 13.457 1.00 89.12 348 GLY A CA 1
ATOM 2305 C C . GLY A 1 348 ? -1.552 -12.438 14.513 1.00 89.12 348 GLY A C 1
ATOM 2306 O O . GLY A 1 348 ? -0.871 -12.038 15.453 1.00 89.12 348 GLY A O 1
ATOM 2307 N N . GLY A 1 349 ? -2.852 -12.158 14.385 1.00 91.69 349 GLY A N 1
ATOM 2308 C CA . GLY A 1 349 ? -3.522 -11.116 15.163 1.00 91.69 349 GLY A CA 1
ATOM 2309 C C . GLY A 1 349 ? -3.209 -9.716 14.624 1.00 91.69 349 GLY A C 1
ATOM 2310 O O . GLY A 1 349 ? -2.550 -9.564 13.593 1.00 91.69 349 GLY A O 1
ATOM 2311 N N . ILE A 1 350 ? -3.718 -8.686 15.300 1.00 92.19 350 ILE A N 1
ATOM 2312 C CA . ILE A 1 350 ? -3.491 -7.278 14.935 1.00 92.19 350 ILE A CA 1
ATOM 2313 C C . ILE A 1 350 ? -3.203 -6.466 16.188 1.00 92.19 350 ILE A C 1
ATOM 2315 O O . ILE A 1 350 ? -3.863 -6.650 17.207 1.00 92.19 350 ILE A O 1
ATOM 2319 N N . GLU A 1 351 ? -2.264 -5.535 16.083 1.00 94.38 351 GLU A N 1
ATOM 2320 C CA . GLU A 1 351 ? -2.168 -4.381 16.968 1.00 94.38 351 GLU A CA 1
ATOM 2321 C C . GLU A 1 351 ? -2.829 -3.179 16.283 1.00 94.38 351 GLU A C 1
ATOM 2323 O O . GLU A 1 351 ? -2.366 -2.745 15.232 1.00 94.38 351 GLU A O 1
ATOM 2328 N N . TYR A 1 352 ? -3.941 -2.678 16.820 1.00 95.12 352 TYR A N 1
ATOM 2329 C CA . TYR A 1 352 ? -4.746 -1.646 16.166 1.00 95.12 352 TYR A CA 1
ATOM 2330 C C . TYR A 1 352 ? -5.007 -0.453 17.082 1.00 95.12 352 TYR A C 1
ATOM 2332 O O . TYR A 1 352 ? -5.567 -0.611 18.167 1.00 95.12 352 TYR A O 1
ATOM 2340 N N . ASP A 1 353 ? -4.644 0.737 16.611 1.00 94.25 353 ASP A N 1
ATOM 2341 C CA . ASP A 1 353 ? -5.001 2.016 17.223 1.00 94.25 353 ASP A CA 1
ATOM 2342 C C . ASP A 1 353 ? -6.134 2.656 16.422 1.00 94.25 353 ASP A C 1
ATOM 2344 O O . ASP A 1 353 ? -5.972 2.960 15.244 1.00 94.25 353 ASP A O 1
ATOM 2348 N N . ASN A 1 354 ? -7.298 2.839 17.041 1.00 89.12 354 ASN A N 1
ATOM 2349 C CA . ASN A 1 354 ? -8.508 3.238 16.335 1.00 89.12 354 ASN A CA 1
ATOM 2350 C C . ASN A 1 354 ? -8.524 4.688 15.845 1.00 89.12 354 ASN A C 1
ATOM 2352 O O . ASN A 1 354 ? -9.258 4.996 14.908 1.00 89.12 354 ASN A O 1
ATOM 2356 N N . MET A 1 355 ? -7.759 5.586 16.471 1.00 88.06 355 MET A N 1
ATOM 2357 C CA . MET A 1 355 ? -7.682 7.012 16.109 1.00 88.06 355 MET A CA 1
ATOM 2358 C C . MET A 1 355 ? -9.040 7.736 15.885 1.00 88.06 355 MET A C 1
ATOM 2360 O O . MET A 1 355 ? -9.078 8.793 15.256 1.00 88.06 355 MET A O 1
ATOM 2364 N N . GLY A 1 356 ? -10.155 7.212 16.413 1.00 86.75 356 GLY A N 1
ATOM 2365 C CA . GLY A 1 356 ? -11.503 7.793 16.325 1.00 86.75 356 GLY A CA 1
ATOM 2366 C C . GLY A 1 356 ? -12.362 7.265 15.166 1.00 86.75 356 GLY A C 1
ATOM 2367 O O . GLY A 1 356 ? -13.347 7.909 14.797 1.00 86.75 356 GLY A O 1
ATOM 2368 N N . ALA A 1 357 ? -11.992 6.135 14.561 1.00 84.69 357 ALA A N 1
ATOM 2369 C CA . ALA A 1 357 ? -12.748 5.466 13.504 1.00 84.69 357 ALA A CA 1
ATOM 2370 C C . ALA A 1 357 ? -13.894 4.589 14.045 1.00 84.69 357 ALA A C 1
ATOM 2372 O O . ALA A 1 357 ? -13.910 4.171 15.206 1.00 84.69 357 ALA A O 1
ATOM 2373 N N . ASN A 1 358 ? -14.819 4.201 13.164 1.00 90.50 358 ASN A N 1
ATOM 2374 C CA . ASN A 1 358 ? -15.666 3.030 13.409 1.00 90.50 358 ASN A CA 1
ATOM 2375 C C . ASN A 1 358 ? -15.018 1.811 12.752 1.00 90.50 358 ASN A C 1
ATOM 2377 O O . ASN A 1 358 ? -14.912 1.748 11.527 1.00 90.50 358 ASN A O 1
ATOM 2381 N N . ALA A 1 359 ? -14.614 0.832 13.555 1.00 95.12 359 ALA A N 1
ATOM 2382 C CA . ALA A 1 359 ? -13.852 -0.318 13.098 1.00 95.12 359 ALA A CA 1
ATOM 2383 C C . ALA A 1 359 ? -14.563 -1.640 13.368 1.00 95.12 359 ALA A C 1
ATOM 2385 O O . ALA A 1 359 ? -15.093 -1.880 14.453 1.00 95.12 359 ALA A O 1
ATOM 2386 N N . THR A 1 360 ? -14.517 -2.534 12.386 1.00 96.06 360 THR A N 1
ATOM 2387 C CA . THR A 1 360 ? -14.802 -3.959 12.559 1.00 96.06 360 THR A CA 1
ATOM 2388 C C . THR A 1 360 ? -13.492 -4.728 12.492 1.00 96.06 360 THR A C 1
ATOM 2390 O O . THR A 1 360 ? -12.817 -4.726 11.464 1.00 96.06 360 THR A O 1
ATOM 2393 N N . VAL A 1 361 ? -13.141 -5.414 13.573 1.00 96.50 361 VAL A N 1
ATOM 2394 C CA . VAL A 1 361 ? -11.930 -6.231 13.661 1.00 96.50 361 VAL A CA 1
ATOM 2395 C C . VAL A 1 361 ? -12.327 -7.703 13.721 1.00 96.50 361 VAL A C 1
ATOM 2397 O O . VAL A 1 361 ? -13.002 -8.150 14.647 1.00 96.50 361 VAL A O 1
ATOM 2400 N N . VAL A 1 362 ? -11.887 -8.468 12.728 1.00 95.38 362 VAL A N 1
ATOM 2401 C CA . VAL A 1 362 ? -12.040 -9.919 12.647 1.00 95.38 362 VAL A CA 1
ATOM 2402 C C . VAL A 1 362 ? -10.761 -10.574 13.168 1.00 95.38 362 VAL A C 1
ATOM 2404 O O . VAL A 1 362 ? -9.780 -10.693 12.435 1.00 95.38 362 VAL A O 1
ATOM 2407 N N . GLY A 1 363 ? -10.753 -10.972 14.442 1.00 88.75 363 GLY A N 1
ATOM 2408 C CA . GLY A 1 363 ? -9.524 -11.314 15.178 1.00 88.75 363 GLY A CA 1
ATOM 2409 C C . GLY A 1 363 ? -8.766 -12.560 14.706 1.00 88.75 363 GLY A C 1
ATOM 2410 O O . GLY A 1 363 ? -7.550 -12.630 14.855 1.00 88.75 363 GLY A O 1
ATOM 2411 N N . GLY A 1 364 ? -9.450 -13.538 14.099 1.00 91.81 364 GLY A N 1
ATOM 2412 C CA . GLY A 1 364 ? -8.816 -14.789 13.669 1.00 91.81 364 GLY A CA 1
ATOM 2413 C C . GLY A 1 364 ? -8.320 -15.645 14.845 1.00 91.81 364 GLY A C 1
ATOM 2414 O O . GLY A 1 364 ? -8.970 -15.690 15.888 1.00 91.81 364 GLY A O 1
ATOM 2415 N N . SER A 1 365 ? -7.223 -16.392 14.679 1.00 92.88 365 SER A N 1
ATOM 2416 C CA . SER A 1 365 ? -6.666 -17.270 15.730 1.00 92.88 365 SER A CA 1
ATOM 2417 C C . SER A 1 365 ? -5.549 -16.634 16.553 1.00 92.88 365 SER A C 1
ATOM 2419 O O . SER A 1 365 ? -5.206 -17.163 17.609 1.00 92.88 365 SER A O 1
ATOM 2421 N N . GLY A 1 366 ? -4.969 -15.532 16.075 1.00 92.12 366 GLY A N 1
ATOM 2422 C CA . GLY A 1 366 ? -4.013 -14.739 16.845 1.00 92.12 366 GLY A CA 1
ATOM 2423 C C . GLY A 1 366 ? -4.711 -13.876 17.899 1.00 92.12 366 GLY A C 1
ATOM 2424 O O . GLY A 1 366 ? -5.885 -13.537 17.764 1.00 92.12 366 GLY A O 1
ATOM 2425 N N . VAL A 1 367 ? -3.984 -13.515 18.958 1.00 92.81 367 VAL A N 1
ATOM 2426 C CA . VAL A 1 367 ? -4.445 -12.509 19.929 1.00 92.81 367 VAL A CA 1
ATOM 2427 C C . VAL A 1 367 ? -4.338 -11.129 19.287 1.00 92.81 367 VAL A C 1
ATOM 2429 O O . VAL A 1 367 ? -3.321 -10.829 18.665 1.00 92.81 367 VAL A O 1
ATOM 2432 N N . SER A 1 368 ? -5.367 -10.295 19.444 1.00 95.94 368 SER A N 1
ATOM 2433 C CA . SER A 1 368 ? -5.357 -8.915 18.940 1.00 95.94 368 SER A CA 1
ATOM 2434 C C . SER A 1 368 ? -5.233 -7.915 20.086 1.00 95.94 368 SER A C 1
ATOM 2436 O O . SER A 1 368 ? -5.955 -8.030 21.074 1.00 95.94 368 SER A O 1
ATOM 2438 N N . THR A 1 369 ? -4.353 -6.928 19.942 1.00 96.06 369 THR A N 1
ATOM 2439 C CA . THR A 1 369 ? -4.198 -5.802 20.871 1.00 96.06 369 THR A CA 1
ATOM 2440 C C . THR A 1 369 ? -4.878 -4.580 20.275 1.00 96.06 369 THR A C 1
ATOM 2442 O O . THR A 1 369 ? -4.565 -4.181 19.159 1.00 96.06 369 THR A O 1
ATOM 2445 N N . LEU A 1 370 ? -5.829 -3.993 20.989 1.00 97.31 370 LEU A N 1
ATOM 2446 C CA . LEU A 1 370 ? -6.736 -2.988 20.445 1.00 97.31 370 LEU A CA 1
ATOM 2447 C C . LEU A 1 370 ? -6.773 -1.766 21.362 1.00 97.31 370 LEU A C 1
ATOM 2449 O O . LEU A 1 370 ? -6.997 -1.896 22.566 1.00 97.31 370 LEU A O 1
ATOM 2453 N N . PHE A 1 371 ? -6.610 -0.580 20.788 1.00 96.75 371 PHE A N 1
ATOM 2454 C CA . PHE A 1 371 ? -6.683 0.689 21.502 1.00 96.75 371 PHE A CA 1
ATOM 2455 C C . PHE A 1 371 ? -7.853 1.507 20.967 1.00 96.75 371 PHE A C 1
ATOM 2457 O O . PHE A 1 371 ? -7.921 1.822 19.777 1.00 96.75 371 PHE A O 1
ATOM 2464 N N . GLY A 1 372 ? -8.807 1.816 21.843 1.00 95.00 372 GLY A N 1
ATOM 2465 C CA . GLY A 1 372 ? -9.958 2.644 21.498 1.00 95.00 372 GLY A CA 1
ATOM 2466 C C . GLY A 1 372 ? -9.676 4.130 21.702 1.00 95.00 372 GLY A C 1
ATOM 2467 O O . GLY A 1 372 ? -8.880 4.502 22.557 1.00 95.00 372 GLY A O 1
ATOM 2468 N N . ALA A 1 373 ? -10.348 4.985 20.939 1.00 93.19 373 ALA A N 1
ATOM 2469 C CA . ALA A 1 373 ? -10.164 6.434 20.964 1.00 93.19 373 ALA A CA 1
ATOM 2470 C C . ALA A 1 373 ? -11.512 7.160 21.156 1.00 93.19 373 ALA A C 1
ATOM 2472 O O . ALA A 1 373 ? -12.556 6.571 20.852 1.00 93.19 373 ALA A O 1
ATOM 2473 N N . PRO A 1 374 ? -11.517 8.426 21.626 1.00 91.44 374 PRO A N 1
ATOM 2474 C CA . PRO A 1 374 ? -12.749 9.160 21.897 1.00 91.44 374 PRO A CA 1
ATOM 2475 C C . PRO A 1 374 ? -13.697 9.192 20.692 1.00 91.44 374 PRO A C 1
ATOM 2477 O O . PRO A 1 374 ? -13.314 9.606 19.598 1.00 91.44 374 PRO A O 1
ATOM 2480 N N . GLY A 1 375 ? -14.952 8.788 20.897 1.00 85.44 375 GLY A N 1
ATOM 2481 C CA . GLY A 1 375 ? -15.988 8.775 19.856 1.00 85.44 375 GLY A CA 1
ATOM 2482 C C . GLY A 1 375 ? -15.855 7.652 18.821 1.00 85.44 375 GLY A C 1
ATOM 2483 O O . GLY A 1 375 ? -16.748 7.505 17.987 1.00 85.44 375 GLY A O 1
ATOM 2484 N N . GLY A 1 376 ? -14.783 6.858 18.886 1.00 88.00 376 GLY A N 1
ATOM 2485 C CA . GLY A 1 376 ? -14.586 5.669 18.068 1.00 88.00 376 GLY A CA 1
ATOM 2486 C C . GLY A 1 376 ? -15.321 4.451 18.626 1.00 88.00 376 GLY A C 1
ATOM 2487 O O . GLY A 1 376 ? -15.562 4.327 19.831 1.00 88.00 376 GLY A O 1
ATOM 2488 N N . THR A 1 377 ? -15.670 3.528 17.732 1.00 93.62 377 THR A N 1
ATOM 2489 C CA . THR A 1 377 ? -16.253 2.228 18.088 1.00 93.62 377 THR A CA 1
ATOM 2490 C C . THR A 1 377 ? -15.421 1.116 17.480 1.00 93.62 377 THR A C 1
ATOM 2492 O O . THR A 1 377 ? -15.196 1.111 16.273 1.00 93.62 377 THR A O 1
ATOM 2495 N N . ILE A 1 378 ? -15.037 0.127 18.285 1.00 96.75 378 ILE A N 1
ATOM 2496 C CA . ILE A 1 378 ? -14.443 -1.119 17.798 1.00 96.75 378 ILE A CA 1
ATOM 2497 C C . ILE A 1 378 ? -15.437 -2.259 18.021 1.00 96.75 378 ILE A C 1
ATOM 2499 O O . ILE A 1 378 ? -15.820 -2.557 19.150 1.00 96.75 378 ILE A O 1
ATOM 2503 N N . THR A 1 379 ? -15.835 -2.923 16.939 1.00 97.19 379 THR A N 1
ATOM 2504 C CA . THR A 1 379 ? -16.620 -4.162 16.959 1.00 97.19 379 THR A CA 1
ATOM 2505 C C . THR A 1 379 ? -15.698 -5.340 16.659 1.00 97.19 379 THR A C 1
ATOM 2507 O O . THR A 1 379 ? -15.159 -5.439 15.558 1.00 97.19 379 THR A O 1
ATOM 2510 N N . TYR A 1 380 ? -15.499 -6.227 17.630 1.00 97.44 380 TYR A N 1
ATOM 2511 C CA . TYR A 1 380 ? -14.607 -7.382 17.539 1.00 97.44 380 TYR A CA 1
ATOM 2512 C C . TYR A 1 380 ? -15.410 -8.673 17.336 1.00 97.44 380 TYR A C 1
ATOM 2514 O O . TYR A 1 380 ? -16.301 -9.000 18.123 1.00 97.44 380 TYR A O 1
ATOM 2522 N N . VAL A 1 381 ? -15.131 -9.397 16.250 1.00 95.56 381 VAL A N 1
ATOM 2523 C CA . VAL A 1 381 ? -15.929 -10.558 15.816 1.00 95.56 381 VAL A CA 1
ATOM 2524 C C . VAL A 1 381 ? -15.068 -11.684 15.251 1.00 95.56 381 VAL A C 1
ATOM 2526 O O . VAL A 1 381 ? -13.924 -11.477 14.850 1.00 95.56 381 VAL A O 1
ATOM 2529 N N . GLY A 1 382 ? -15.643 -12.887 15.146 1.00 87.75 382 GLY A N 1
ATOM 2530 C CA . GLY A 1 382 ? -15.062 -13.986 14.360 1.00 87.75 382 GLY A CA 1
ATOM 2531 C C . GLY A 1 382 ? -13.697 -14.457 14.868 1.00 87.75 382 GLY A C 1
ATOM 2532 O O . GLY A 1 382 ? -12.874 -14.952 14.098 1.00 87.75 382 GLY A O 1
ATOM 2533 N N . SER A 1 383 ? -13.447 -14.256 16.156 1.00 88.25 383 SER A N 1
ATOM 2534 C CA . SER A 1 383 ? -12.193 -14.538 16.827 1.00 88.25 383 SER A CA 1
ATOM 2535 C C . SER A 1 383 ? -12.221 -15.900 17.524 1.00 88.25 383 SER A C 1
ATOM 2537 O O . SER A 1 383 ? -13.201 -16.308 18.149 1.00 88.25 383 SER A O 1
ATOM 2539 N N . THR A 1 384 ? -11.095 -16.596 17.409 1.00 89.06 384 THR A N 1
ATOM 2540 C CA . THR A 1 384 ? -10.716 -17.754 18.231 1.00 89.06 384 THR A CA 1
ATOM 2541 C C . THR A 1 384 ? -9.510 -17.433 19.125 1.00 89.06 384 THR A C 1
ATOM 2543 O O . THR A 1 384 ? -9.300 -18.113 20.129 1.00 89.06 384 THR A O 1
ATOM 2546 N N . GLY A 1 385 ? -8.767 -16.358 18.830 1.00 91.44 385 GLY A N 1
ATOM 2547 C CA . GLY A 1 385 ? -7.856 -15.696 19.766 1.00 91.44 385 GLY A CA 1
ATOM 2548 C C . GLY A 1 385 ? -8.544 -14.567 20.545 1.00 91.44 385 GLY A C 1
ATOM 2549 O O . GLY A 1 385 ? -9.407 -13.868 20.015 1.00 91.44 385 GLY A O 1
ATOM 2550 N N . GLY A 1 386 ? -8.172 -14.385 21.813 1.00 92.75 386 GLY A N 1
ATOM 2551 C CA . GLY A 1 386 ? -8.721 -13.320 22.661 1.00 92.75 386 GLY A CA 1
ATOM 2552 C C . GLY A 1 386 ? -8.323 -11.912 22.206 1.00 92.75 386 GLY A C 1
ATOM 2553 O O . GLY A 1 386 ? -7.291 -11.725 21.556 1.00 92.75 386 GLY A O 1
ATOM 2554 N N . ALA A 1 387 ? -9.128 -10.917 22.569 1.00 97.25 387 ALA A N 1
ATOM 2555 C CA . ALA A 1 387 ? -8.767 -9.506 22.484 1.00 97.25 387 ALA A CA 1
ATOM 2556 C C . ALA A 1 387 ? -8.078 -9.033 23.772 1.00 97.25 387 ALA A C 1
ATOM 2558 O O . ALA A 1 387 ? -8.477 -9.397 24.878 1.00 97.25 387 ALA A O 1
ATOM 2559 N N . GLN A 1 388 ? -7.073 -8.176 23.620 1.00 97.44 388 GLN A N 1
ATOM 2560 C CA . GLN A 1 388 ? -6.514 -7.331 24.670 1.00 97.44 388 GLN A CA 1
ATOM 2561 C C . GLN A 1 388 ? -6.861 -5.887 24.329 1.00 97.44 388 GLN A C 1
ATOM 2563 O O . GLN A 1 388 ? -6.207 -5.265 23.494 1.00 97.44 388 GLN A O 1
ATOM 2568 N N . PHE A 1 389 ? -7.927 -5.374 24.928 1.00 98.38 389 PHE A N 1
ATOM 2569 C CA . PHE A 1 389 ? -8.451 -4.048 24.643 1.00 98.38 389 PHE A CA 1
ATOM 2570 C C . PHE A 1 389 ? -8.130 -3.055 25.763 1.00 98.38 389 PHE A C 1
ATOM 2572 O O . PHE A 1 389 ? -8.289 -3.366 26.945 1.00 98.38 389 PHE A O 1
ATOM 2579 N N . GLN A 1 390 ? -7.751 -1.838 25.376 1.00 97.88 390 GLN A N 1
ATOM 2580 C CA . GLN A 1 390 ? -7.603 -0.687 26.261 1.00 97.88 390 GLN A CA 1
ATOM 2581 C C . GLN A 1 390 ? -8.363 0.514 25.684 1.00 97.88 390 GLN A C 1
ATOM 2583 O O . GLN A 1 390 ? -8.034 1.010 24.604 1.00 97.88 390 GLN A O 1
ATOM 2588 N N . ALA A 1 391 ? -9.343 1.027 26.424 1.00 96.12 391 ALA A N 1
ATOM 2589 C CA . ALA A 1 391 ? -9.929 2.334 26.147 1.00 96.12 391 ALA A CA 1
ATOM 2590 C C . ALA A 1 391 ? -8.944 3.441 26.548 1.00 96.12 391 ALA A C 1
ATOM 2592 O O . ALA A 1 391 ? -8.246 3.331 27.559 1.00 96.12 391 ALA A O 1
ATOM 2593 N N . LEU A 1 392 ? -8.848 4.494 25.739 1.00 94.12 392 LEU A N 1
ATOM 2594 C CA . LEU A 1 392 ? -8.017 5.659 26.038 1.00 94.12 392 LEU A CA 1
ATOM 2595 C C . LEU A 1 392 ? -8.861 6.759 26.708 1.00 94.12 392 LEU A C 1
ATOM 2597 O O . LEU A 1 392 ? -9.608 6.474 27.638 1.00 94.12 392 LEU A O 1
ATOM 2601 N N . GLU A 1 393 ? -8.676 8.022 26.331 1.00 93.25 393 GLU A N 1
ATOM 2602 C CA . GLU A 1 393 ? -9.447 9.138 26.894 1.00 93.25 393 GLU A CA 1
ATOM 2603 C C . GLU A 1 393 ? -10.835 9.270 26.248 1.00 93.25 393 GLU A C 1
ATOM 2605 O O . GLU A 1 393 ? -11.079 8.760 25.151 1.00 93.25 393 GLU A O 1
ATOM 2610 N N . GLY A 1 394 ? -11.726 10.024 26.899 1.00 93.62 394 GLY A N 1
ATOM 2611 C CA . GLY A 1 394 ? -13.084 10.270 26.429 1.00 93.62 394 GLY A CA 1
ATOM 2612 C C . GLY A 1 394 ? -13.985 9.038 26.494 1.00 93.62 394 GLY A C 1
ATOM 2613 O O . GLY A 1 394 ? -13.721 8.098 27.229 1.00 93.62 394 GLY A O 1
ATOM 2614 N N . ASN A 1 395 ? -15.076 9.071 25.725 1.00 94.06 395 ASN A N 1
ATOM 2615 C CA . ASN A 1 395 ? -16.031 7.966 25.661 1.00 94.06 395 ASN A CA 1
ATOM 2616 C C . ASN A 1 395 ? -15.613 6.990 24.566 1.00 94.06 395 ASN A C 1
ATOM 2618 O O . ASN A 1 395 ? -15.564 7.377 23.389 1.00 94.06 395 ASN A O 1
ATOM 2622 N N . VAL A 1 396 ? -15.378 5.737 24.934 1.00 95.44 396 VAL A N 1
ATOM 2623 C CA . VAL A 1 396 ? -14.951 4.684 24.015 1.00 95.44 396 VAL A CA 1
ATOM 2624 C C . VAL A 1 396 ? -15.965 3.544 23.999 1.00 95.44 396 VAL A C 1
ATOM 2626 O O . VAL A 1 396 ? -16.511 3.149 25.026 1.00 95.44 396 VAL A O 1
ATOM 2629 N N . THR A 1 397 ? -16.237 2.988 22.817 1.00 96.44 397 THR A N 1
ATOM 2630 C CA . THR A 1 397 ? -17.085 1.792 22.683 1.00 96.44 397 THR A CA 1
ATOM 2631 C C . THR A 1 397 ? -16.276 0.608 22.168 1.00 96.44 397 THR A C 1
ATOM 2633 O O . THR A 1 397 ? -15.723 0.651 21.067 1.00 96.44 397 THR A O 1
ATOM 2636 N N . PHE A 1 398 ? -16.255 -0.477 22.940 1.00 98.12 398 PHE A N 1
ATOM 2637 C CA . PHE A 1 398 ? -15.712 -1.771 22.545 1.00 98.12 398 PHE A CA 1
ATOM 2638 C C . PHE A 1 398 ? -16.787 -2.848 22.642 1.00 98.12 398 PHE A C 1
ATOM 2640 O O . PHE A 1 398 ? -17.344 -3.103 23.709 1.00 98.12 398 PHE A O 1
ATOM 2647 N N . ASN A 1 399 ? -17.062 -3.503 21.518 1.00 97.75 399 ASN A N 1
ATOM 2648 C CA . ASN A 1 399 ? -18.069 -4.545 21.427 1.00 97.75 399 ASN A CA 1
ATOM 2649 C C . ASN A 1 399 ? -17.466 -5.862 20.932 1.00 97.75 399 ASN A C 1
ATOM 2651 O O . ASN A 1 399 ? -17.347 -6.060 19.723 1.00 97.75 399 ASN A O 1
ATOM 2655 N N . ALA A 1 400 ? -17.155 -6.782 21.848 1.00 97.88 400 ALA A N 1
ATOM 2656 C CA . ALA A 1 400 ? -16.721 -8.142 21.525 1.00 97.88 400 ALA A CA 1
ATOM 2657 C C . ALA A 1 400 ? -17.841 -9.194 21.642 1.00 97.88 400 ALA A C 1
ATOM 2659 O O . ALA A 1 400 ? -17.563 -10.385 21.732 1.00 97.88 400 ALA A O 1
ATOM 2660 N N . SER A 1 401 ? -19.122 -8.807 21.545 1.00 96.31 401 SER A N 1
ATOM 2661 C CA . SER A 1 401 ? -20.253 -9.762 21.567 1.00 96.31 401 SER A CA 1
ATOM 2662 C C . SER A 1 401 ? -20.199 -10.851 20.481 1.00 96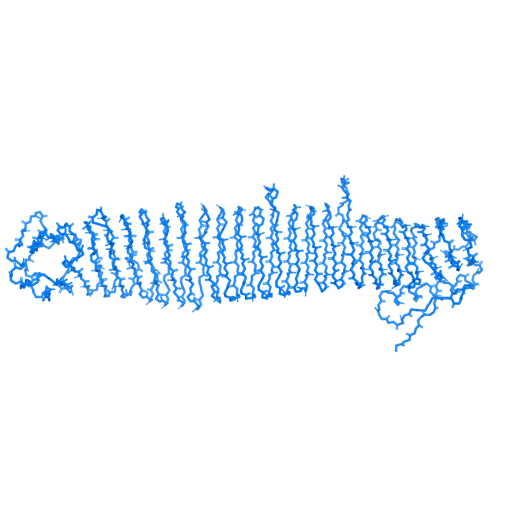.31 401 SER A C 1
ATOM 2664 O O . SER A 1 401 ? -20.863 -11.878 20.606 1.00 96.31 401 SER A O 1
ATOM 2666 N N . GLY A 1 402 ? -19.416 -10.649 19.414 1.00 94.50 402 GLY A N 1
ATOM 2667 C CA . GLY A 1 402 ? -19.152 -11.652 18.378 1.00 94.50 402 GLY A CA 1
ATOM 2668 C C . GLY A 1 402 ? -17.899 -12.509 18.607 1.00 94.50 402 GLY A C 1
ATOM 2669 O O . GLY A 1 402 ? -17.518 -13.251 17.696 1.00 94.50 402 GLY A O 1
ATOM 2670 N N . SER A 1 403 ? -17.240 -12.386 19.762 1.00 95.44 403 SER A N 1
ATOM 2671 C CA . SER A 1 403 ? -16.068 -13.166 20.180 1.00 95.44 403 SER A CA 1
ATOM 2672 C C . SER A 1 403 ? -16.490 -14.396 20.980 1.00 95.44 403 SER A C 1
ATOM 2674 O O . SER A 1 403 ? -17.339 -14.318 21.867 1.00 95.44 403 SER A O 1
ATOM 2676 N N . SER A 1 404 ? -15.872 -15.543 20.687 1.00 93.94 404 SER A N 1
ATOM 2677 C CA . SER A 1 404 ? -16.051 -16.784 21.464 1.00 93.94 404 SER A CA 1
ATOM 2678 C C . SER A 1 404 ? -14.907 -17.079 22.439 1.00 93.94 404 SER A C 1
ATOM 2680 O O . SER A 1 404 ? -14.905 -18.129 23.079 1.00 93.94 404 SER A O 1
ATOM 2682 N N . SER A 1 405 ? -13.921 -16.187 22.512 1.00 96.19 405 SER A N 1
ATOM 2683 C CA . SER A 1 405 ? -12.686 -16.371 23.276 1.00 96.19 405 SER A CA 1
ATOM 2684 C C . SER A 1 405 ? -12.651 -15.473 24.498 1.00 96.19 405 SER A C 1
ATOM 2686 O O . SER A 1 405 ? -13.313 -14.443 24.515 1.00 96.19 405 SER A O 1
ATOM 2688 N N . ASP A 1 406 ? -11.828 -15.844 25.475 1.00 97.06 406 ASP A N 1
ATOM 2689 C CA . ASP A 1 406 ? -11.559 -15.048 26.672 1.00 97.06 406 ASP A CA 1
ATOM 2690 C C . ASP A 1 406 ? -10.876 -13.722 26.287 1.00 97.06 406 ASP A C 1
ATOM 2692 O O . ASP A 1 406 ? -9.816 -13.720 25.649 1.00 97.06 406 ASP A O 1
ATOM 2696 N N . ASN A 1 407 ? -11.473 -12.599 26.676 1.00 98.31 407 ASN A N 1
ATOM 2697 C CA . ASN A 1 407 ? -11.008 -11.249 26.373 1.00 98.31 407 ASN A CA 1
ATOM 2698 C C . ASN A 1 407 ? -10.556 -10.526 27.648 1.00 98.31 407 ASN A C 1
ATOM 2700 O O . ASN A 1 407 ? -11.125 -10.679 28.729 1.00 98.31 407 ASN A O 1
ATOM 2704 N N . LEU A 1 408 ? -9.521 -9.700 27.511 1.00 98.38 408 LEU A N 1
ATOM 2705 C CA . LEU A 1 408 ? -9.075 -8.760 28.532 1.00 98.38 408 LEU A CA 1
ATOM 2706 C C . LEU A 1 408 ? -9.449 -7.354 28.078 1.00 98.38 408 LEU A C 1
ATOM 2708 O O . LEU A 1 408 ? -8.927 -6.873 27.076 1.00 98.38 408 LEU A O 1
ATOM 2712 N N . ILE A 1 409 ? -10.335 -6.699 28.816 1.00 98.69 409 ILE A N 1
ATOM 2713 C CA . ILE A 1 409 ? -10.905 -5.407 28.446 1.00 98.69 409 ILE A CA 1
ATOM 2714 C C . ILE A 1 409 ? -10.654 -4.436 29.592 1.00 98.69 409 ILE A C 1
ATOM 2716 O O . ILE A 1 409 ? -11.072 -4.674 30.725 1.00 98.69 409 ILE A O 1
ATOM 2720 N N . VAL A 1 410 ? -9.955 -3.344 29.302 1.00 98.12 410 VAL A N 1
ATOM 2721 C CA . VAL A 1 410 ? -9.607 -2.317 30.284 1.00 98.12 410 VAL A CA 1
ATOM 2722 C C . VAL A 1 410 ? -10.218 -0.990 29.861 1.00 98.12 410 VAL A C 1
ATOM 2724 O O . VAL A 1 410 ? -9.916 -0.488 28.778 1.00 98.12 410 VAL A O 1
ATOM 2727 N N . GLY A 1 411 ? -11.068 -0.425 30.714 1.00 96.69 411 GLY A N 1
ATOM 2728 C CA . GLY A 1 411 ? -11.632 0.905 30.520 1.00 96.69 411 GLY A CA 1
ATOM 2729 C C . GLY A 1 411 ? -10.607 2.028 30.651 1.00 96.69 411 GLY A C 1
ATOM 2730 O O . GLY A 1 411 ? -9.441 1.818 31.025 1.00 96.69 411 GLY A O 1
ATOM 2731 N N . GLY A 1 412 ? -11.053 3.225 30.292 1.00 94.94 412 GLY A N 1
ATOM 2732 C CA . GLY A 1 412 ? -10.251 4.427 30.178 1.00 94.94 412 GLY A CA 1
ATOM 2733 C C . GLY A 1 412 ? -9.775 4.975 31.516 1.00 94.94 412 GLY A C 1
ATOM 2734 O O . GLY A 1 412 ? -10.037 4.450 32.599 1.00 94.94 412 GLY A O 1
ATOM 2735 N N . ARG A 1 413 ? -9.008 6.063 31.436 1.00 94.00 413 ARG A N 1
ATOM 2736 C CA . ARG A 1 413 ? -8.524 6.816 32.609 1.00 94.00 413 ARG A CA 1
ATOM 2737 C C . ARG A 1 413 ? -9.143 8.208 32.713 1.00 94.00 413 ARG A C 1
ATOM 2739 O O . ARG A 1 413 ? -8.727 8.985 33.572 1.00 94.00 413 ARG A O 1
ATOM 2746 N N . ASP A 1 414 ? -10.090 8.539 31.836 1.00 94.25 414 ASP A N 1
ATOM 2747 C CA . ASP A 1 414 ? -10.786 9.821 31.866 1.00 94.25 414 ASP A CA 1
ATOM 2748 C C . ASP A 1 414 ? -11.901 9.774 32.921 1.00 94.25 414 ASP A C 1
ATOM 2750 O O . ASP A 1 414 ? -12.888 9.071 32.734 1.00 94.25 414 ASP A O 1
ATOM 2754 N N . PRO A 1 415 ? -11.811 10.534 34.026 1.00 92.50 415 PRO A N 1
ATOM 2755 C CA . PRO A 1 415 ? -12.851 10.532 35.053 1.00 92.50 415 PRO A CA 1
ATOM 2756 C C . PRO A 1 415 ? -14.198 11.090 34.570 1.00 92.50 415 PRO A C 1
ATOM 2758 O O . PRO A 1 415 ? -15.188 10.933 35.283 1.00 92.50 415 PRO A O 1
ATOM 2761 N N . ASN A 1 416 ? -14.240 11.763 33.414 1.00 92.81 416 ASN A N 1
ATOM 2762 C CA . ASN A 1 416 ? -15.470 12.225 32.765 1.00 92.81 416 ASN A CA 1
ATOM 2763 C C . ASN A 1 416 ? -15.874 11.347 31.571 1.00 92.81 416 ASN A C 1
ATOM 2765 O O . ASN A 1 416 ? -16.888 11.643 30.934 1.00 92.81 416 ASN A O 1
ATOM 2769 N N . GLY A 1 417 ? -15.079 10.322 31.259 1.00 93.69 417 GLY A N 1
ATOM 2770 C CA . GLY A 1 417 ? -15.391 9.327 30.249 1.00 93.69 417 GLY A CA 1
ATOM 2771 C C . GLY A 1 417 ? -16.576 8.466 30.675 1.00 93.69 417 GLY A C 1
ATOM 2772 O O . GLY A 1 417 ? -16.892 8.330 31.861 1.00 93.69 417 GLY A O 1
ATOM 2773 N N . ALA A 1 418 ? -17.268 7.927 29.686 1.00 95.06 418 ALA A N 1
ATOM 2774 C CA . ALA A 1 418 ? -18.310 6.934 29.863 1.00 95.06 418 ALA A CA 1
ATOM 2775 C C . ALA A 1 418 ? -18.118 5.857 28.800 1.00 95.06 418 ALA A C 1
ATOM 2777 O O . ALA A 1 418 ? -18.581 6.009 27.660 1.00 95.06 418 ALA A O 1
ATOM 2778 N N . ASP A 1 419 ? -17.399 4.800 29.164 1.00 97.12 419 ASP A N 1
ATOM 2779 C CA . ASP A 1 419 ? -17.071 3.717 28.249 1.00 97.12 419 ASP A CA 1
ATOM 2780 C C . ASP A 1 419 ? -18.206 2.692 28.156 1.00 97.12 419 ASP A C 1
ATOM 2782 O O . ASP A 1 419 ? -18.947 2.437 29.108 1.00 97.12 419 ASP A O 1
ATOM 2786 N N . SER A 1 420 ? -18.347 2.071 26.986 1.00 97.62 420 SER A N 1
ATOM 2787 C CA . SER A 1 420 ? -19.245 0.936 26.766 1.00 97.62 420 SER A CA 1
ATOM 2788 C C . SER A 1 420 ? -18.429 -0.281 26.355 1.00 97.62 420 SER A C 1
ATOM 2790 O O . SER A 1 420 ? -17.860 -0.315 25.264 1.00 97.62 420 SER A O 1
ATOM 2792 N N . LEU A 1 421 ? -18.356 -1.268 27.245 1.00 98.69 421 LEU A N 1
ATOM 2793 C CA . LEU A 1 421 ? -17.440 -2.402 27.160 1.00 98.69 421 LEU A CA 1
ATOM 2794 C C . LEU A 1 421 ? -18.223 -3.721 27.190 1.00 98.69 421 LEU A C 1
ATOM 2796 O O . LEU A 1 421 ? -18.951 -3.990 28.147 1.00 98.69 421 LEU A O 1
ATOM 2800 N N . VAL A 1 422 ? -18.071 -4.548 26.152 1.00 98.69 422 VAL A N 1
ATOM 2801 C CA . VAL A 1 422 ? -18.760 -5.847 26.018 1.00 98.69 422 VAL A CA 1
ATOM 2802 C C . VAL A 1 422 ? -17.752 -6.981 25.811 1.00 98.69 422 VAL A C 1
ATOM 2804 O O . VAL A 1 422 ? -16.965 -6.904 24.868 1.00 98.69 422 VAL A O 1
ATOM 2807 N N . GLY A 1 423 ? -17.814 -8.014 26.663 1.00 97.75 423 GLY A N 1
ATOM 2808 C CA . GLY A 1 423 ? -16.904 -9.167 26.747 1.00 97.75 423 GLY A CA 1
ATOM 2809 C C . GLY A 1 423 ? -17.031 -10.181 25.617 1.00 97.75 423 GLY A C 1
ATOM 2810 O O . GLY A 1 423 ? -16.094 -10.318 24.835 1.00 97.75 423 GLY A O 1
ATOM 2811 N N . GLY A 1 424 ? -18.170 -10.862 25.491 1.00 97.00 424 GLY A N 1
ATOM 2812 C CA . GLY A 1 424 ? -18.343 -11.928 24.499 1.00 97.00 424 GLY A CA 1
ATOM 2813 C C . GLY A 1 424 ? -18.975 -13.182 25.089 1.00 97.00 424 GLY A C 1
ATOM 2814 O O . GLY A 1 424 ? -19.845 -13.094 25.939 1.00 97.00 424 GLY A O 1
ATOM 2815 N N . ALA A 1 425 ? -18.637 -14.359 24.558 1.00 95.81 425 ALA A N 1
ATOM 2816 C CA . ALA A 1 425 ? -19.084 -15.652 25.097 1.00 95.81 425 ALA A CA 1
ATOM 2817 C C . ALA A 1 425 ? -17.981 -16.410 25.873 1.00 95.81 425 ALA A C 1
ATOM 2819 O O . ALA A 1 425 ? -18.193 -17.562 26.269 1.00 95.81 425 ALA A O 1
ATOM 2820 N N . GLY A 1 426 ? -16.786 -15.817 25.979 1.00 96.31 426 GLY A N 1
ATOM 2821 C CA . GLY A 1 426 ? -15.618 -16.385 26.652 1.00 96.31 426 GLY A CA 1
ATOM 2822 C C . GLY A 1 426 ? -15.641 -16.123 28.155 1.00 96.31 426 GLY A C 1
ATOM 2823 O O . GLY A 1 426 ? -16.634 -15.688 28.705 1.00 96.31 426 GLY A O 1
ATOM 2824 N N . LYS A 1 427 ? -14.552 -16.423 28.862 1.00 98.00 427 LYS A N 1
ATOM 2825 C CA . LYS A 1 427 ? -14.370 -15.972 30.250 1.00 98.00 427 LYS A CA 1
ATOM 2826 C C . LYS A 1 427 ? -13.667 -14.632 30.236 1.00 98.00 427 LYS A C 1
ATOM 2828 O O . LYS A 1 427 ? -12.434 -14.569 30.217 1.00 98.00 427 LYS A O 1
ATOM 2833 N N . ASP A 1 428 ? -14.448 -13.572 30.217 1.00 98.56 428 ASP A N 1
ATOM 2834 C CA . ASP A 1 428 ? -13.940 -12.237 29.974 1.00 98.56 428 ASP A CA 1
ATOM 2835 C C . ASP A 1 428 ? -13.532 -11.552 31.284 1.00 98.56 428 ASP A C 1
ATOM 2837 O O . ASP A 1 428 ? -14.116 -11.753 32.348 1.00 98.56 428 ASP A O 1
ATOM 2841 N N . THR A 1 429 ? -12.475 -10.742 31.236 1.00 98.69 429 THR A N 1
ATOM 2842 C CA . THR A 1 429 ? -12.068 -9.873 32.349 1.00 98.69 429 THR A CA 1
ATOM 2843 C C . THR A 1 429 ? -12.283 -8.424 31.951 1.00 98.69 429 THR A C 1
ATOM 2845 O O . THR A 1 429 ? -11.585 -7.916 31.073 1.00 98.69 429 THR A O 1
ATOM 2848 N N . LEU A 1 430 ? -13.218 -7.754 32.622 1.00 98.81 430 LEU A N 1
ATOM 2849 C CA . LEU A 1 430 ? -13.571 -6.358 32.391 1.00 98.81 430 LEU A CA 1
ATOM 2850 C C . LEU A 1 430 ? -13.108 -5.511 33.581 1.00 98.81 430 LEU A C 1
ATOM 2852 O O . LEU A 1 430 ? -13.679 -5.564 34.672 1.00 98.81 430 LEU A O 1
ATOM 2856 N N . MET A 1 431 ? -12.061 -4.717 33.377 1.00 98.19 431 MET A N 1
ATOM 2857 C CA . MET A 1 431 ? -11.617 -3.687 34.316 1.00 98.19 431 MET A CA 1
ATOM 2858 C C . MET A 1 431 ? -12.340 -2.382 34.001 1.00 98.19 431 MET A C 1
ATOM 2860 O O . MET A 1 431 ? -12.155 -1.853 32.910 1.00 98.19 431 MET A O 1
ATOM 2864 N N . ALA A 1 432 ? -13.119 -1.866 34.955 1.00 95.94 432 ALA A N 1
ATOM 2865 C CA . ALA A 1 432 ? -14.011 -0.726 34.727 1.00 95.94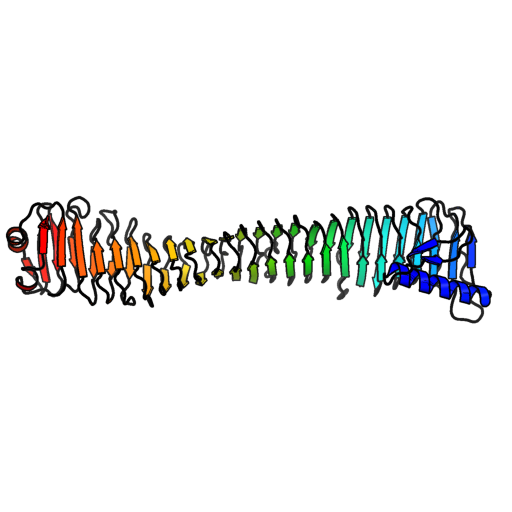 432 ALA A CA 1
ATOM 2866 C C . ALA A 1 432 ? -13.279 0.518 34.202 1.00 95.94 432 ALA A C 1
ATOM 2868 O O . ALA A 1 432 ? -13.676 1.058 33.185 1.00 95.94 432 ALA A O 1
ATOM 2869 N N . GLY A 1 433 ? -12.158 0.889 34.829 1.00 95.75 433 GLY A N 1
ATOM 2870 C CA . GLY A 1 433 ? -11.447 2.124 34.502 1.00 95.75 433 GLY A CA 1
ATOM 2871 C C . GLY A 1 433 ? -11.854 3.280 35.413 1.00 95.75 433 GLY A C 1
ATOM 2872 O O . GLY A 1 433 ? -12.205 3.067 36.574 1.00 95.75 433 GLY A O 1
ATOM 2873 N N . SER A 1 434 ? -11.696 4.500 34.916 1.00 95.38 434 SER A N 1
ATOM 2874 C CA . SER A 1 434 ? -12.238 5.733 35.484 1.00 95.38 434 SER A CA 1
ATOM 2875 C C . SER A 1 434 ? -13.389 6.204 34.610 1.00 95.38 434 SER A C 1
ATOM 2877 O O . SER A 1 434 ? -13.273 6.126 33.395 1.00 95.38 434 SER A O 1
ATOM 2879 N N . GLY A 1 435 ? -14.396 6.821 35.219 1.00 95.25 435 GLY A N 1
ATOM 2880 C CA . GLY A 1 435 ? -15.544 7.331 34.477 1.00 95.25 435 GLY A CA 1
ATOM 2881 C C . GLY A 1 435 ? -16.829 6.678 34.953 1.00 95.25 435 GLY A C 1
ATOM 2882 O O . GLY A 1 435 ? -16.849 6.064 36.017 1.00 95.25 435 GLY A O 1
ATOM 2883 N N . ALA A 1 436 ? -17.916 6.908 34.225 1.00 96.12 436 ALA A N 1
ATOM 2884 C CA . ALA A 1 436 ? -19.201 6.258 34.464 1.00 96.12 436 ALA A CA 1
ATOM 2885 C C . ALA A 1 436 ? -19.431 5.196 33.387 1.00 96.12 436 ALA A C 1
ATOM 2887 O O . ALA A 1 436 ? -20.023 5.481 32.341 1.00 96.12 436 ALA A O 1
ATOM 2888 N N . ASP A 1 437 ? -18.959 3.980 33.645 1.00 97.75 437 ASP A N 1
ATOM 2889 C CA . ASP A 1 437 ? -18.786 2.967 32.609 1.00 97.75 437 ASP A CA 1
ATOM 2890 C C . ASP A 1 437 ? -19.947 1.968 32.566 1.00 97.75 437 ASP A C 1
ATOM 2892 O O . ASP A 1 437 ? -20.624 1.686 33.560 1.00 97.75 437 ASP A O 1
ATOM 2896 N N . THR A 1 438 ? -20.204 1.414 31.383 1.00 98.38 438 THR A N 1
ATOM 2897 C CA . THR A 1 438 ? -21.183 0.344 31.160 1.00 98.38 438 THR A CA 1
ATOM 2898 C C . THR A 1 438 ? -20.466 -0.924 30.725 1.00 98.38 438 THR A C 1
ATOM 2900 O O . THR A 1 438 ? -19.900 -0.986 29.635 1.00 98.38 438 THR A O 1
ATOM 2903 N N . LEU A 1 439 ? -20.538 -1.953 31.562 1.00 98.81 439 LEU A N 1
ATOM 2904 C CA . LEU A 1 439 ? -19.866 -3.236 31.395 1.00 98.81 439 LEU A CA 1
ATOM 2905 C C . LEU A 1 439 ? -20.901 -4.334 31.131 1.00 98.81 439 LEU A C 1
ATOM 2907 O O . LEU A 1 439 ? -21.903 -4.444 31.838 1.00 98.81 439 LEU A O 1
ATOM 2911 N N . THR A 1 440 ? -20.654 -5.155 30.120 1.00 98.75 440 THR A N 1
ATOM 2912 C CA . THR A 1 440 ? -21.457 -6.339 29.779 1.00 98.75 440 THR A CA 1
ATOM 2913 C C . THR A 1 440 ? -20.495 -7.508 29.632 1.00 98.75 440 THR A C 1
ATOM 2915 O O . THR A 1 440 ? -19.618 -7.447 28.772 1.00 98.75 440 THR A O 1
ATOM 2918 N N . GLY A 1 441 ? -20.607 -8.533 30.471 1.00 98.12 441 GLY A N 1
ATOM 2919 C CA . GLY A 1 441 ? -19.726 -9.706 30.387 1.00 98.12 441 GLY A CA 1
ATOM 2920 C C . GLY A 1 441 ? -20.054 -10.538 29.150 1.00 98.12 441 GLY A C 1
ATOM 2921 O O . GLY A 1 441 ? -19.218 -10.743 28.274 1.00 98.12 441 GLY A O 1
ATOM 2922 N N . GLY A 1 442 ? -21.340 -10.825 28.985 1.00 97.81 442 GLY A N 1
ATOM 2923 C CA . GLY A 1 442 ? -21.906 -11.669 27.956 1.00 97.81 442 GLY A CA 1
ATOM 2924 C C . GLY A 1 442 ? -22.155 -13.083 28.480 1.00 97.81 442 GLY A C 1
ATOM 2925 O O . GLY A 1 442 ? -22.747 -13.284 29.538 1.00 97.81 442 GLY A O 1
ATOM 2926 N N . GLY A 1 443 ? -21.835 -14.090 27.675 1.00 96.12 443 GLY A N 1
ATOM 2927 C CA . GLY A 1 443 ? -21.870 -15.477 28.132 1.00 96.12 443 GLY A CA 1
ATOM 2928 C C . GLY A 1 443 ? -20.513 -15.870 28.695 1.00 96.12 443 GLY A C 1
ATOM 2929 O O . GLY A 1 443 ? -19.510 -15.408 28.189 1.00 96.12 443 GLY A O 1
ATOM 2930 N N . GLY A 1 444 ? -20.477 -16.801 29.646 1.00 96.88 444 GLY A N 1
ATOM 2931 C CA . GLY A 1 444 ? -19.219 -17.261 30.225 1.00 96.88 444 GLY A CA 1
ATOM 2932 C C . GLY A 1 444 ? -19.221 -17.151 31.738 1.00 96.88 444 GLY A C 1
ATOM 2933 O O . GLY A 1 444 ? -20.280 -17.172 32.362 1.00 96.88 444 GLY A O 1
ATOM 2934 N N . ASN A 1 445 ? -18.020 -17.130 32.312 1.00 97.69 445 ASN A N 1
ATOM 2935 C CA . ASN A 1 445 ? -17.813 -16.854 33.728 1.00 97.69 445 ASN A CA 1
ATOM 2936 C C . ASN A 1 445 ? -16.909 -15.630 33.800 1.00 97.69 445 ASN A C 1
ATOM 2938 O O . ASN A 1 445 ? -15.680 -15.774 33.745 1.00 97.69 445 ASN A O 1
ATOM 2942 N N . ASP A 1 446 ? -17.519 -14.462 33.899 1.00 98.62 446 ASP A N 1
ATOM 2943 C CA . ASP A 1 446 ? -16.822 -13.202 33.701 1.00 98.62 446 ASP A CA 1
ATOM 2944 C C . ASP A 1 446 ? -16.313 -12.625 35.017 1.00 98.62 446 ASP A C 1
ATOM 2946 O O . ASP A 1 446 ? -16.847 -12.870 36.105 1.00 98.62 446 ASP A O 1
ATOM 2950 N N . LEU A 1 447 ? -15.240 -11.847 34.926 1.00 98.50 447 LEU A N 1
ATOM 2951 C CA . LEU A 1 447 ? -14.628 -11.156 36.048 1.00 98.50 447 LEU A CA 1
ATOM 2952 C C . LEU A 1 447 ? -14.705 -9.645 35.837 1.00 98.50 447 LEU A C 1
ATOM 2954 O O . LEU A 1 447 ? -13.974 -9.078 35.026 1.00 98.50 447 LEU A O 1
ATOM 2958 N N . PHE A 1 448 ? -15.517 -8.979 36.651 1.00 98.50 448 PHE A N 1
ATOM 2959 C CA . PHE A 1 448 ? -15.575 -7.523 36.722 1.00 98.50 448 PHE A CA 1
ATOM 2960 C C . PHE A 1 448 ? -14.616 -7.020 37.802 1.00 98.50 448 PHE A C 1
ATOM 2962 O O . PHE A 1 448 ? -14.683 -7.459 38.953 1.00 98.50 448 PHE A O 1
ATOM 2969 N N . VAL A 1 449 ? -13.717 -6.099 37.462 1.00 97.75 449 VAL A N 1
ATOM 2970 C CA . VAL A 1 449 ? -12.652 -5.631 38.361 1.00 97.75 449 VAL A CA 1
ATOM 2971 C C . VAL A 1 449 ? -12.733 -4.123 38.567 1.00 97.75 449 VAL A C 1
ATOM 2973 O O . VAL A 1 449 ? -12.702 -3.346 37.613 1.00 97.75 449 VAL A O 1
ATOM 2976 N N . PHE A 1 450 ? -12.755 -3.712 39.835 1.00 96.62 450 PHE A N 1
ATOM 2977 C CA . PHE A 1 450 ? -12.779 -2.313 40.257 1.00 96.62 450 PHE A CA 1
ATOM 2978 C C . PHE A 1 450 ? -11.579 -2.026 41.160 1.00 96.62 450 PHE A C 1
ATOM 2980 O O . PHE A 1 450 ? -11.412 -2.650 42.214 1.00 96.62 450 PHE A O 1
ATOM 2987 N N . PHE A 1 451 ? -10.755 -1.055 40.766 1.00 94.38 451 PHE A N 1
ATOM 2988 C CA . PHE A 1 451 ? -9.626 -0.574 41.560 1.00 94.38 451 PHE A CA 1
ATOM 2989 C C . PHE A 1 451 ? -9.964 0.769 42.197 1.00 94.38 451 PHE A C 1
ATOM 2991 O O . PHE A 1 451 ? -10.243 1.738 41.492 1.00 94.38 451 PHE A O 1
ATOM 2998 N N . ARG A 1 452 ? -9.843 0.859 43.525 1.00 91.94 452 ARG A N 1
ATOM 2999 C CA . ARG A 1 452 ? -10.138 2.086 44.288 1.00 91.94 452 ARG A CA 1
ATOM 3000 C C . ARG A 1 452 ? -9.417 3.334 43.769 1.00 91.94 452 ARG A C 1
ATOM 3002 O O . ARG A 1 452 ? -9.931 4.440 43.873 1.00 91.94 452 ARG A O 1
ATOM 3009 N N . ASN A 1 453 ? -8.195 3.182 43.266 1.00 88.50 453 ASN A N 1
ATOM 3010 C CA . ASN A 1 453 ? -7.385 4.295 42.770 1.00 88.50 453 ASN A CA 1
ATOM 3011 C C . ASN A 1 453 ? -7.649 4.652 41.295 1.00 88.50 453 ASN A C 1
ATOM 3013 O O . ASN A 1 453 ? -6.939 5.509 40.774 1.00 88.50 453 ASN A O 1
ATOM 3017 N N . MET A 1 454 ? -8.619 4.011 40.636 1.00 88.56 454 MET A N 1
ATOM 3018 C CA . MET A 1 454 ? -8.996 4.290 39.245 1.00 88.56 454 MET A CA 1
ATOM 3019 C C . MET A 1 454 ? -10.457 4.745 39.123 1.00 88.56 454 MET A C 1
ATOM 3021 O O . MET A 1 454 ? -10.706 5.795 38.548 1.00 88.56 454 MET A O 1
ATOM 3025 N N . THR A 1 455 ? -11.414 4.032 39.712 1.00 85.88 455 THR A N 1
ATOM 3026 C CA . THR A 1 455 ? -12.866 4.247 39.495 1.00 85.88 455 THR A CA 1
ATOM 3027 C C . THR A 1 455 ? -13.405 5.548 40.100 1.00 85.88 455 THR A C 1
ATOM 3029 O O . THR A 1 455 ? -14.240 6.226 39.504 1.00 85.88 455 THR A O 1
ATOM 3032 N N . GLY A 1 456 ? -12.874 5.965 41.253 1.00 72.62 456 GLY A N 1
ATOM 3033 C CA . GLY A 1 456 ? -12.899 7.368 41.677 1.00 72.62 456 GLY A CA 1
ATOM 3034 C C . GLY A 1 456 ? -14.268 7.975 42.019 1.00 72.62 456 GLY A C 1
ATOM 3035 O O . GLY A 1 456 ? -14.473 9.159 41.766 1.00 72.62 456 GLY A O 1
ATOM 3036 N N . GLY A 1 457 ? -15.193 7.231 42.636 1.00 84.19 457 GLY A N 1
ATOM 3037 C CA . GLY A 1 457 ? -16.448 7.800 43.160 1.00 84.19 457 GLY A CA 1
ATOM 3038 C C . GLY A 1 457 ? -17.583 7.941 42.139 1.00 84.19 457 GLY A C 1
ATOM 3039 O O . GLY A 1 457 ? -18.646 8.478 42.471 1.00 84.19 457 GLY A O 1
ATOM 3040 N N . ASN A 1 458 ? -17.366 7.460 40.916 1.00 91.75 458 ASN A N 1
ATOM 3041 C CA . ASN A 1 458 ? -18.338 7.476 39.831 1.00 91.75 458 ASN A CA 1
ATOM 3042 C C . ASN A 1 458 ? -19.382 6.355 39.959 1.00 91.75 458 ASN A C 1
ATOM 3044 O O . ASN A 1 458 ? -19.432 5.633 40.957 1.00 91.75 458 ASN A O 1
ATOM 3048 N N . THR A 1 459 ? -20.303 6.286 38.995 1.00 95.31 459 THR A N 1
ATOM 3049 C CA . THR A 1 459 ? -21.358 5.266 38.957 1.00 95.31 459 THR A CA 1
ATOM 3050 C C . THR A 1 459 ? -21.217 4.411 37.713 1.00 95.31 459 THR A C 1
ATOM 3052 O O . THR A 1 459 ? -21.506 4.880 36.617 1.00 95.31 459 THR A O 1
ATOM 3055 N N . ASP A 1 460 ? -20.863 3.153 37.926 1.00 98.00 460 ASP A N 1
ATOM 3056 C CA . ASP A 1 460 ? -20.697 2.144 36.891 1.00 98.00 460 ASP A CA 1
ATOM 3057 C C . ASP A 1 460 ? -21.915 1.224 36.834 1.00 98.00 460 ASP A C 1
ATOM 3059 O O . ASP A 1 460 ? -22.628 1.018 37.828 1.00 98.00 460 ASP A O 1
ATOM 3063 N N . THR A 1 461 ? -22.159 0.652 35.663 1.00 98.31 461 THR A N 1
ATOM 3064 C CA . THR A 1 461 ? -23.295 -0.230 35.396 1.00 98.31 461 THR A CA 1
ATOM 3065 C C . THR A 1 461 ? -22.810 -1.558 34.838 1.00 98.31 461 THR A C 1
ATOM 3067 O O . THR A 1 461 ? -22.157 -1.588 33.803 1.00 98.31 461 THR A O 1
ATOM 3070 N N . ILE A 1 462 ? -23.181 -2.660 35.486 1.00 98.56 462 ILE A N 1
ATOM 3071 C CA . ILE A 1 462 ? -23.026 -4.017 34.956 1.00 98.56 462 ILE A CA 1
ATOM 3072 C C . ILE A 1 462 ? -24.397 -4.486 34.473 1.00 98.56 462 ILE A C 1
ATOM 3074 O O . ILE A 1 462 ? -25.366 -4.475 35.240 1.00 98.56 462 ILE A O 1
ATOM 3078 N N . THR A 1 463 ? -24.502 -4.853 33.199 1.00 98.31 463 THR A N 1
ATOM 3079 C CA . THR A 1 463 ? -25.799 -5.030 32.525 1.00 98.31 463 THR A CA 1
ATOM 3080 C C . THR A 1 463 ? -26.380 -6.440 32.640 1.00 98.31 463 THR A C 1
ATOM 3082 O O . THR A 1 463 ? -27.597 -6.593 32.526 1.00 98.31 463 THR A O 1
ATOM 3085 N N . ASP A 1 464 ? -25.543 -7.452 32.872 1.00 96.94 464 ASP A N 1
ATOM 3086 C CA . ASP A 1 464 ? -25.904 -8.863 32.702 1.00 96.94 464 ASP A CA 1
ATOM 3087 C C . ASP A 1 464 ? -25.323 -9.808 33.763 1.00 96.94 464 ASP A C 1
ATOM 3089 O O . ASP A 1 464 ? -25.272 -11.013 33.549 1.00 96.94 464 ASP A O 1
ATOM 3093 N N . PHE A 1 465 ? -24.946 -9.280 34.931 1.00 96.88 465 PHE A N 1
ATOM 3094 C CA . PHE A 1 465 ? -24.334 -10.069 36.001 1.00 96.88 465 PHE A CA 1
ATOM 3095 C C . PHE A 1 465 ? -25.170 -11.301 36.386 1.00 96.88 465 PHE A C 1
ATOM 3097 O O . PHE A 1 465 ? -26.335 -11.195 36.791 1.00 96.88 465 PHE A O 1
ATOM 3104 N N . THR A 1 466 ? -24.539 -12.468 36.344 1.00 93.12 466 THR A N 1
ATOM 3105 C CA . THR A 1 466 ? -25.109 -13.760 36.712 1.00 93.12 466 THR A CA 1
ATOM 3106 C C . THR A 1 466 ? -24.362 -14.397 37.885 1.00 93.12 466 THR A C 1
ATOM 3108 O O . THR A 1 466 ? -23.288 -13.984 38.308 1.00 93.12 466 THR A O 1
ATOM 3111 N N . GLN A 1 467 ? -24.920 -15.487 38.398 1.00 90.56 467 GLN A N 1
ATOM 3112 C CA . GLN A 1 467 ? -24.311 -16.336 39.427 1.00 90.56 467 GLN A CA 1
ATOM 3113 C C . GLN A 1 467 ? -23.077 -17.135 38.953 1.00 90.56 467 GLN A C 1
ATOM 3115 O O . GLN A 1 467 ? -22.515 -17.895 39.735 1.00 90.56 467 GLN A O 1
ATOM 3120 N N . ASN A 1 468 ? -22.663 -17.035 37.688 1.00 91.94 468 ASN A N 1
ATOM 3121 C CA . ASN A 1 468 ? -21.384 -17.600 37.239 1.00 91.94 468 ASN A CA 1
ATOM 3122 C C . ASN A 1 468 ? -20.250 -16.572 37.268 1.00 91.94 468 ASN A C 1
ATOM 3124 O O . ASN A 1 468 ? -19.079 -16.957 37.213 1.00 91.94 468 ASN A O 1
ATOM 3128 N N . ASP A 1 469 ? -20.603 -15.297 37.395 1.00 97.06 469 ASP A N 1
ATOM 3129 C CA . ASP A 1 469 ? -19.671 -14.189 37.305 1.00 97.06 469 ASP A CA 1
ATOM 3130 C C . ASP A 1 469 ? -19.067 -13.876 38.669 1.00 97.06 469 ASP A C 1
ATOM 3132 O O . ASP A 1 469 ? -19.462 -14.397 39.721 1.00 97.06 469 ASP A O 1
ATOM 3136 N N . SER A 1 470 ? -18.030 -13.054 38.648 1.00 96.94 470 SER A N 1
ATOM 3137 C CA . SER A 1 470 ? -17.300 -12.625 39.829 1.00 96.94 470 SER A CA 1
ATOM 3138 C C . SER A 1 470 ? -17.028 -11.131 39.779 1.00 96.94 470 SER A C 1
ATOM 3140 O O . SER A 1 470 ? -16.763 -10.551 38.729 1.00 96.94 470 SER A O 1
ATOM 3142 N N . LEU A 1 471 ? -17.054 -10.507 40.951 1.00 96.44 471 LEU A N 1
ATOM 3143 C CA . LEU A 1 471 ? -16.683 -9.113 41.147 1.00 96.44 471 LEU A CA 1
ATOM 3144 C C . LEU A 1 471 ? -15.449 -9.049 42.043 1.00 96.44 471 LEU A C 1
ATOM 3146 O O . LEU A 1 471 ? -15.487 -9.513 43.183 1.00 96.44 471 LEU A O 1
ATOM 3150 N N . LEU A 1 472 ? -14.375 -8.429 41.568 1.00 95.94 472 LEU A N 1
ATOM 3151 C CA . LEU A 1 472 ? -13.176 -8.158 42.353 1.00 95.94 472 LEU A CA 1
ATOM 3152 C C . LEU A 1 472 ? -13.084 -6.671 42.707 1.00 95.94 472 LEU A C 1
ATOM 3154 O O . LEU A 1 472 ? -12.951 -5.813 41.838 1.00 95.94 472 LEU A O 1
ATOM 3158 N N . LEU A 1 473 ? -13.085 -6.383 44.008 1.00 95.19 473 LEU A N 1
ATOM 3159 C CA . LEU A 1 473 ? -12.913 -5.048 44.578 1.00 95.19 473 LEU A CA 1
ATOM 3160 C C . LEU A 1 473 ? -11.514 -4.912 45.187 1.00 95.19 473 LEU A C 1
ATOM 3162 O O . LEU A 1 473 ? -11.263 -5.367 46.308 1.00 95.19 473 LEU A O 1
ATOM 3166 N N . SER A 1 474 ? -10.605 -4.257 44.472 1.00 94.12 474 SER A N 1
ATOM 3167 C CA . SER A 1 474 ? -9.198 -4.147 44.864 1.00 94.12 474 SER A CA 1
ATOM 3168 C C . SER A 1 474 ? -8.873 -2.794 45.506 1.00 94.12 474 SER A C 1
ATOM 3170 O O . SER A 1 474 ? -9.143 -1.731 44.941 1.00 94.12 474 SER A O 1
ATOM 3172 N N . GLY A 1 475 ? -8.296 -2.820 46.713 1.00 92.25 475 GLY A N 1
ATOM 3173 C CA . GLY A 1 475 ? -7.846 -1.631 47.451 1.00 92.25 475 GLY A CA 1
ATOM 3174 C C . GLY A 1 475 ? -8.926 -0.948 48.298 1.00 92.25 475 GLY A C 1
ATOM 3175 O O . GLY A 1 475 ? -8.654 0.045 48.981 1.00 92.25 475 GLY A O 1
ATOM 3176 N N . TYR A 1 476 ? -10.154 -1.469 48.298 1.00 90.56 476 TYR A N 1
ATOM 3177 C CA . TYR A 1 476 ? -11.264 -0.921 49.083 1.00 90.56 476 TYR A CA 1
ATOM 3178 C C . TYR A 1 476 ? -11.170 -1.239 50.576 1.00 90.56 476 TYR A C 1
ATOM 3180 O O . TYR A 1 476 ? -11.681 -0.462 51.388 1.00 90.56 476 TYR A O 1
ATOM 3188 N N . GLY A 1 477 ? -10.496 -2.336 50.945 1.00 84.62 477 GLY A N 1
ATOM 3189 C CA . GLY A 1 477 ? -10.378 -2.788 52.336 1.00 84.62 477 GLY A CA 1
ATOM 3190 C C . GLY A 1 477 ? -11.723 -3.149 52.981 1.00 84.62 477 GLY A C 1
ATOM 3191 O O . GLY A 1 477 ? -11.838 -3.164 54.205 1.00 84.62 477 GLY A O 1
ATOM 3192 N N . THR A 1 478 ? -12.752 -3.387 52.166 1.00 82.56 478 THR A N 1
ATOM 3193 C CA . THR A 1 478 ? -14.113 -3.728 52.588 1.00 82.56 478 THR A CA 1
ATOM 3194 C C . THR A 1 478 ? -14.282 -5.237 52.655 1.00 82.56 478 THR A C 1
ATOM 3196 O O . THR A 1 478 ? -13.779 -5.958 51.803 1.00 82.56 478 THR A O 1
ATOM 3199 N N . THR A 1 479 ? -15.042 -5.747 53.620 1.00 87.06 479 THR A N 1
ATOM 3200 C CA . THR A 1 479 ? -15.481 -7.150 53.545 1.00 87.06 479 THR A CA 1
ATOM 3201 C C . THR A 1 479 ? -16.693 -7.274 52.624 1.00 87.06 479 THR A C 1
ATOM 3203 O O . THR A 1 479 ? -17.455 -6.322 52.466 1.00 87.06 479 THR A O 1
ATOM 3206 N N . VAL A 1 480 ? -16.937 -8.470 52.081 1.00 84.81 480 VAL A N 1
ATOM 3207 C CA . VAL A 1 480 ? -18.146 -8.761 51.283 1.00 84.81 480 VAL A CA 1
ATOM 3208 C C . VAL A 1 480 ? -19.421 -8.350 52.026 1.00 84.81 480 VAL A C 1
ATOM 3210 O O . VAL A 1 480 ? -20.301 -7.711 51.457 1.00 84.81 480 VAL A O 1
ATOM 3213 N N . THR A 1 481 ? -19.503 -8.645 53.328 1.00 86.44 481 THR A N 1
ATOM 3214 C CA . THR A 1 481 ? -20.643 -8.263 54.173 1.00 86.44 481 THR A CA 1
ATOM 3215 C C . THR A 1 481 ? -20.825 -6.747 54.264 1.00 86.44 481 THR A C 1
ATOM 3217 O O . THR A 1 481 ? -21.959 -6.275 54.251 1.00 86.44 481 THR A O 1
ATOM 3220 N N . GLN A 1 482 ? -19.734 -5.977 54.343 1.00 89.06 482 GLN A N 1
ATOM 3221 C CA . GLN A 1 482 ? -19.807 -4.513 54.371 1.00 89.06 482 GLN A CA 1
ATOM 3222 C C . GLN A 1 482 ? -20.317 -3.967 53.037 1.00 89.06 482 GLN A C 1
ATOM 3224 O O . GLN A 1 482 ? -21.233 -3.149 53.041 1.00 89.06 482 GLN A O 1
ATOM 3229 N N . THR A 1 483 ? -19.802 -4.463 51.911 1.00 89.00 483 THR A N 1
ATOM 3230 C CA . THR A 1 483 ? -20.268 -4.060 50.576 1.00 89.00 483 THR A CA 1
ATOM 3231 C C . THR A 1 483 ? -21.752 -4.365 50.380 1.00 89.00 483 THR A C 1
ATOM 3233 O O . THR A 1 483 ? -22.510 -3.498 49.963 1.00 89.00 483 THR A O 1
ATOM 3236 N N . LEU A 1 484 ? -22.208 -5.566 50.742 1.00 90.75 484 LEU A N 1
ATOM 3237 C CA . LEU A 1 484 ? -23.621 -5.934 50.599 1.00 90.75 484 LEU A CA 1
ATOM 3238 C C . LEU A 1 484 ? -24.544 -5.142 51.537 1.00 90.75 484 LEU A C 1
ATOM 3240 O O . LEU A 1 484 ? -25.712 -4.947 51.218 1.00 90.75 484 LEU A O 1
ATOM 3244 N N . SER A 1 485 ? -24.040 -4.642 52.672 1.00 91.94 485 SER A N 1
ATOM 3245 C CA . SER A 1 485 ? -24.839 -3.816 53.590 1.00 91.94 485 SER A CA 1
ATOM 3246 C C . SER A 1 485 ? -25.197 -2.434 53.031 1.00 91.94 485 SER A C 1
ATOM 3248 O O . SER A 1 485 ? -26.124 -1.803 53.536 1.00 91.94 485 SER A O 1
ATOM 3250 N N . THR A 1 486 ? -24.492 -1.966 51.994 1.00 93.12 486 THR A N 1
ATOM 3251 C CA . THR A 1 486 ? -24.787 -0.695 51.311 1.00 93.12 486 THR A CA 1
ATOM 3252 C C . THR A 1 486 ? -25.701 -0.868 50.101 1.00 93.12 486 THR A C 1
ATOM 3254 O O . THR A 1 486 ? -26.010 0.117 49.430 1.00 93.12 486 THR A O 1
ATOM 3257 N N . ALA A 1 487 ? -26.129 -2.100 49.809 1.00 94.06 487 ALA A N 1
ATOM 3258 C CA . ALA A 1 487 ? -26.939 -2.394 48.644 1.00 94.06 487 ALA A CA 1
ATOM 3259 C C . ALA A 1 487 ? -28.333 -1.755 48.741 1.00 94.06 487 ALA A C 1
ATOM 3261 O O . ALA A 1 487 ? -29.043 -1.896 49.740 1.00 94.06 487 ALA A O 1
ATOM 3262 N N . VAL A 1 488 ? -28.742 -1.076 47.672 1.00 94.31 488 VAL A N 1
ATOM 3263 C CA . VAL A 1 488 ? -30.070 -0.483 47.510 1.00 94.31 488 VAL A CA 1
ATOM 3264 C C . VAL A 1 488 ? -30.746 -1.119 46.305 1.00 94.31 488 VAL A C 1
ATOM 3266 O O . VAL A 1 488 ? -30.210 -1.090 45.199 1.00 94.31 488 VAL A O 1
ATOM 3269 N N . HIS A 1 489 ? -31.947 -1.655 46.513 1.00 93.12 489 HIS A N 1
ATOM 3270 C CA . HIS A 1 489 ? -32.775 -2.194 45.438 1.00 93.12 489 HIS A CA 1
ATOM 3271 C C . HIS A 1 489 ? -33.783 -1.160 44.970 1.00 93.12 489 HIS A C 1
ATOM 3273 O O . HIS A 1 489 ? -34.569 -0.641 45.766 1.00 93.12 489 HIS A O 1
ATOM 3279 N N . SER A 1 490 ? -33.789 -0.880 43.673 1.00 93.00 490 SER A N 1
ATOM 3280 C CA . SER A 1 490 ? -34.750 0.039 43.073 1.00 93.00 490 SER A CA 1
ATOM 3281 C C . SER A 1 490 ? -34.981 -0.312 41.611 1.00 93.00 490 SER A C 1
ATOM 3283 O O . SER A 1 490 ? -34.037 -0.574 40.872 1.00 93.00 490 SER A O 1
ATOM 3285 N N . GLY A 1 491 ? -36.248 -0.334 41.190 1.00 88.25 491 GLY A N 1
ATOM 3286 C CA . GLY A 1 491 ? -36.608 -0.515 39.781 1.00 88.25 491 GLY A CA 1
ATOM 3287 C C . GLY A 1 491 ? -36.150 -1.836 39.147 1.00 88.25 491 GLY A C 1
ATOM 3288 O O . GLY A 1 491 ? -35.969 -1.874 37.939 1.00 88.25 491 GLY A O 1
ATOM 3289 N N . GLY A 1 492 ? -35.952 -2.899 39.938 1.00 91.38 492 GLY A N 1
ATOM 3290 C CA . GLY A 1 492 ? -35.454 -4.195 39.451 1.00 91.38 492 GLY A CA 1
ATOM 3291 C C . GLY A 1 492 ? -33.927 -4.318 39.388 1.00 91.38 492 GLY A C 1
ATOM 3292 O O . GLY A 1 492 ? -33.434 -5.377 39.013 1.00 91.38 492 GLY A O 1
ATOM 3293 N N . ASN A 1 493 ? -33.197 -3.279 39.799 1.00 95.62 493 ASN A N 1
ATOM 3294 C CA . ASN A 1 493 ? -31.738 -3.249 39.849 1.00 95.62 493 ASN A CA 1
ATOM 3295 C C . ASN A 1 493 ? -31.244 -3.224 41.300 1.00 95.62 493 ASN A C 1
ATOM 3297 O O . ASN A 1 493 ? -31.973 -2.819 42.216 1.00 95.62 493 ASN A O 1
ATOM 3301 N N . THR A 1 494 ? -29.981 -3.589 41.493 1.00 95.81 494 THR A N 1
ATOM 3302 C CA . THR A 1 494 ? -29.273 -3.477 42.774 1.00 95.81 494 THR A CA 1
ATOM 3303 C C . THR A 1 494 ? -28.083 -2.549 42.619 1.00 95.81 494 THR A C 1
ATOM 3305 O O . THR A 1 494 ? -27.259 -2.773 41.744 1.00 95.81 494 THR A O 1
ATOM 3308 N N . THR A 1 495 ? -27.936 -1.552 43.485 1.00 96.25 495 THR A N 1
ATOM 3309 C CA . THR A 1 495 ? -26.753 -0.679 43.504 1.00 96.25 495 THR A CA 1
ATOM 3310 C C . THR A 1 495 ? -26.016 -0.826 44.825 1.00 96.25 495 THR A C 1
ATOM 3312 O O . THR A 1 495 ? -26.610 -0.602 45.877 1.00 96.25 495 THR A O 1
ATOM 3315 N N . VAL A 1 496 ? -24.723 -1.152 44.791 1.00 95.06 496 VAL A N 1
ATOM 3316 C CA . VAL A 1 496 ? -23.837 -1.108 45.969 1.00 95.06 496 VAL A CA 1
ATOM 3317 C C . VAL A 1 496 ? -23.038 0.189 45.965 1.00 95.06 496 VAL A C 1
ATOM 3319 O O . VAL A 1 496 ? -22.654 0.681 44.907 1.00 95.06 496 VAL A O 1
ATOM 3322 N N . THR A 1 497 ? -22.784 0.750 47.146 1.00 94.69 497 THR A N 1
ATOM 3323 C CA . THR A 1 497 ? -21.931 1.939 47.310 1.00 94.69 497 THR A CA 1
ATOM 3324 C C . THR A 1 497 ? -20.673 1.568 48.090 1.00 94.69 497 THR A C 1
ATOM 3326 O O . THR A 1 497 ? -20.762 1.005 49.184 1.00 94.69 497 THR A O 1
ATOM 3329 N N . LEU A 1 498 ? -19.505 1.871 47.531 1.00 93.56 498 LEU A N 1
ATOM 3330 C CA . LEU A 1 498 ? -18.195 1.558 48.099 1.00 93.56 498 LEU A CA 1
ATOM 3331 C C . LEU A 1 498 ? -17.677 2.688 49.002 1.00 93.56 498 LEU A C 1
ATOM 3333 O O . LEU A 1 498 ? -18.273 3.760 49.109 1.00 93.56 498 LEU A O 1
ATOM 3337 N N . SER A 1 499 ? -16.551 2.446 49.680 1.00 91.12 499 SER A N 1
ATOM 3338 C CA . SER A 1 499 ? -16.011 3.339 50.718 1.00 91.12 499 SER A CA 1
ATOM 3339 C C . SER A 1 499 ? -15.534 4.709 50.216 1.00 91.12 499 SER A C 1
ATOM 3341 O O . SER A 1 499 ? -15.390 5.632 51.017 1.00 91.12 499 SER A O 1
ATOM 3343 N N . ASP A 1 500 ? -15.303 4.864 48.914 1.00 91.50 500 ASP A N 1
ATOM 3344 C CA . ASP A 1 500 ? -14.961 6.127 48.247 1.00 91.50 500 ASP A CA 1
ATOM 3345 C C . ASP A 1 500 ? -16.162 6.787 47.538 1.00 91.50 500 ASP A C 1
ATOM 3347 O O . ASP A 1 500 ? -15.996 7.798 46.860 1.00 91.50 500 ASP A O 1
ATOM 3351 N N . ASN A 1 501 ? -17.374 6.260 47.749 1.00 92.44 501 ASN A N 1
ATOM 3352 C CA . ASN A 1 501 ? -18.629 6.607 47.070 1.00 92.44 501 ASN A CA 1
ATOM 3353 C C . ASN A 1 501 ? -18.781 6.099 45.631 1.00 92.44 501 ASN A C 1
ATOM 3355 O O . ASN A 1 501 ? -19.777 6.455 44.998 1.00 92.44 501 ASN A O 1
ATOM 3359 N N . THR A 1 502 ? -17.877 5.247 45.136 1.00 94.38 502 THR A N 1
ATOM 3360 C CA . THR A 1 502 ? -18.086 4.536 43.866 1.00 94.38 502 THR A CA 1
ATOM 3361 C C . THR A 1 502 ? -19.365 3.716 43.975 1.00 94.38 502 THR A C 1
ATOM 3363 O O . THR A 1 502 ? -19.584 3.030 44.979 1.00 94.38 502 THR A O 1
ATOM 3366 N N . ARG A 1 503 ? -20.234 3.803 42.973 1.00 96.06 503 ARG A N 1
ATOM 3367 C CA . ARG A 1 503 ? -21.489 3.052 42.911 1.00 96.06 503 ARG A CA 1
ATOM 3368 C C . ARG A 1 503 ? -21.411 2.049 41.781 1.00 96.06 503 ARG A C 1
ATOM 3370 O O . ARG A 1 503 ? -21.104 2.427 40.663 1.00 96.06 503 ARG A O 1
ATOM 3377 N N . ILE A 1 504 ? -21.754 0.800 42.065 1.00 97.31 504 ILE A N 1
ATOM 3378 C CA . ILE A 1 504 ? -21.853 -0.242 41.041 1.00 97.31 504 ILE A CA 1
ATOM 3379 C C . ILE A 1 504 ? -23.308 -0.679 40.986 1.00 97.31 504 ILE A C 1
ATOM 3381 O O . ILE A 1 504 ? -23.851 -1.162 41.985 1.00 97.31 504 ILE A O 1
ATOM 3385 N N . THR A 1 505 ? -23.947 -0.465 39.841 1.00 97.31 505 THR A N 1
ATOM 3386 C CA . THR A 1 505 ? -25.337 -0.846 39.588 1.00 97.31 505 THR A CA 1
ATOM 3387 C C . THR A 1 505 ? -25.384 -2.124 38.768 1.00 97.31 505 THR A C 1
ATOM 3389 O O . THR A 1 505 ? -24.927 -2.157 37.635 1.00 97.31 505 THR A O 1
ATOM 3392 N N . PHE A 1 506 ? -25.989 -3.161 39.329 1.00 97.75 506 PHE A N 1
ATOM 3393 C CA . PHE A 1 506 ? -26.275 -4.429 38.674 1.00 97.75 506 PHE A CA 1
ATOM 3394 C C . PHE A 1 506 ? -27.693 -4.381 38.107 1.00 97.75 506 PHE A C 1
ATOM 3396 O O . PHE A 1 506 ? -28.677 -4.348 38.860 1.00 97.75 506 PHE A O 1
ATOM 3403 N N . VAL A 1 507 ? -27.805 -4.341 36.782 1.00 97.31 507 VAL A N 1
ATOM 3404 C CA . VAL A 1 507 ? -29.094 -4.307 36.083 1.00 97.31 507 VAL A CA 1
ATOM 3405 C C . VAL A 1 507 ? -29.761 -5.676 36.169 1.00 97.31 507 VAL A C 1
ATOM 3407 O O . VAL A 1 507 ? -29.116 -6.704 36.004 1.00 97.31 507 VAL A O 1
ATOM 3410 N N . GLY A 1 508 ? -31.060 -5.707 36.473 1.00 94.75 508 GLY A N 1
ATOM 3411 C CA . GLY A 1 508 ? -31.845 -6.948 36.530 1.00 94.75 508 GLY A CA 1
ATOM 3412 C C . GLY A 1 508 ? -31.542 -7.871 37.719 1.00 94.75 508 GLY A C 1
ATOM 3413 O O . GLY A 1 508 ? -32.274 -8.837 37.946 1.00 94.75 508 GLY A O 1
ATOM 3414 N N . VAL A 1 509 ? -30.521 -7.570 38.524 1.00 93.56 509 VAL A N 1
ATOM 3415 C CA . VAL A 1 509 ? -30.245 -8.280 39.775 1.00 93.56 509 VAL A CA 1
ATOM 3416 C C . VAL A 1 509 ? -31.169 -7.731 40.855 1.00 93.56 509 VAL A C 1
ATOM 3418 O O . VAL A 1 509 ? -31.022 -6.592 41.295 1.00 93.56 509 VAL A O 1
ATOM 3421 N N . SER A 1 510 ? -32.126 -8.548 41.295 1.00 85.88 510 SER A N 1
ATOM 3422 C CA . SER A 1 510 ? -33.102 -8.200 42.342 1.00 85.88 510 SER A CA 1
ATOM 3423 C C . SER A 1 510 ? -32.943 -9.009 43.635 1.00 85.88 510 SER A C 1
ATOM 3425 O O . SER A 1 510 ? -33.580 -8.683 44.635 1.00 85.88 510 SER A O 1
ATOM 3427 N N . ASP A 1 511 ? -32.072 -10.024 43.637 1.00 83.00 511 ASP A N 1
ATOM 3428 C CA . ASP A 1 511 ? -31.744 -10.850 44.802 1.00 83.00 511 ASP A CA 1
ATOM 3429 C C . ASP A 1 511 ? -30.271 -10.654 45.197 1.00 83.00 511 ASP A C 1
ATOM 3431 O O . ASP A 1 511 ? -29.368 -10.966 44.421 1.00 83.00 511 ASP A O 1
ATOM 3435 N N . LEU A 1 512 ? -30.014 -10.172 46.420 1.00 80.12 512 LEU A N 1
ATOM 3436 C CA . LEU A 1 512 ? -28.653 -10.009 46.957 1.00 80.12 512 LEU A CA 1
ATOM 3437 C C . LEU A 1 512 ? -27.883 -11.320 47.049 1.00 80.12 512 LEU A C 1
ATOM 3439 O O . LEU A 1 512 ? -26.652 -11.297 47.049 1.00 80.12 512 LEU A O 1
ATOM 3443 N N . ASN A 1 513 ? -28.575 -12.458 47.126 1.00 80.06 513 ASN A N 1
ATOM 3444 C CA . ASN A 1 513 ? -27.911 -13.755 47.145 1.00 80.06 513 ASN A CA 1
ATOM 3445 C C . ASN A 1 513 ? -27.156 -14.029 45.841 1.00 80.06 513 ASN A C 1
ATOM 3447 O O . ASN A 1 513 ? -26.157 -14.734 45.886 1.00 80.06 513 ASN A O 1
ATOM 3451 N N . ALA A 1 514 ? -27.568 -13.433 44.715 1.00 80.50 514 ALA A N 1
ATOM 3452 C CA . ALA A 1 514 ? -26.831 -13.530 43.454 1.00 80.50 514 ALA A CA 1
ATOM 3453 C C . ALA A 1 514 ? -25.455 -12.842 43.522 1.00 80.50 514 ALA A C 1
ATOM 3455 O O . ALA A 1 514 ? -24.551 -13.192 42.776 1.00 80.50 514 ALA A O 1
ATOM 3456 N N . LEU A 1 515 ? -25.282 -11.881 44.436 1.00 84.94 515 LEU A N 1
ATOM 3457 C CA . LEU A 1 515 ? -24.011 -11.192 44.675 1.00 84.94 515 LEU A CA 1
ATOM 3458 C C . LEU A 1 515 ? -23.202 -11.859 45.801 1.00 84.94 515 LEU A C 1
ATOM 3460 O O . LEU A 1 515 ? -21.970 -11.794 45.838 1.00 84.94 515 LEU A O 1
ATOM 3464 N N . ALA A 1 516 ? -23.884 -12.497 46.754 1.00 83.75 516 ALA A N 1
ATOM 3465 C CA . ALA A 1 516 ? -23.250 -13.143 47.894 1.00 83.75 516 ALA A CA 1
ATOM 3466 C C . ALA A 1 516 ? -22.404 -14.349 47.452 1.00 83.75 516 ALA A C 1
ATOM 3468 O O . ALA A 1 516 ? -22.900 -15.281 46.836 1.00 83.75 516 ALA A O 1
ATOM 3469 N N . GLY A 1 517 ? -21.113 -14.347 47.796 1.00 85.12 517 GLY A N 1
ATOM 3470 C CA . GLY A 1 517 ? -20.169 -15.401 47.395 1.00 85.12 517 GLY A CA 1
ATOM 3471 C C . GLY A 1 517 ? -19.493 -15.177 46.038 1.00 85.12 517 GLY A C 1
ATOM 3472 O O . GLY A 1 517 ? -18.515 -15.860 45.750 1.00 85.12 517 GLY A O 1
ATOM 3473 N N . HIS A 1 518 ? -19.945 -14.183 45.269 1.00 91.00 518 HIS A N 1
ATOM 3474 C CA . HIS A 1 518 ? -19.372 -13.794 43.973 1.00 91.00 518 HIS A CA 1
ATOM 3475 C C . HIS A 1 518 ? -18.512 -12.528 44.055 1.00 91.00 518 HIS A C 1
ATOM 3477 O O . HIS A 1 518 ? -17.740 -12.223 43.150 1.00 91.00 518 HIS A O 1
ATOM 3483 N N . ILE A 1 519 ? -18.609 -11.795 45.166 1.00 91.50 519 ILE A N 1
ATOM 3484 C CA . ILE A 1 519 ? -17.760 -10.640 45.450 1.00 91.50 519 ILE A CA 1
ATOM 3485 C C . ILE A 1 519 ? -16.514 -11.101 46.205 1.00 91.50 519 ILE A C 1
ATOM 3487 O O . ILE A 1 519 ? -16.605 -11.726 47.261 1.00 91.50 519 ILE A O 1
ATOM 3491 N N . SER A 1 520 ? -15.350 -10.715 45.699 1.00 92.06 520 SER A N 1
ATOM 3492 C CA . SER A 1 520 ? -14.064 -10.791 46.383 1.00 92.06 520 SER A CA 1
ATOM 3493 C C . SER A 1 520 ? -13.541 -9.383 46.634 1.00 92.06 520 SER A C 1
ATOM 3495 O O . SER A 1 520 ? -13.693 -8.497 45.797 1.00 92.06 520 SER A O 1
ATOM 3497 N N . SER A 1 521 ? -12.909 -9.161 47.785 1.00 88.31 521 SER A N 1
ATOM 3498 C CA . SER A 1 521 ? -12.232 -7.897 48.078 1.00 88.31 521 SER A CA 1
ATOM 3499 C C . SER A 1 521 ? -10.843 -8.159 48.634 1.00 88.31 521 SER A C 1
ATOM 3501 O O . SER A 1 521 ? -10.676 -9.051 49.469 1.00 88.31 521 SER A O 1
ATOM 3503 N N . THR A 1 522 ? -9.866 -7.389 48.156 1.00 83.69 522 THR A N 1
ATOM 3504 C CA . THR A 1 522 ? -8.452 -7.478 48.551 1.00 83.69 522 THR A CA 1
ATOM 3505 C C . THR A 1 522 ? -7.900 -6.144 49.009 1.00 83.69 522 THR A C 1
ATOM 3507 O O . THR A 1 522 ? -8.267 -5.114 48.389 1.00 83.69 522 THR A O 1
#

Foldseek 3Di:
DDWQFQDAPAGGDIHDCDPDPRNVLSVVNSVLQVVCVVVVQEDHDADAEDDEDDDGDPPDDDAHAYEYHQDDEEYEYDPPHAEYEANHPAAYAYEEENYEYAADAREYEYHYEELYEDDNQHEEYEYEYAYAAYHYHHAYYAYEYHYEAAYEHENHEDEYEEEYYDADDPPRAHEYEYEYEYEYEYEAEAYEYEYEYEAEYEAEYAYEEYHYAYAHQCHEYEAHAEQYEYEYEHHNYEEEYHAPQDQHEYEYEYEEYAYEYEYYEHHYEYEYAYECYEHEYEYYEAEYEANHEAYEYEAYLEEYEYEHAHEYEYEEYANYEYEYHYHLAEYEYEAYAPYEYEYEGANHFYEYEHHHYAYEYQGHEHEYEYEWDANYEYAYANYPHEYEYEYEDAETEYHPQRDCEEYEYEYYQHLCHEYEEETHQYAYEYEQFHYAYEYENHHYAYEYEYEPVGPQQHEYEYEDQFLSYAYEYEPQPDDLVRQLVQWDDDPQWIWTATPRNYIYIYHNDRDCVRHPPRYDYD

pLDDT: mean 88.03, std 10.43, range [35.12, 98.81]

Sequence (522 aa):
MGQVTVPGPSGGIAVASDSSQSGTIAQQIADAIALAQAGGKLNSQLVTGGESLAAPITSGGTENDAILGGVVGAVTVPAGYQFVVNEASAPATITASNATLLSGTVGGTFFLTGASTLDAGGGNNWAHVDGSNYQMYAGSGDDTLLASGAGTVAAGGGLNTIVSGSSSVAGVSSGNWIVSTGQDVIFARAVADTVQSSGDKTLLFGGGNVNASLSGANDTIVAGGGADTIQASGDSALVFGDLSGANTPMNTEVSGANATVVAGYGTSNVTASGSNGLIGGTSGRFNVVDTGTNTTIIGSTGASTVTASGHGLLFGAQSGDLVFYGGAASATVFGSAGSSETLFGAAGGIEYDNMGANATVVGGSGVSTLFGAPGGTITYVGSTGGAQFQALEGNVTFNASGSSSDNLIVGGRDPNGADSLVGGAGKDTLMAGSGADTLTGGGGNDLFVFFRNMTGGNTDTITDFTQNDSLLLSGYGTTVTQTLSTAVHSGGNTTVTLSDNTRITFVGVSDLNALAGHISST

Radius of gyration: 37.61 Å; chains: 1; bounding box: 76×37×119 Å

Secondary structure (DSSP, 8-state):
-EEEEE--TTS-EEEEESSSHHHHHHHHHHHHHHHHHHTT-EEEEE--SS-BPPPP--SSSS--EEEEES--EEEEPPTT-SEEEEE-SS-EEEEEES-EEEE-TT-EEEEEESS-EEE--BSSEEEEEEEEEEEEE--BS--EEEEEEEEEEEEEEES-EEEES-SS-TT----EEEEEEESEEEEE-SS-EEEEEES-EEEEE-BS-EEEEE--SS-EEE--BS-EEEEE-STT-EEE---SS----EEEEE-SBT-EEE--SS-EEEEE-SBS-EEE--SS-EEEEE-SBSEEEE--SS-EEEEE-S-EEEE--SSS-EEEEE-SS-EEEE--TT-EEEEE-TTT-EEEE-TT-EEEEEEETS-EEEEE-TT-EEEEEEESSPEEEEE-SS--EEEEEE--S--EEE--S-TT---EEEEESS--EEE--SSS-EEEEESS--EEEEEHHHHTT-EEEESS--TT-EEEEES----HHHHHHT-EEETTEEEEE-TTS-EEEETT---GGGTTTTEEE-